Protein AF-0000000078798485 (afdb_homodimer)

Solvent-accessible surface area (backbone atoms only — not comparable to full-atom values): 33906 Å² total; per-residue (Å²): 121,74,46,72,48,73,56,52,82,87,45,45,64,58,50,43,50,50,43,50,56,40,45,67,65,70,39,54,91,32,38,46,76,56,10,49,52,46,50,50,54,48,66,70,28,63,74,60,49,71,44,38,47,44,33,34,32,20,61,82,88,41,78,46,29,39,40,25,26,30,73,84,31,38,35,47,77,40,78,43,60,40,76,92,53,61,94,68,56,50,68,60,52,54,49,52,55,52,40,69,78,29,61,26,61,50,33,33,34,68,32,42,79,81,44,43,67,58,41,43,74,67,48,29,40,78,76,50,71,74,39,75,58,65,44,28,40,29,30,38,28,37,18,62,60,19,56,73,46,82,53,96,80,35,32,35,24,46,79,53,83,84,34,23,63,44,34,29,71,35,56,49,38,68,79,59,48,74,72,48,56,62,86,58,59,79,83,40,41,59,69,56,34,46,51,50,50,51,51,54,72,68,43,87,70,84,43,56,37,26,35,27,44,94,89,32,37,37,31,40,41,37,47,46,72,39,58,75,33,26,49,40,27,24,41,48,49,72,52,62,20,71,92,55,59,93,66,60,51,64,39,54,51,49,46,53,50,48,52,51,46,47,69,76,43,82,41,43,29,41,32,34,79,37,53,62,83,45,52,71,61,52,51,35,40,47,75,56,63,34,43,79,41,31,56,39,74,58,46,31,51,54,95,93,37,72,35,35,30,37,33,34,36,38,68,60,84,128,118,75,48,72,48,75,57,52,82,87,44,44,65,59,49,44,50,50,43,50,57,39,44,67,65,70,41,53,90,32,38,46,75,55,9,50,52,47,50,50,54,49,67,70,28,62,74,62,48,70,44,38,48,44,33,32,32,20,60,82,90,42,80,45,30,39,39,26,27,30,74,86,30,38,34,47,76,41,77,41,58,40,75,93,54,61,95,68,55,51,68,60,52,54,48,52,53,52,39,68,76,29,63,29,63,51,33,34,35,67,32,42,78,82,45,43,68,58,41,44,74,67,47,29,39,78,75,49,70,76,39,73,59,66,45,29,40,29,30,38,29,37,18,60,54,25,58,75,45,83,52,97,80,36,30,35,23,44,77,54,82,84,34,24,63,43,34,29,71,34,54,49,37,68,79,58,48,74,72,47,57,62,86,56,60,80,84,40,42,60,69,56,35,44,50,48,50,51,52,56,72,67,43,86,70,85,44,57,36,24,34,25,43,94,89,32,36,38,31,40,40,37,49,47,72,40,59,74,32,28,48,39,27,26,41,49,50,72,52,62,21,73,92,57,59,95,66,58,51,64,38,55,50,48,46,53,48,48,52,51,45,48,71,76,42,82,42,45,30,40,30,32,77,37,52,64,83,45,53,72,60,52,51,35,40,46,74,56,62,33,42,79,41,30,57,40,73,60,46,30,51,55,96,92,36,72,34,34,30,36,33,32,37,36,69,58,84,127

Secondary structure (DSSP, 8-state):
--EEEEPPGGGHHHHHHHHHHHHHHH-GGGB-HHHHHHHHHHHT-HHHHTTEEEEEEEETTEEEEEEEEETTSSEEEEEEE-GGGTTTTHHHHHHHHHHHHS--S-EEEEE-GGGHHHHHHTTEEE-S--EEETTEEEEEEEE---EEEE-SS-EEE---GGGHHHHHHHH--HHHHTTS-TTS-SS--HHHHHHHHHHHHHSSS--EEEEEETTEEEEEEEEEE--GGGTTEEEEEEEE-GGGTTSSHHHHHHHHHHHHHHHHS---EEEEEEETT-HHHHHHHHHTT-EEEEEEEEEEEETTEEEEEEEEEEE---/--EEEEPPGGGHHHHHHHHHHHHHHH-GGGB-HHHHHHHHHHHT-HHHHTTEEEEEEEETTEEEEEEEEETTSSEEEEEEE-GGGTTSSHHHHHHHHHHHHS--S-EEEEE-GGGHHHHHHTTEEE-S--EEETTEEEEEEEE---EEEE-SS-EEE---GGGHHHHHHHH--HHHHTTS-TTS-SS--HHHHHHHHHHHHHSSS--EEEEEETTEEEEEEEEEE--GGGTTEEEEEEEE-GGGTTSSHHHHHHHHHHHHHHHHS---EEEEEEETT-HHHHHHHHHTT-EEEEEEEEEEEETTEEEEEEEEEEE---

pLDDT: mean 90.92, std 9.1, range [47.75, 98.88]

InterPro domains:
  IPR000182 GNAT domain [PF13302] (155-291)
  IPR000182 GNAT domain [PF13673] (29-142)
  IPR000182 GNAT domain [PS51186] (2-146)
  IPR000182 GNAT domain [PS51186] (166-313)
  IPR016181 Acyl-CoA N-acyltransferase [SSF55729] (3-135)
  IPR016181 Acyl-CoA N-acyltransferase [SSF55729] (150-315)

Structure (mmCIF, N/CA/C/O backbone):
data_AF-0000000078798485-model_v1
#
loop_
_entity.id
_entity.type
_entity.pdbx_description
1 polymer 'N-acetyltransferase domain-containing protein'
#
loop_
_atom_site.group_PDB
_atom_site.id
_atom_site.type_symbol
_atom_site.label_atom_id
_atom_site.label_alt_id
_atom_site.label_comp_id
_atom_site.label_asym_id
_atom_site.label_entity_id
_atom_site.label_seq_id
_atom_site.pdbx_PDB_ins_code
_atom_site.Cartn_x
_atom_site.Cartn_y
_atom_site.Cartn_z
_atom_site.occupancy
_atom_site.B_iso_or_equiv
_atom_site.auth_seq_id
_atom_site.auth_comp_id
_atom_site.auth_asym_id
_atom_site.auth_atom_id
_atom_site.pdbx_PDB_model_num
ATOM 1 N N . MET A 1 1 ? -14.961 -44 -26.938 1 48.16 1 MET A N 1
ATOM 2 C CA . MET A 1 1 ? -14.234 -43.188 -25.938 1 48.16 1 MET A CA 1
ATOM 3 C C . MET A 1 1 ? -12.852 -42.812 -26.453 1 48.16 1 MET A C 1
ATOM 5 O O . MET A 1 1 ? -12.117 -43.656 -26.984 1 48.16 1 MET A O 1
ATOM 9 N N . ASN A 1 2 ? -12.648 -41.656 -26.797 1 64.88 2 ASN A N 1
ATOM 10 C CA . ASN A 1 2 ? -11.359 -41.219 -27.312 1 64.88 2 ASN A CA 1
ATOM 11 C C . ASN A 1 2 ? -10.227 -41.531 -26.344 1 64.88 2 ASN A C 1
ATOM 13 O O . ASN A 1 2 ? -10.289 -41.188 -25.156 1 64.88 2 ASN A O 1
ATOM 17 N N . ASN A 1 3 ? -9.438 -42.562 -26.797 1 84.69 3 ASN A N 1
ATOM 18 C CA . ASN A 1 3 ? -8.258 -43 -26.031 1 84.69 3 ASN A CA 1
ATOM 19 C C . ASN A 1 3 ? -7.055 -42.094 -26.344 1 84.69 3 ASN A C 1
ATOM 21 O O . ASN A 1 3 ? -6.844 -41.719 -27.5 1 84.69 3 ASN A O 1
ATOM 25 N N . ILE A 1 4 ? -6.43 -41.531 -25.359 1 91.12 4 ILE A N 1
ATOM 26 C CA . ILE A 1 4 ? -5.223 -40.719 -25.469 1 91.12 4 ILE A CA 1
ATOM 27 C C . ILE A 1 4 ? -4.027 -41.5 -24.906 1 91.12 4 ILE A C 1
ATOM 29 O O . ILE A 1 4 ? -4.113 -42.094 -23.828 1 91.12 4 ILE A O 1
ATOM 33 N N . ARG A 1 5 ? -2.949 -41.625 -25.703 1 93.19 5 ARG A N 1
ATOM 34 C CA . ARG A 1 5 ? -1.735 -42.281 -25.234 1 93.19 5 ARG A CA 1
ATOM 35 C C . ARG A 1 5 ? -0.502 -41.719 -25.938 1 93.19 5 ARG A C 1
ATOM 37 O O . ARG A 1 5 ? -0.62 -41.031 -26.953 1 93.19 5 ARG A O 1
ATOM 44 N N . GLN A 1 6 ? 0.66 -42.031 -25.391 1 94.12 6 GLN A N 1
ATOM 45 C CA . GLN A 1 6 ? 1.922 -41.688 -26.031 1 94.12 6 GLN A CA 1
ATOM 46 C C . GLN A 1 6 ? 2.145 -42.562 -27.281 1 94.12 6 GLN A C 1
ATOM 48 O O . GLN A 1 6 ? 1.89 -43.75 -27.266 1 94.12 6 GLN A O 1
ATOM 53 N N . LEU A 1 7 ? 2.623 -41.938 -28.359 1 95.31 7 LEU A N 1
ATOM 54 C CA . LEU A 1 7 ? 2.914 -42.688 -29.594 1 95.31 7 LEU A CA 1
ATOM 55 C C . LEU A 1 7 ? 4.277 -43.344 -29.516 1 95.31 7 LEU A C 1
ATOM 57 O O . LEU A 1 7 ? 5.215 -42.812 -28.922 1 95.31 7 LEU A O 1
ATOM 61 N N . THR A 1 8 ? 4.316 -44.562 -30.109 1 93.62 8 THR A N 1
ATOM 62 C CA . THR A 1 8 ? 5.609 -45.188 -30.281 1 93.62 8 THR A CA 1
ATOM 63 C C . THR A 1 8 ? 6.352 -44.625 -31.484 1 93.62 8 THR A C 1
ATOM 65 O O . THR A 1 8 ? 5.746 -43.969 -32.344 1 93.62 8 THR A O 1
ATOM 68 N N . LYS A 1 9 ? 7.621 -44.812 -31.469 1 92.62 9 LYS A N 1
ATOM 69 C CA . LYS A 1 9 ? 8.438 -44.281 -32.562 1 92.62 9 LYS A CA 1
ATOM 70 C C . LYS A 1 9 ? 7.945 -44.75 -33.906 1 92.62 9 LYS A C 1
ATOM 72 O O . LYS A 1 9 ? 8.023 -44.03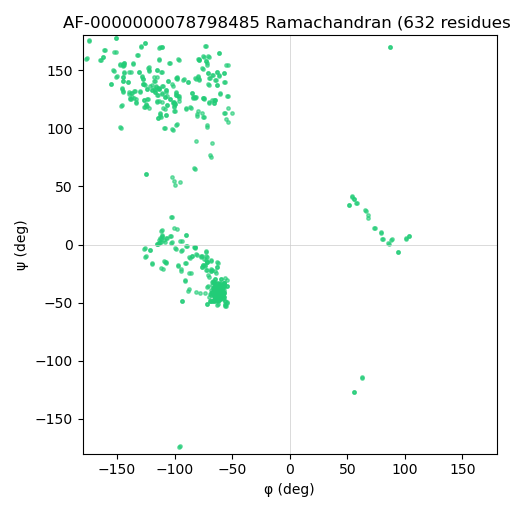1 -34.906 1 92.62 9 LYS A O 1
ATOM 77 N N . ASP A 1 10 ? 7.363 -45.938 -33.938 1 93.38 10 ASP A N 1
ATOM 78 C CA . ASP A 1 10 ? 6.859 -46.531 -35.188 1 93.38 10 ASP A CA 1
ATOM 79 C C . ASP A 1 10 ? 5.609 -45.812 -35.656 1 93.38 10 ASP A C 1
ATOM 81 O O . ASP A 1 10 ? 5.223 -45.906 -36.812 1 93.38 10 ASP A O 1
ATOM 85 N N . GLU A 1 11 ? 5.016 -45.062 -34.844 1 94.62 11 GLU A N 1
ATOM 86 C CA . GLU A 1 11 ? 3.779 -44.344 -35.188 1 94.62 11 GLU A CA 1
ATOM 87 C C . GLU A 1 11 ? 4.055 -42.906 -35.562 1 94.62 11 GLU A C 1
ATOM 89 O O . GLU A 1 11 ? 3.145 -42.188 -35.969 1 94.62 11 GLU A O 1
ATOM 94 N N . TYR A 1 12 ? 5.27 -42.438 -35.469 1 95.38 12 TYR A N 1
ATOM 95 C CA . TYR A 1 12 ? 5.613 -41.062 -35.719 1 95.38 12 TYR A CA 1
ATOM 96 C C . TYR A 1 12 ? 5.293 -40.656 -37.156 1 95.38 12 TYR A C 1
ATOM 98 O O . TYR A 1 12 ? 4.785 -39.562 -37.406 1 95.38 12 TYR A O 1
ATOM 106 N N . PRO A 1 13 ? 5.504 -41.562 -38.094 1 94.56 13 PRO A N 1
ATOM 107 C CA . PRO A 1 13 ? 5.141 -41.188 -39.469 1 94.56 13 PRO A CA 1
ATOM 108 C C . PRO A 1 13 ? 3.656 -40.875 -39.625 1 94.56 13 PRO A C 1
ATOM 110 O O . PRO A 1 13 ? 3.293 -39.969 -40.375 1 94.56 13 PRO A O 1
ATOM 113 N N . LYS A 1 14 ? 2.842 -41.562 -38.906 1 95.38 14 LYS A N 1
ATOM 114 C CA . LYS A 1 14 ? 1.411 -41.281 -38.938 1 95.38 14 LYS A CA 1
ATOM 115 C C . LYS A 1 14 ? 1.12 -39.906 -38.344 1 95.38 14 LYS A C 1
ATOM 117 O O . LYS A 1 14 ? 0.255 -39.188 -38.844 1 95.38 14 LYS A O 1
ATOM 122 N N . ALA A 1 15 ? 1.829 -39.562 -37.344 1 96.19 15 ALA A N 1
ATOM 123 C CA . ALA A 1 15 ? 1.683 -38.25 -36.719 1 96.19 15 ALA A CA 1
ATOM 124 C C . ALA A 1 15 ? 2.1 -37.156 -37.688 1 96.19 15 ALA A C 1
ATOM 126 O O . ALA A 1 15 ? 1.423 -36.125 -37.781 1 96.19 15 ALA A O 1
ATOM 127 N N . ILE A 1 16 ? 3.137 -37.375 -38.312 1 95.19 16 ILE A N 1
ATOM 128 C CA . ILE A 1 16 ? 3.66 -36.406 -39.281 1 95.19 16 ILE A CA 1
ATOM 129 C C . ILE A 1 16 ? 2.652 -36.188 -40.406 1 95.19 16 ILE A C 1
ATOM 131 O O . ILE A 1 16 ? 2.361 -35.062 -40.812 1 95.19 16 ILE A O 1
ATOM 135 N N . GLU A 1 17 ? 2.121 -37.312 -40.844 1 95.06 17 GLU A N 1
ATOM 136 C CA . GLU A 1 17 ? 1.134 -37.25 -41.906 1 95.06 17 GLU A CA 1
ATOM 137 C C . GLU A 1 17 ? -0.105 -36.469 -41.469 1 95.06 17 GLU A C 1
ATOM 139 O O . GLU A 1 17 ? -0.614 -35.656 -42.25 1 95.06 17 GLU A O 1
ATOM 144 N N . LEU A 1 18 ? -0.535 -36.781 -40.375 1 95.62 18 LEU A N 1
ATOM 145 C CA . LEU A 1 18 ? -1.688 -36.062 -39.844 1 95.62 18 LEU A CA 1
ATOM 146 C C . LEU A 1 18 ? -1.386 -34.562 -39.719 1 95.62 18 LEU A C 1
ATOM 148 O O . LEU A 1 18 ? -2.221 -33.719 -40.094 1 95.62 18 LEU A O 1
ATOM 152 N N . SER A 1 19 ? -0.208 -34.219 -39.25 1 94.81 19 SER A N 1
ATOM 153 C CA . SER A 1 19 ? 0.204 -32.812 -39.094 1 94.81 19 SER A CA 1
ATOM 154 C C . SER A 1 19 ? 0.166 -32.094 -40.438 1 94.81 19 SER A C 1
ATOM 156 O O . SER A 1 19 ? -0.359 -31 -40.562 1 94.81 19 SER A O 1
ATOM 158 N N . TRP A 1 20 ? 0.637 -32.781 -41.375 1 93.38 20 TRP A N 1
ATOM 159 C CA . TRP A 1 20 ? 0.672 -32.219 -42.719 1 93.38 20 TRP A CA 1
ATOM 160 C C . TRP A 1 20 ? -0.739 -32 -43.25 1 93.38 20 TRP A C 1
ATOM 162 O O . TRP A 1 20 ? -1.055 -30.922 -43.75 1 93.38 20 TRP A O 1
ATOM 172 N N . GLN A 1 21 ? -1.542 -32.969 -43.125 1 92.81 21 GLN A N 1
ATOM 173 C CA . GLN A 1 21 ? -2.904 -32.906 -43.656 1 92.81 21 GLN A CA 1
ATOM 174 C C . GLN A 1 21 ? -3.697 -31.766 -43 1 92.81 21 GLN A C 1
ATOM 176 O O . GLN A 1 21 ? -4.371 -31.016 -43.688 1 92.81 21 GLN A O 1
ATOM 181 N N . VAL A 1 22 ? -3.6 -31.703 -41.719 1 93.38 22 VAL A N 1
ATOM 182 C CA . VAL A 1 22 ? -4.402 -30.719 -41.031 1 93.38 22 VAL A CA 1
ATOM 183 C C . VAL A 1 22 ? -3.844 -29.328 -41.25 1 93.38 22 VAL A C 1
ATOM 185 O O . VAL A 1 22 ? -4.602 -28.375 -41.469 1 93.38 22 VAL A O 1
ATOM 188 N N . PHE A 1 23 ? -2.545 -29.203 -41.188 1 91.62 23 PHE A N 1
ATOM 189 C CA . PHE A 1 23 ? -1.894 -27.906 -41.375 1 91.62 23 PHE A CA 1
ATOM 190 C C . PHE A 1 23 ? -2.25 -27.312 -42.75 1 91.62 23 PHE A C 1
ATOM 192 O O . PHE A 1 23 ? -2.533 -26.109 -42.844 1 91.62 23 PHE A O 1
ATOM 199 N N . THR A 1 24 ? -2.299 -28.062 -43.781 1 89.12 24 THR A N 1
ATOM 200 C CA . THR A 1 24 ? -2.537 -27.578 -45.125 1 89.12 24 THR A CA 1
ATOM 201 C C . THR A 1 24 ? -3.992 -27.172 -45.312 1 89.12 24 THR A C 1
ATOM 203 O O . THR A 1 24 ? -4.309 -26.359 -46.188 1 89.12 24 THR A O 1
ATOM 206 N N . ILE A 1 25 ? -4.809 -27.641 -44.438 1 87.5 25 ILE A N 1
ATOM 207 C CA . ILE A 1 25 ? -6.23 -27.328 -44.531 1 87.5 25 ILE A CA 1
ATOM 208 C C . ILE A 1 25 ? -6.551 -26.109 -43.688 1 87.5 25 ILE A C 1
ATOM 210 O O . ILE A 1 25 ? -7.184 -25.156 -44.125 1 87.5 25 ILE A O 1
ATOM 214 N N . THR A 1 26 ? -6.074 -26.125 -42.438 1 83.94 26 THR A N 1
ATOM 215 C CA . THR A 1 26 ? -6.52 -25.141 -41.438 1 83.94 26 THR A CA 1
ATOM 216 C C . THR A 1 26 ? -5.559 -23.953 -41.375 1 83.94 26 THR A C 1
ATOM 218 O O . THR A 1 26 ? -5.926 -22.875 -40.938 1 83.94 26 THR A O 1
ATOM 221 N N . GLY A 1 27 ? -4.32 -24.078 -41.812 1 77.56 27 GLY A N 1
ATOM 222 C CA . GLY A 1 27 ? -3.295 -23.062 -41.625 1 77.56 27 GLY A CA 1
ATOM 223 C C . GLY A 1 27 ? -3.096 -22.219 -42.875 1 77.56 27 GLY A C 1
ATOM 224 O O . GLY A 1 27 ? -2.098 -21.5 -42.969 1 77.56 27 GLY A O 1
ATOM 225 N N . LYS A 1 28 ? -3.98 -22.266 -43.812 1 82.12 28 LYS A N 1
ATOM 226 C CA . LYS A 1 28 ? -3.799 -21.688 -45.156 1 82.12 28 LYS A CA 1
ATOM 227 C C . LYS A 1 28 ? -3.492 -20.188 -45.062 1 82.12 28 LYS A C 1
ATOM 229 O O . LYS A 1 28 ? -2.723 -19.656 -45.875 1 82.12 28 LYS A O 1
ATOM 234 N N . GLU A 1 29 ? -4.016 -19.516 -44.125 1 86 29 GLU A N 1
ATOM 235 C CA . GLU A 1 29 ? -3.836 -18.078 -44 1 86 29 GLU A CA 1
ATOM 236 C C . GLU A 1 29 ? -2.455 -17.734 -43.438 1 86 29 GLU A C 1
ATOM 238 O O . GLU A 1 29 ? -1.996 -16.594 -43.562 1 86 29 GLU A O 1
ATOM 243 N N . ASP A 1 30 ? -1.724 -18.75 -42.969 1 90.56 30 ASP A N 1
ATOM 244 C CA . ASP A 1 30 ? -0.522 -18.438 -42.188 1 90.56 30 ASP A CA 1
ATOM 245 C C . ASP A 1 30 ? 0.736 -18.875 -42.938 1 90.56 30 ASP A C 1
ATOM 247 O O . ASP A 1 30 ? 1.833 -18.859 -42.375 1 90.56 30 ASP A O 1
ATOM 251 N N . PHE A 1 31 ? 0.551 -19.391 -44.188 1 90.5 31 PHE A N 1
ATOM 252 C CA . PHE A 1 31 ? 1.764 -19.766 -44.906 1 90.5 31 PHE A CA 1
ATOM 253 C C . PHE A 1 31 ? 1.618 -19.5 -46.406 1 90.5 31 PHE A C 1
ATOM 255 O O . PHE A 1 31 ? 0.509 -19.531 -46.938 1 90.5 31 PHE A O 1
ATOM 262 N N . ASN A 1 32 ? 2.686 -19.078 -47.062 1 90.94 32 ASN A N 1
ATOM 263 C CA . ASN A 1 32 ? 2.809 -19.109 -48.5 1 90.94 32 ASN A CA 1
ATOM 264 C C . ASN A 1 32 ? 3.533 -20.359 -49 1 90.94 32 ASN A C 1
ATOM 266 O O . ASN A 1 32 ? 3.75 -21.297 -48.219 1 90.94 32 ASN A O 1
ATOM 270 N N . ASN A 1 33 ? 3.807 -20.406 -50.25 1 91.06 33 ASN A N 1
ATOM 271 C CA . ASN A 1 33 ? 4.438 -21.609 -50.781 1 91.06 33 ASN A CA 1
ATOM 272 C C . ASN A 1 33 ? 5.77 -21.906 -50.094 1 91.06 33 ASN A C 1
ATOM 274 O O . ASN A 1 33 ? 6.074 -23.062 -49.812 1 91.06 33 ASN A O 1
ATOM 278 N N . GLU A 1 34 ? 6.484 -20.875 -49.812 1 91.38 34 GLU A N 1
ATOM 279 C CA . GLU A 1 34 ? 7.766 -21.047 -49.125 1 91.38 34 GLU A CA 1
ATOM 280 C C . GLU A 1 34 ? 7.566 -21.531 -47.688 1 91.38 34 GLU A C 1
ATOM 282 O O . GLU A 1 34 ? 8.312 -22.391 -47.219 1 91.38 34 GLU A O 1
ATOM 287 N N . GLY A 1 35 ? 6.613 -21 -47.156 1 92.38 35 GLY A N 1
ATOM 288 C CA . GLY A 1 35 ? 6.293 -21.406 -45.781 1 92.38 35 GLY A CA 1
ATOM 289 C C . GLY A 1 35 ? 5.875 -22.859 -45.688 1 92.38 35 GLY A C 1
ATOM 290 O O . GLY A 1 35 ? 6.258 -23.562 -44.75 1 92.38 35 GLY A O 1
ATOM 291 N N . LEU A 1 36 ? 5.086 -23.219 -46.656 1 91.81 36 LEU A N 1
ATOM 292 C CA . LEU A 1 36 ? 4.641 -24.609 -46.688 1 91.81 36 LEU A CA 1
ATOM 293 C C . LEU A 1 36 ? 5.824 -25.547 -46.844 1 91.81 36 LEU A C 1
ATOM 295 O O . LEU A 1 36 ? 5.875 -26.594 -46.156 1 91.81 36 LEU A O 1
ATOM 299 N N . GLU A 1 37 ? 6.766 -25.188 -47.688 1 92.12 37 GLU A N 1
ATOM 300 C CA . GLU A 1 37 ? 7.965 -26 -47.875 1 92.12 37 GLU A CA 1
ATOM 301 C C . GLU A 1 37 ? 8.812 -26.031 -46.594 1 92.12 37 GLU A C 1
ATOM 303 O O . GLU A 1 37 ? 9.391 -27.062 -46.25 1 92.12 37 GLU A O 1
ATOM 308 N N . PHE A 1 38 ? 8.797 -24.969 -46 1 91.75 38 PHE A N 1
ATOM 309 C CA . PHE A 1 38 ? 9.547 -24.875 -44.75 1 91.75 38 PHE A CA 1
ATOM 310 C C . PHE A 1 38 ? 8.938 -25.797 -43.688 1 91.75 38 PHE A C 1
ATOM 312 O O . PHE A 1 38 ? 9.656 -26.531 -43.031 1 91.75 38 PHE A O 1
ATOM 319 N N . PHE A 1 39 ? 7.668 -25.781 -43.562 1 92.5 39 PHE A N 1
ATOM 320 C CA . PHE A 1 39 ? 6.984 -26.656 -42.625 1 92.5 39 PHE A CA 1
ATOM 321 C C . PHE A 1 39 ? 7.246 -28.125 -42.938 1 92.5 39 PHE A C 1
ATOM 323 O O . PHE A 1 39 ? 7.535 -28.922 -42.031 1 92.5 39 PHE A O 1
ATOM 330 N N . LYS A 1 40 ? 7.172 -28.391 -44.188 1 92.19 40 LYS A N 1
ATOM 331 C CA . LYS A 1 40 ? 7.445 -29.75 -44.625 1 92.19 40 LYS A CA 1
ATOM 332 C C . LYS A 1 40 ? 8.852 -30.188 -44.219 1 92.19 40 LYS A C 1
ATOM 334 O O . LYS A 1 40 ? 9.047 -31.297 -43.719 1 92.19 40 LYS A O 1
ATOM 339 N N . SER A 1 41 ? 9.758 -29.25 -44.438 1 92.19 41 SER A N 1
ATOM 340 C CA . SER A 1 41 ? 11.141 -29.562 -44.094 1 92.19 41 SER A CA 1
ATOM 341 C C . SER A 1 41 ? 11.305 -29.828 -42.625 1 92.19 41 SER A C 1
ATOM 343 O O . SER A 1 41 ? 12.156 -30.625 -42.219 1 92.19 41 SER A O 1
ATOM 345 N N . PHE A 1 42 ? 10.539 -29.172 -41.875 1 90.75 42 PHE A N 1
ATOM 346 C CA . PHE A 1 42 ? 10.594 -29.344 -40.438 1 90.75 42 PHE A CA 1
ATOM 347 C C . PHE A 1 42 ? 10.023 -30.688 -40.031 1 90.75 42 PHE A C 1
ATOM 349 O O . PHE A 1 42 ? 10.688 -31.453 -39.312 1 90.75 42 PHE A O 1
ATOM 356 N N . ILE A 1 43 ? 8.867 -31.016 -40.469 1 92.69 43 ILE A N 1
ATOM 357 C CA . ILE A 1 43 ? 8.164 -32.188 -39.938 1 92.69 43 ILE A CA 1
ATOM 358 C C . ILE A 1 43 ? 8.789 -33.469 -40.5 1 92.69 43 ILE A C 1
ATOM 360 O O . ILE A 1 43 ? 8.641 -34.531 -39.938 1 92.69 43 ILE A O 1
ATOM 364 N N . TYR A 1 44 ? 9.523 -33.344 -41.531 1 92.25 44 TYR A N 1
ATOM 365 C CA . TYR A 1 44 ? 10.156 -34.531 -42.094 1 92.25 44 TYR A CA 1
ATOM 366 C C . TYR A 1 44 ? 11.633 -34.594 -41.719 1 92.25 44 TYR A C 1
ATOM 368 O O . TYR A 1 44 ? 12.352 -35.5 -42.188 1 92.25 44 TYR A O 1
ATOM 376 N N . ASN A 1 45 ? 12.039 -33.625 -40.969 1 92.06 45 ASN A N 1
ATOM 377 C CA . ASN A 1 45 ? 13.398 -33.656 -40.406 1 92.06 45 ASN A CA 1
ATOM 378 C C . ASN A 1 45 ? 13.508 -34.625 -39.219 1 92.06 45 ASN A C 1
ATOM 380 O O . ASN A 1 45 ? 13.008 -34.312 -38.156 1 92.06 45 ASN A O 1
ATOM 384 N N . LYS A 1 46 ? 14.203 -35.625 -39.375 1 90.31 46 LYS A N 1
ATOM 385 C CA . LYS A 1 46 ? 14.289 -36.688 -38.344 1 90.31 46 LYS A CA 1
ATOM 386 C C . LYS A 1 46 ? 14.945 -36.156 -37.062 1 90.31 46 LYS A C 1
ATOM 388 O O . LYS A 1 46 ? 14.547 -36.531 -35.969 1 90.31 46 LYS A O 1
ATOM 393 N N . LYS A 1 47 ? 15.922 -35.375 -37.25 1 90.31 47 LYS A N 1
ATOM 394 C CA . LYS A 1 47 ? 16.609 -34.812 -36.094 1 90.31 47 LYS A CA 1
ATOM 395 C C . LYS A 1 47 ? 15.656 -34 -35.219 1 90.31 47 LYS A C 1
ATOM 397 O O . LYS A 1 47 ? 15.648 -34.125 -34 1 90.31 47 LYS A O 1
ATOM 402 N N . CYS A 1 48 ? 14.836 -33.188 -35.875 1 90.38 48 CYS A N 1
ATOM 403 C CA . CYS A 1 48 ? 13.875 -32.375 -35.188 1 90.38 48 CYS A CA 1
ATOM 404 C C . CYS A 1 48 ? 12.797 -33.219 -34.5 1 90.38 48 CYS A C 1
ATOM 406 O O . CYS A 1 48 ? 12.461 -33 -33.344 1 90.38 48 CYS A O 1
ATOM 408 N N . ILE A 1 49 ? 12.328 -34.188 -35.219 1 91.38 49 ILE A N 1
ATOM 409 C CA . ILE A 1 49 ? 11.203 -35 -34.75 1 91.38 49 ILE A CA 1
ATOM 410 C C . ILE A 1 49 ? 11.641 -35.906 -33.594 1 91.38 49 ILE A C 1
ATOM 412 O O . ILE A 1 49 ? 10.859 -36.156 -32.688 1 91.38 49 ILE A O 1
ATOM 416 N N . ASN A 1 50 ? 12.898 -36.25 -33.531 1 89.19 50 ASN A N 1
ATOM 417 C CA . ASN A 1 50 ? 13.422 -37.094 -32.469 1 89.19 50 ASN A CA 1
ATOM 418 C C . ASN A 1 50 ? 13.477 -36.344 -31.125 1 89.19 50 ASN A C 1
ATOM 420 O O . ASN A 1 50 ? 13.578 -36.969 -30.062 1 89.19 50 ASN A O 1
ATOM 424 N N . GLU A 1 51 ? 13.352 -35.094 -31.203 1 91.31 51 GLU A N 1
ATOM 425 C CA . GLU A 1 51 ? 13.375 -34.281 -29.984 1 91.31 51 GLU A CA 1
ATOM 426 C C . GLU A 1 51 ? 11.969 -34.031 -29.469 1 91.31 51 GLU A C 1
ATOM 428 O O . GLU A 1 51 ? 11.781 -33.312 -28.469 1 91.31 51 GLU A O 1
ATOM 433 N N . ILE A 1 52 ? 11.047 -34.594 -30.125 1 93.44 52 ILE A N 1
ATOM 434 C CA . ILE A 1 52 ? 9.641 -34.375 -29.797 1 93.44 52 ILE A CA 1
ATOM 435 C C . ILE A 1 52 ? 9 -35.656 -29.266 1 93.44 52 ILE A C 1
ATOM 437 O O . ILE A 1 52 ? 9.258 -36.719 -29.781 1 93.44 52 ILE A O 1
ATOM 441 N N . ILE A 1 53 ? 8.273 -35.562 -28.203 1 93.69 53 ILE A N 1
ATOM 442 C CA . ILE A 1 53 ? 7.422 -36.625 -27.719 1 93.69 53 ILE A CA 1
ATOM 443 C C . ILE A 1 53 ? 5.992 -36.438 -28.203 1 93.69 53 ILE A C 1
ATOM 445 O O . ILE A 1 53 ? 5.391 -35.375 -27.969 1 93.69 53 ILE A O 1
ATOM 449 N N . PHE A 1 54 ? 5.445 -37.438 -28.891 1 95.06 54 PHE A N 1
ATOM 450 C CA . PHE A 1 54 ? 4.113 -37.312 -29.469 1 95.06 54 PHE A CA 1
ATOM 451 C C . PHE A 1 54 ? 3.078 -38.031 -28.609 1 95.06 54 PHE A C 1
ATOM 453 O O . PHE A 1 54 ? 3.307 -39.156 -28.156 1 95.06 54 PHE A O 1
ATOM 460 N N . TYR A 1 55 ? 2.025 -37.375 -28.438 1 94.69 55 TYR A N 1
ATOM 461 C CA . TYR A 1 55 ? 0.808 -37.938 -27.875 1 94.69 55 TYR A CA 1
ATOM 462 C C . TYR A 1 55 ? -0.328 -37.906 -28.891 1 94.69 55 TYR A C 1
ATOM 464 O O . TYR A 1 55 ? -0.458 -36.969 -29.656 1 94.69 55 TYR A O 1
ATOM 472 N N . GLY A 1 56 ? -1.1 -39 -28.875 1 95.56 56 GLY A N 1
ATOM 473 C CA . GLY A 1 56 ? -2.156 -39.094 -29.875 1 95.56 56 GLY A CA 1
ATOM 474 C C . GLY A 1 56 ? -3.514 -39.406 -29.266 1 95.56 56 GLY A C 1
ATOM 475 O O . GLY A 1 56 ? -3.604 -40.062 -28.234 1 95.56 56 GLY A O 1
ATOM 476 N N . SER A 1 57 ? -4.535 -38.812 -29.875 1 94.62 57 SER A N 1
ATOM 477 C CA . SER A 1 57 ? -5.914 -39.25 -29.625 1 94.62 57 SER A CA 1
ATOM 478 C C . SER A 1 57 ? -6.41 -40.188 -30.703 1 94.62 57 SER A C 1
ATOM 480 O O . SER A 1 57 ? -6.059 -40.062 -31.875 1 94.62 57 SER A O 1
ATOM 482 N N . PHE A 1 58 ? -7.242 -41.188 -30.172 1 94.31 58 PHE A N 1
ATOM 483 C CA . PHE A 1 58 ? -7.68 -42.219 -31.094 1 94.31 58 PHE A CA 1
ATOM 484 C C . PHE A 1 58 ? -9.188 -42.406 -31.016 1 94.31 58 PHE A C 1
ATOM 486 O O . PHE A 1 58 ? -9.773 -42.375 -29.922 1 94.31 58 PHE A O 1
ATOM 493 N N . ASP A 1 59 ? -9.828 -42.438 -32.125 1 91.31 59 ASP A N 1
ATOM 494 C CA . ASP A 1 59 ? -11.18 -42.969 -32.281 1 91.31 59 ASP A CA 1
ATOM 495 C C . ASP A 1 59 ? -11.172 -44.375 -32.875 1 91.31 59 ASP A C 1
ATOM 497 O O . ASP A 1 59 ? -10.922 -44.531 -34.062 1 91.31 59 ASP A O 1
ATOM 501 N N . ASN A 1 60 ? -11.312 -45.375 -31.891 1 84.06 60 ASN A N 1
ATOM 502 C CA . ASN A 1 60 ? -11 -46.75 -32.219 1 84.06 60 ASN A CA 1
ATOM 503 C C . ASN A 1 60 ? -9.531 -46.906 -32.594 1 84.06 60 ASN A C 1
ATOM 505 O O . ASN A 1 60 ? -8.641 -46.656 -31.797 1 84.06 60 ASN A O 1
ATOM 509 N N . GLU A 1 61 ? -9.125 -47.219 -33.75 1 87 61 GLU A N 1
ATOM 510 C CA . GLU A 1 61 ? -7.723 -47.438 -34.125 1 87 61 GLU A CA 1
ATOM 511 C C . GLU A 1 61 ? -7.195 -46.312 -35 1 87 61 GLU A C 1
ATOM 513 O O . GLU A 1 61 ? -6.012 -46.312 -35.344 1 87 61 GLU A O 1
ATOM 518 N N . ALA A 1 62 ? -8.102 -45.375 -35.188 1 91.75 62 ALA A N 1
ATOM 519 C CA . ALA A 1 62 ? -7.691 -44.281 -36.094 1 91.75 62 ALA A CA 1
ATOM 520 C C . ALA A 1 62 ? -7.16 -43.094 -35.312 1 91.75 62 ALA A C 1
ATOM 522 O O . ALA A 1 62 ? -7.801 -42.625 -34.344 1 91.75 62 ALA A O 1
ATOM 523 N N . LEU A 1 63 ? -6.004 -42.688 -35.688 1 95.31 63 LEU A N 1
ATOM 524 C CA . LEU A 1 63 ? -5.41 -41.469 -35.094 1 95.31 63 LEU A CA 1
ATOM 525 C C . LEU A 1 63 ? -6.207 -40.219 -35.469 1 95.31 63 LEU A C 1
ATOM 527 O O . LEU A 1 63 ? -6.387 -39.938 -36.656 1 95.31 63 LEU A O 1
ATOM 531 N N . THR A 1 64 ? -6.723 -39.469 -34.5 1 95.31 64 THR A N 1
ATOM 532 C CA . THR A 1 64 ? -7.629 -38.344 -34.75 1 95.31 64 THR A CA 1
ATOM 533 C C . THR A 1 64 ? -6.957 -37.031 -34.438 1 95.31 64 THR A C 1
ATOM 535 O O . THR A 1 64 ? -7.406 -35.969 -34.875 1 95.31 64 THR A O 1
ATOM 538 N N . GLY A 1 65 ? -5.938 -37 -33.656 1 95.88 65 GLY A N 1
ATOM 539 C CA . GLY A 1 65 ? -5.199 -35.812 -33.281 1 95.88 65 GLY A CA 1
ATOM 540 C C . GLY A 1 65 ? -3.848 -36.125 -32.656 1 95.88 65 GLY A C 1
ATOM 541 O O . GLY A 1 65 ? -3.594 -37.25 -32.25 1 95.88 65 GLY A O 1
ATOM 542 N N . ILE A 1 66 ? -2.904 -35.125 -32.688 1 96.62 66 ILE A N 1
ATOM 543 C CA . ILE A 1 66 ? -1.58 -35.281 -32.094 1 96.62 66 ILE A CA 1
ATOM 544 C C . ILE A 1 66 ? -1.161 -34.031 -31.359 1 96.62 66 ILE A C 1
ATOM 546 O O . ILE A 1 66 ? -1.592 -32.938 -31.719 1 96.62 66 ILE A O 1
ATOM 550 N N . LEU A 1 67 ? -0.416 -34.219 -30.344 1 95.44 67 LEU A N 1
ATOM 551 C CA . LEU A 1 67 ? 0.356 -33.156 -29.672 1 95.44 67 LEU A CA 1
ATOM 552 C C . LEU A 1 67 ? 1.825 -33.562 -29.562 1 95.44 67 LEU A C 1
ATOM 554 O O . LEU A 1 67 ? 2.148 -34.625 -29.016 1 95.44 67 LEU A O 1
ATOM 558 N N . GLY A 1 68 ? 2.666 -32.781 -30.188 1 95.5 68 GLY A N 1
ATOM 559 C CA . GLY A 1 68 ? 4.105 -32.969 -30.078 1 95.5 68 GLY A CA 1
ATOM 560 C C . GLY A 1 68 ? 4.773 -31.906 -29.219 1 95.5 68 GLY A C 1
ATOM 561 O O . GLY A 1 68 ? 4.703 -30.719 -29.516 1 95.5 68 GLY A O 1
ATOM 562 N N . ILE A 1 69 ? 5.391 -32.406 -28.172 1 92.06 69 ILE A N 1
ATOM 563 C CA . ILE A 1 69 ? 6.059 -31.531 -27.234 1 92.06 69 ILE A CA 1
ATOM 564 C C . ILE A 1 69 ? 7.547 -31.859 -27.172 1 92.06 69 ILE A C 1
ATOM 566 O O . ILE A 1 69 ? 7.926 -33.031 -27.234 1 92.06 69 ILE A O 1
ATOM 570 N N . LYS A 1 70 ? 8.305 -30.766 -27.156 1 90.38 70 LYS A N 1
ATOM 571 C CA . LYS A 1 70 ? 9.734 -31.016 -27.016 1 90.38 70 LYS A CA 1
ATOM 572 C C . LYS A 1 70 ? 10.023 -31.859 -25.766 1 90.38 70 LYS A C 1
ATOM 574 O O . LYS A 1 70 ? 9.32 -31.75 -24.766 1 90.38 70 LYS A O 1
ATOM 579 N N . SER A 1 71 ? 11.07 -32.531 -25.797 1 79.38 71 SER A N 1
ATOM 580 C CA . SER A 1 71 ? 11.406 -33.5 -24.75 1 79.38 71 SER A CA 1
ATOM 581 C C . SER A 1 71 ? 11.609 -32.781 -23.406 1 79.38 71 SER A C 1
ATOM 583 O O . SER A 1 71 ? 11.375 -33.375 -22.359 1 79.38 71 SER A O 1
ATOM 585 N N . ASN A 1 72 ? 11.938 -31.547 -23.516 1 74.5 72 ASN A N 1
ATOM 586 C CA . ASN A 1 72 ? 12.133 -30.812 -22.281 1 74.5 72 ASN A CA 1
ATOM 587 C C . ASN A 1 72 ? 10.805 -30.328 -21.703 1 74.5 72 ASN A C 1
ATOM 589 O O . ASN A 1 72 ? 10.766 -29.75 -20.609 1 74.5 72 ASN A O 1
ATOM 593 N N . GLY A 1 73 ? 9.781 -30.594 -22.391 1 73.25 73 GLY A N 1
ATOM 594 C CA . GLY A 1 73 ? 8.43 -30.312 -21.938 1 73.25 73 GLY A CA 1
ATOM 595 C C . GLY A 1 73 ? 8.07 -28.844 -21.984 1 73.25 73 GLY A C 1
ATOM 596 O O . GLY A 1 73 ? 7.012 -28.438 -21.5 1 73.25 73 GLY A O 1
ATOM 597 N N . LYS A 1 74 ? 8.805 -28.031 -22.641 1 79.12 74 LYS A N 1
ATOM 598 C CA . LYS A 1 74 ? 8.664 -26.578 -22.484 1 79.12 74 LYS A CA 1
ATOM 599 C C . LYS A 1 74 ? 8.008 -25.953 -23.719 1 79.12 74 LYS A C 1
ATOM 601 O O . LYS A 1 74 ? 7.574 -24.797 -23.672 1 79.12 74 LYS A O 1
ATOM 606 N N . HIS A 1 75 ? 8.016 -26.797 -24.812 1 90.31 75 HIS A N 1
ATOM 607 C CA . HIS A 1 75 ? 7.527 -26.203 -26.062 1 90.31 75 HIS A CA 1
ATOM 608 C C . HIS A 1 75 ? 6.641 -27.188 -26.812 1 90.31 75 HIS A C 1
ATOM 610 O O . HIS A 1 75 ? 7.059 -28.312 -27.125 1 90.31 75 HIS A O 1
ATOM 616 N N . ILE A 1 76 ? 5.473 -26.734 -27.109 1 93.31 76 ILE A N 1
ATOM 617 C CA . ILE A 1 76 ? 4.598 -27.484 -28 1 93.31 76 ILE A CA 1
ATOM 618 C C . ILE A 1 76 ? 4.996 -27.234 -29.453 1 93.31 76 ILE A C 1
ATOM 620 O O . ILE A 1 76 ? 4.797 -26.125 -29.969 1 93.31 76 ILE A O 1
ATOM 624 N N . SER A 1 77 ? 5.52 -28.219 -30.062 1 93.75 77 SER A N 1
ATOM 625 C CA . SER A 1 77 ? 6.023 -28.062 -31.422 1 93.75 77 SER A CA 1
ATOM 626 C C . SER A 1 77 ? 4.922 -28.312 -32.438 1 93.75 77 SER A C 1
ATOM 628 O O . SER A 1 77 ? 4.898 -27.672 -33.5 1 93.75 77 SER A O 1
ATOM 630 N N . LEU A 1 78 ? 4.078 -29.266 -32.188 1 94.31 78 LEU A N 1
ATOM 631 C CA . LEU A 1 78 ? 2.996 -29.641 -33.062 1 94.31 78 LEU A CA 1
ATOM 632 C C . LEU A 1 78 ? 1.723 -29.953 -32.281 1 94.31 78 LEU A C 1
ATOM 634 O O . LEU A 1 78 ? 1.766 -30.641 -31.281 1 94.31 78 LEU A O 1
ATOM 638 N N . PHE A 1 79 ? 0.658 -29.391 -32.688 1 95.19 79 PHE A N 1
ATOM 639 C CA . PHE A 1 79 ? -0.631 -29.656 -32.062 1 95.19 79 PHE A CA 1
ATOM 640 C C . PHE A 1 79 ? -1.758 -29.578 -33.094 1 95.19 79 PHE A C 1
ATOM 642 O O . PHE A 1 79 ? -2.17 -28.484 -33.469 1 95.19 79 PHE A O 1
ATOM 649 N N . PHE A 1 80 ? -2.227 -30.781 -33.562 1 94.69 80 PHE A N 1
ATOM 650 C CA . PHE A 1 80 ? -3.197 -30.828 -34.656 1 94.69 80 PHE A CA 1
ATOM 651 C C . PHE A 1 80 ? -4.309 -31.828 -34.344 1 94.69 80 PHE A C 1
ATOM 653 O O . PHE A 1 80 ? -4.043 -32.938 -33.875 1 94.69 80 PHE A O 1
ATOM 660 N N . ILE A 1 81 ? -5.516 -31.422 -34.531 1 94.38 81 ILE A N 1
ATOM 661 C CA . ILE A 1 81 ? -6.707 -32.25 -34.469 1 94.38 81 ILE A CA 1
ATOM 662 C C . ILE A 1 81 ? -7.406 -32.281 -35.812 1 94.38 81 ILE A C 1
ATOM 664 O O . ILE A 1 81 ? -7.59 -31.219 -36.438 1 94.38 81 ILE A O 1
ATOM 668 N N . LYS A 1 82 ? -7.773 -33.406 -36.25 1 93.56 82 LYS A N 1
ATOM 669 C CA . LYS A 1 82 ? -8.531 -33.469 -37.5 1 93.56 82 LYS A CA 1
ATOM 670 C C . LYS A 1 82 ? -9.797 -32.625 -37.406 1 93.56 82 LYS A C 1
ATOM 672 O O . LYS A 1 82 ? -10.477 -32.625 -36.375 1 93.56 82 LYS A O 1
ATOM 677 N N . PRO A 1 83 ? -10.102 -31.938 -38.5 1 90.81 83 PRO A N 1
ATOM 678 C CA . PRO A 1 83 ? -11.211 -30.969 -38.5 1 90.81 83 PRO A CA 1
ATOM 679 C C . PRO A 1 83 ? -12.547 -31.609 -38.094 1 90.81 83 PRO A C 1
ATOM 681 O O . PRO A 1 83 ? -13.367 -30.984 -37.438 1 90.81 83 PRO A O 1
ATOM 684 N N . GLU A 1 84 ? -12.797 -32.812 -38.406 1 89.5 84 GLU A N 1
ATOM 685 C CA . GLU A 1 84 ? -14.047 -33.5 -38.125 1 89.5 84 GLU A CA 1
ATOM 686 C C . GLU A 1 84 ? -14.219 -33.719 -36.625 1 89.5 84 GLU A C 1
ATOM 688 O O . GLU A 1 84 ? -15.328 -34 -36.156 1 89.5 84 GLU A O 1
ATOM 693 N N . TYR A 1 85 ? -13.172 -33.531 -35.844 1 90.12 85 TYR A N 1
ATOM 694 C CA . TYR A 1 85 ? -13.219 -33.75 -34.406 1 90.12 85 TYR A CA 1
ATOM 695 C C . TYR A 1 85 ? -13.086 -32.438 -33.656 1 90.12 85 TYR A C 1
ATOM 697 O O . TYR A 1 85 ? -12.906 -32.438 -32.438 1 90.12 85 TYR A O 1
ATOM 705 N N . HIS A 1 86 ? -13.188 -31.328 -34.344 1 87.38 86 HIS A N 1
ATOM 706 C CA . HIS A 1 86 ? -13.086 -30.016 -33.688 1 87.38 86 HIS A CA 1
ATOM 707 C C . HIS A 1 86 ? -14.305 -29.719 -32.844 1 87.38 86 HIS A C 1
ATOM 709 O O . HIS A 1 86 ? -15.398 -30.219 -33.094 1 87.38 86 HIS A O 1
ATOM 715 N N . ARG A 1 87 ? -14.07 -28.969 -31.734 1 80.38 87 ARG A N 1
ATOM 716 C CA . ARG A 1 87 ? -15.094 -28.422 -30.844 1 80.38 87 ARG A CA 1
ATOM 717 C C . ARG A 1 87 ? -15.805 -29.531 -30.078 1 80.38 87 ARG A C 1
ATOM 719 O O . ARG A 1 87 ? -16.984 -29.406 -29.766 1 80.38 87 ARG A O 1
ATOM 726 N N . HIS A 1 88 ? -15.062 -30.641 -29.938 1 78.69 88 HIS A N 1
ATOM 727 C CA . HIS A 1 88 ? -15.578 -31.734 -29.125 1 78.69 88 HIS A CA 1
ATOM 728 C C . HIS A 1 88 ? -14.758 -31.922 -27.859 1 78.69 88 HIS A C 1
ATOM 730 O O . HIS A 1 88 ? -14.898 -32.938 -27.156 1 78.69 88 HIS A O 1
ATOM 736 N N . GLY A 1 89 ? -13.844 -31.047 -27.656 1 81.44 89 GLY A N 1
ATOM 737 C CA . GLY A 1 89 ? -13.062 -31.078 -26.422 1 81.44 89 GLY A CA 1
ATOM 738 C C . GLY A 1 89 ? -11.828 -31.953 -26.516 1 81.44 89 GLY A C 1
ATOM 739 O O . GLY A 1 89 ? -11.086 -32.094 -25.547 1 81.44 89 GLY A O 1
ATOM 740 N N . LEU A 1 90 ? -11.594 -32.469 -27.719 1 87.25 90 LEU A N 1
ATOM 741 C CA . LEU A 1 90 ? -10.484 -33.406 -27.891 1 87.25 90 LEU A CA 1
ATOM 742 C C . LEU A 1 90 ? -9.148 -32.688 -27.719 1 87.25 90 LEU A C 1
ATOM 744 O O . LEU A 1 90 ? -8.219 -33.219 -27.125 1 87.25 90 LEU A O 1
ATOM 748 N N . GLY A 1 91 ? -9 -31.547 -28.266 1 90.44 91 GLY A N 1
ATOM 749 C CA . GLY A 1 91 ? -7.781 -30.766 -28.109 1 90.44 91 GLY A CA 1
ATOM 750 C C . GLY A 1 91 ? -7.438 -30.469 -26.656 1 90.44 91 GLY A C 1
ATOM 751 O O . GLY A 1 91 ? -6.293 -30.656 -26.25 1 90.44 91 GLY A O 1
ATOM 752 N N . LYS A 1 92 ? -8.398 -30.078 -25.938 1 85.19 92 LYS A N 1
ATOM 753 C CA . LYS A 1 92 ? -8.195 -29.781 -24.516 1 85.19 92 LYS A CA 1
ATOM 754 C C . LYS A 1 92 ? -7.766 -31.047 -23.766 1 85.19 92 LYS A C 1
ATOM 756 O O . LYS A 1 92 ? -6.844 -31 -22.953 1 85.19 92 LYS A O 1
ATOM 761 N N . LYS A 1 93 ? -8.414 -32.156 -24.062 1 81.56 93 LYS A N 1
ATOM 762 C CA . LYS A 1 93 ? -8.086 -33.438 -23.406 1 81.56 93 LYS A CA 1
ATOM 763 C C . LYS A 1 93 ? -6.648 -33.844 -23.719 1 81.56 93 LYS A C 1
ATOM 765 O O . LYS A 1 93 ? -5.91 -34.25 -22.812 1 81.56 93 LYS A O 1
ATOM 770 N N . LEU A 1 94 ? -6.281 -33.781 -24.953 1 88.5 94 LEU A N 1
ATOM 771 C CA . LEU A 1 94 ? -4.934 -34.125 -25.391 1 88.5 94 LEU A CA 1
ATOM 772 C C . LEU A 1 94 ? -3.896 -33.219 -24.734 1 88.5 94 LEU A C 1
ATOM 774 O O . LEU A 1 94 ? -2.865 -33.719 -24.266 1 88.5 94 LEU A O 1
ATOM 778 N N . PHE A 1 95 ? -4.184 -31.922 -24.641 1 88.12 95 PHE A N 1
ATOM 779 C CA . PHE A 1 95 ? -3.281 -30.984 -24 1 88.12 95 PHE A CA 1
ATOM 780 C C . PHE A 1 95 ? -3.109 -31.312 -22.516 1 88.12 95 PHE A C 1
ATOM 782 O O . PHE A 1 95 ? -1.986 -31.375 -22.016 1 88.12 95 PHE A O 1
ATOM 789 N N . HIS A 1 96 ? -4.168 -31.562 -21.812 1 75.75 96 HIS A N 1
ATOM 790 C CA . HIS A 1 96 ? -4.109 -31.844 -20.375 1 75.75 96 HIS A CA 1
ATOM 791 C C . HIS A 1 96 ? -3.361 -33.125 -20.109 1 75.75 96 HIS A C 1
ATOM 793 O O . HIS A 1 96 ? -2.572 -33.219 -19.156 1 75.75 96 HIS A O 1
ATOM 799 N N . TYR A 1 97 ? -3.557 -34.094 -20.953 1 78.38 97 TYR A N 1
ATOM 800 C CA . TYR A 1 97 ? -2.852 -35.344 -20.812 1 78.38 97 TYR A CA 1
ATOM 801 C C . TYR A 1 97 ? -1.345 -35.156 -20.938 1 78.38 97 TYR A C 1
ATOM 803 O O . TYR A 1 97 ? -0.584 -35.594 -20.062 1 78.38 97 TYR A O 1
ATOM 811 N N . ALA A 1 98 ? -0.929 -34.5 -22 1 82.38 98 ALA A N 1
ATOM 812 C CA . ALA A 1 98 ? 0.495 -34.25 -22.219 1 82.38 98 ALA A CA 1
ATOM 813 C C . ALA A 1 98 ? 1.082 -33.375 -21.094 1 82.38 98 ALA A C 1
ATOM 815 O O . ALA A 1 98 ? 2.188 -33.656 -20.625 1 82.38 98 ALA A O 1
ATOM 816 N N . SER A 1 99 ? 0.286 -32.375 -20.703 1 76.31 99 SER A N 1
ATOM 817 C CA . SER A 1 99 ? 0.751 -31.438 -19.688 1 76.31 99 SER A CA 1
ATOM 818 C C . SER A 1 99 ? 0.957 -32.125 -18.344 1 76.31 99 SER A C 1
ATOM 820 O O . SER A 1 99 ? 1.837 -31.75 -17.578 1 76.31 99 SER A O 1
ATOM 822 N N . THR A 1 100 ? 0.168 -33.094 -18.047 1 68.25 100 THR A N 1
ATOM 823 C CA . THR A 1 100 ? 0.301 -33.844 -16.812 1 68.25 100 THR A CA 1
ATOM 824 C C . THR A 1 100 ? 1.59 -34.656 -16.812 1 68.25 100 THR A C 1
ATOM 826 O O . THR A 1 100 ? 2.215 -34.844 -15.766 1 68.25 100 THR A O 1
ATOM 829 N N . LEU A 1 101 ? 1.974 -35.094 -18.016 1 71.25 101 LEU A N 1
ATOM 830 C CA . LEU A 1 101 ? 3.162 -35.938 -18.141 1 71.25 101 LEU A CA 1
ATOM 831 C C . LEU A 1 101 ? 4.418 -35.062 -18.25 1 71.25 101 LEU A C 1
ATOM 833 O O . LEU A 1 101 ? 5.527 -35.562 -18 1 71.25 101 LEU A O 1
ATOM 837 N N . HIS A 1 102 ? 4.129 -33.812 -18.734 1 74 102 HIS A N 1
ATOM 838 C CA . HIS A 1 102 ? 5.234 -32.875 -18.875 1 74 102 HIS A CA 1
ATOM 839 C C . HIS A 1 102 ? 4.953 -31.594 -18.125 1 74 102 HIS A C 1
ATOM 841 O O . HIS A 1 102 ? 4.781 -30.531 -18.734 1 74 102 HIS A O 1
ATOM 847 N N . PRO A 1 103 ? 4.789 -31.75 -16.859 1 60.75 103 PRO A N 1
ATOM 848 C CA . PRO A 1 103 ? 4.547 -30.531 -16.094 1 60.75 103 PRO A CA 1
ATOM 849 C C . PRO A 1 103 ? 5.652 -29.484 -16.266 1 60.75 103 PRO A C 1
ATOM 851 O O . PRO A 1 103 ? 6.836 -29.844 -16.25 1 60.75 103 PRO A O 1
ATOM 854 N N . SER A 1 104 ? 5.203 -28.438 -16.891 1 63.84 104 SER A N 1
ATOM 855 C CA . SER A 1 104 ? 6.133 -27.328 -17.062 1 63.84 104 SER A CA 1
ATOM 856 C C . SER A 1 104 ? 5.535 -26.031 -16.547 1 63.84 104 SER A C 1
ATOM 858 O O . SER A 1 104 ? 4.324 -25.812 -16.625 1 63.84 104 SER A O 1
ATOM 860 N N . ILE A 1 105 ? 6.375 -25.344 -15.898 1 59.72 105 ILE A N 1
ATOM 861 C CA . ILE A 1 105 ? 5.957 -24.031 -15.406 1 59.72 105 ILE A CA 1
ATOM 862 C C . ILE A 1 105 ? 5.551 -23.141 -16.578 1 59.72 105 ILE A C 1
ATOM 864 O O . ILE A 1 105 ? 4.578 -22.391 -16.484 1 59.72 105 ILE A O 1
ATOM 868 N N . GLU A 1 106 ? 6.379 -23.281 -17.5 1 70.69 106 GLU A N 1
ATOM 869 C CA . GLU A 1 106 ? 6.168 -22.484 -18.688 1 70.69 106 GLU A CA 1
ATOM 870 C C . GLU A 1 106 ? 6.074 -23.359 -19.938 1 70.69 106 GLU A C 1
ATOM 872 O O . GLU A 1 106 ? 6.914 -24.25 -20.141 1 70.69 106 GLU A O 1
ATOM 877 N N . THR A 1 107 ? 5.012 -23.312 -20.578 1 79.56 107 THR A N 1
ATOM 878 C CA . THR A 1 107 ? 4.859 -23.984 -21.875 1 79.56 107 THR A CA 1
ATOM 879 C C . THR A 1 107 ? 4.691 -22.953 -22.984 1 79.56 107 THR A C 1
ATOM 881 O O . THR A 1 107 ? 3.916 -22 -22.844 1 79.56 107 THR A O 1
ATOM 884 N N . THR A 1 108 ? 5.621 -23.078 -23.969 1 88.06 108 THR A N 1
ATOM 885 C CA . THR A 1 108 ? 5.539 -22.141 -25.078 1 88.06 108 THR A CA 1
ATOM 886 C C . THR A 1 108 ? 4.973 -22.828 -26.328 1 88.06 108 THR A C 1
ATOM 888 O O . THR A 1 108 ? 4.98 -24.047 -26.422 1 88.06 108 THR A O 1
ATOM 891 N N . VAL A 1 109 ? 4.387 -22.016 -27.234 1 92.38 109 VAL A N 1
ATOM 892 C CA . VAL A 1 109 ? 3.918 -22.484 -28.531 1 92.38 109 VAL A CA 1
ATOM 893 C C . VAL A 1 109 ? 4.016 -21.359 -29.547 1 92.38 109 VAL A C 1
ATOM 895 O O . VAL A 1 109 ? 3.965 -20.188 -29.188 1 92.38 109 VAL A O 1
ATOM 898 N N . ASN A 1 110 ? 4.32 -21.703 -30.734 1 92.19 110 ASN A N 1
ATOM 899 C CA . ASN A 1 110 ? 4.148 -20.797 -31.859 1 92.19 110 ASN A CA 1
ATOM 900 C C . ASN A 1 110 ? 2.855 -21.094 -32.625 1 92.19 110 ASN A C 1
ATOM 902 O O . ASN A 1 110 ? 2.801 -22.016 -33.438 1 92.19 110 ASN A O 1
ATOM 906 N N . SER A 1 111 ? 1.882 -20.25 -32.375 1 92.19 111 SER A N 1
ATOM 907 C CA . SER A 1 111 ? 0.512 -20.531 -32.812 1 92.19 111 SER A CA 1
ATOM 908 C C . SER A 1 111 ? 0.207 -19.953 -34.188 1 92.19 111 SER A C 1
ATOM 910 O O . SER A 1 111 ? 0.647 -18.844 -34.5 1 92.19 111 SER A O 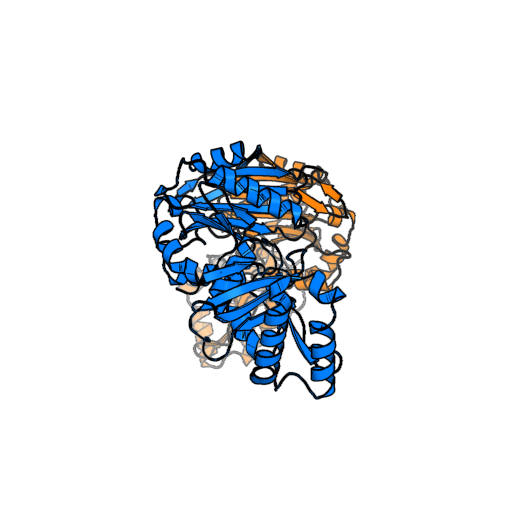1
ATOM 912 N N . SER A 1 112 ? -0.573 -20.734 -34.938 1 89.12 112 SER A N 1
ATOM 913 C CA . SER A 1 112 ? -1.234 -20.156 -36.125 1 89.12 112 SER A CA 1
ATOM 914 C C . SER A 1 112 ? -2.355 -19.203 -35.688 1 89.12 112 SER A C 1
ATOM 916 O O . SER A 1 112 ? -2.811 -19.234 -34.562 1 89.12 112 SER A O 1
ATOM 918 N N . THR A 1 113 ? -2.752 -18.359 -36.625 1 88.38 113 THR A N 1
ATOM 919 C CA . THR A 1 113 ? -3.789 -17.375 -36.344 1 88.38 113 THR A CA 1
ATOM 920 C C . THR A 1 113 ? -5.082 -18.047 -35.906 1 88.38 113 THR A C 1
ATOM 922 O O . THR A 1 113 ? -5.727 -17.609 -34.938 1 88.38 113 THR A O 1
ATOM 925 N N . TYR A 1 114 ? -5.398 -19.125 -36.531 1 86.69 114 TYR A N 1
ATOM 926 C CA . TYR A 1 114 ? -6.672 -19.781 -36.281 1 86.69 114 TYR A CA 1
ATOM 927 C C . TYR A 1 114 ? -6.672 -20.469 -34.906 1 86.69 114 TYR A C 1
ATOM 929 O O . TYR A 1 114 ? -7.73 -20.672 -34.312 1 86.69 114 TYR A O 1
ATOM 937 N N . ALA A 1 115 ? -5.434 -20.781 -34.344 1 90.88 115 ALA A N 1
ATOM 938 C CA . ALA A 1 115 ? -5.344 -21.562 -33.125 1 90.88 115 ALA A CA 1
ATOM 939 C C . ALA A 1 115 ? -5.254 -20.641 -31.906 1 90.88 115 ALA A C 1
ATOM 941 O O . ALA A 1 115 ? -5.32 -21.109 -30.766 1 90.88 115 ALA A O 1
ATOM 942 N N . ILE A 1 116 ? -5.164 -19.391 -32.125 1 88.69 116 ILE A N 1
ATOM 943 C CA . ILE A 1 116 ? -4.934 -18.453 -31.016 1 88.69 116 ILE A CA 1
ATOM 944 C C . ILE A 1 116 ? -6.082 -18.531 -30.016 1 88.69 116 ILE A C 1
ATOM 946 O O . ILE A 1 116 ? -5.855 -18.688 -28.812 1 88.69 116 ILE A O 1
ATOM 950 N N . PRO A 1 117 ? -7.332 -18.547 -30.469 1 82.38 117 PRO A N 1
ATOM 951 C CA . PRO A 1 117 ? -8.422 -18.656 -29.484 1 82.38 117 PRO A CA 1
ATOM 952 C C . PRO A 1 117 ? -8.359 -19.953 -28.672 1 82.38 117 PRO A C 1
ATOM 954 O O . PRO A 1 117 ? -8.656 -19.938 -27.484 1 82.38 117 PRO A O 1
ATOM 957 N N . PHE A 1 118 ? -7.934 -21 -29.281 1 87.38 118 PHE A N 1
ATOM 958 C CA . PHE A 1 118 ? -7.812 -22.281 -28.609 1 87.38 118 PHE A CA 1
ATOM 959 C C . PHE A 1 118 ? -6.742 -22.219 -27.516 1 87.38 118 PHE A C 1
ATOM 961 O O . PHE A 1 118 ? -6.992 -22.594 -26.375 1 87.38 118 PHE A O 1
ATOM 968 N N . TYR A 1 119 ? -5.578 -21.688 -27.891 1 89.25 119 TYR A N 1
ATOM 969 C CA . TYR A 1 119 ? -4.488 -21.625 -26.922 1 89.25 119 TYR A CA 1
ATOM 970 C C . TYR A 1 119 ? -4.828 -20.672 -25.781 1 89.25 119 TYR A C 1
ATOM 972 O O . TYR A 1 119 ? -4.465 -20.906 -24.625 1 89.25 119 TYR A O 1
ATOM 980 N N . ARG A 1 120 ? -5.586 -19.625 -26.078 1 79.75 120 ARG A N 1
ATOM 981 C CA . ARG A 1 120 ? -6.059 -18.734 -25.016 1 79.75 120 ARG A CA 1
ATOM 982 C C . ARG A 1 120 ? -6.953 -19.469 -24.031 1 79.75 120 ARG A C 1
ATOM 984 O O . ARG A 1 120 ? -6.844 -19.281 -22.828 1 79.75 120 ARG A O 1
ATOM 991 N N . SER A 1 121 ? -7.727 -20.312 -24.625 1 75.38 121 SER A N 1
ATOM 992 C CA . SER A 1 121 ? -8.633 -21.078 -23.781 1 75.38 121 SER A CA 1
ATOM 993 C C . SER A 1 121 ? -7.867 -22.047 -22.891 1 75.38 121 SER A C 1
ATOM 995 O O . SER A 1 121 ? -8.391 -22.5 -21.875 1 75.38 121 SER A O 1
ATOM 997 N N . LEU A 1 122 ? -6.652 -22.375 -23.297 1 76.5 122 LEU A N 1
ATOM 998 C CA . LEU A 1 122 ? -5.797 -23.266 -22.531 1 76.5 122 LEU A CA 1
ATOM 999 C C . LEU A 1 122 ? -4.934 -22.484 -21.547 1 76.5 122 LEU A C 1
ATOM 1001 O O . LEU A 1 122 ? -4.07 -23.047 -20.875 1 76.5 122 LEU A O 1
ATOM 1005 N N . GLY A 1 123 ? -5.039 -21.219 -21.531 1 71.75 123 GLY A N 1
ATOM 1006 C CA . GLY A 1 123 ? -4.312 -20.406 -20.578 1 71.75 123 GLY A CA 1
ATOM 1007 C C . GLY A 1 123 ? -3.074 -19.75 -21.172 1 71.75 123 GLY A C 1
ATOM 1008 O O . GLY A 1 123 ? -2.273 -19.156 -20.453 1 71.75 123 GLY A O 1
ATOM 1009 N N . PHE A 1 124 ? -2.902 -19.953 -22.531 1 79 124 PHE A N 1
ATOM 1010 C CA . PHE A 1 124 ? -1.762 -19.312 -23.172 1 79 124 PHE A CA 1
ATOM 1011 C C . PHE A 1 124 ? -2.047 -17.828 -23.438 1 79 124 PHE A C 1
ATOM 1013 O O . PHE A 1 124 ? -3.189 -17.453 -23.688 1 79 124 PHE A O 1
ATOM 1020 N N . ALA A 1 125 ? -1.023 -17.078 -23.266 1 79 125 ALA A N 1
ATOM 1021 C CA . ALA A 1 125 ? -1.08 -15.656 -23.609 1 79 125 ALA A CA 1
ATOM 1022 C C . ALA A 1 125 ? -0.081 -15.32 -24.719 1 79 125 ALA A C 1
ATOM 1024 O O . ALA A 1 125 ? 0.99 -15.922 -24.797 1 79 125 ALA A O 1
ATOM 1025 N N . VAL A 1 126 ? -0.505 -14.312 -25.672 1 82.94 126 VAL A N 1
ATOM 1026 C CA . VAL A 1 126 ? 0.413 -13.82 -26.688 1 82.94 126 VAL A CA 1
ATOM 1027 C C . VAL A 1 126 ? 1.567 -13.07 -26.031 1 82.94 126 VAL A C 1
ATOM 1029 O O . VAL A 1 126 ? 1.347 -12.195 -25.188 1 82.94 126 VAL A O 1
ATOM 1032 N N . VAL A 1 127 ? 2.752 -13.461 -26.297 1 80.69 127 VAL A N 1
ATOM 1033 C CA . VAL A 1 127 ? 3.887 -12.859 -25.609 1 80.69 127 VAL A CA 1
ATOM 1034 C C . VAL A 1 127 ? 4.762 -12.109 -26.625 1 80.69 127 VAL A C 1
ATOM 1036 O O . VAL A 1 127 ? 5.828 -11.602 -26.266 1 80.69 127 VAL A O 1
ATOM 1039 N N . GLY A 1 128 ? 4.367 -12.117 -27.891 1 81.62 128 GLY A N 1
ATOM 1040 C CA . GLY A 1 128 ? 5.102 -11.445 -28.953 1 81.62 128 GLY A CA 1
ATOM 1041 C C . GLY A 1 128 ? 4.266 -11.188 -30.188 1 81.62 128 GLY A C 1
ATOM 1042 O O . GLY A 1 128 ? 3.166 -11.727 -30.312 1 81.62 128 GLY A O 1
ATOM 1043 N N . GLU A 1 129 ? 4.805 -10.367 -31.047 1 86.81 129 GLU A N 1
ATOM 1044 C CA . GLU A 1 129 ? 4.141 -10.086 -32.312 1 86.81 129 GLU A CA 1
ATOM 1045 C C . GLU A 1 129 ? 4.227 -11.281 -33.25 1 86.81 129 GLU A C 1
ATOM 1047 O O . GLU A 1 129 ? 5.141 -12.102 -33.156 1 86.81 129 GLU A O 1
ATOM 1052 N N . LYS A 1 130 ? 3.271 -11.312 -34.156 1 92.06 130 LYS A N 1
ATOM 1053 C CA . LYS A 1 130 ? 3.285 -12.32 -35.219 1 92.06 130 LYS A CA 1
ATOM 1054 C C . LYS A 1 130 ? 4.605 -12.297 -36 1 92.06 130 LYS A C 1
ATOM 1056 O O . LYS A 1 130 ? 5.07 -11.227 -36.406 1 92.06 130 LYS A O 1
ATOM 1061 N N . GLN A 1 131 ? 5.203 -13.391 -36.125 1 91.69 131 GLN A N 1
ATOM 1062 C CA . GLN A 1 131 ? 6.492 -13.523 -36.781 1 91.69 131 GLN A CA 1
ATOM 1063 C C . GLN A 1 131 ? 6.363 -14.305 -38.094 1 91.69 131 GLN A C 1
ATOM 1065 O O . GLN A 1 131 ? 5.492 -15.164 -38.219 1 91.69 131 GLN A O 1
ATOM 1070 N N . ASN A 1 132 ? 7.227 -13.93 -39.031 1 91.25 132 ASN A N 1
ATOM 1071 C CA . ASN A 1 132 ? 7.32 -14.648 -40.312 1 91.25 132 ASN A CA 1
ATOM 1072 C C . ASN A 1 132 ? 8.648 -15.383 -40.438 1 91.25 132 ASN A C 1
ATOM 1074 O O . ASN A 1 132 ? 9.711 -14.758 -40.5 1 91.25 132 ASN A O 1
ATOM 1078 N N . TYR A 1 133 ? 8.578 -16.641 -40.375 1 89.31 133 TYR A N 1
ATOM 1079 C CA . TYR A 1 133 ? 9.766 -17.469 -40.562 1 89.31 133 TYR A CA 1
ATOM 1080 C C . TYR A 1 133 ? 9.719 -18.203 -41.906 1 89.31 133 TYR A C 1
ATOM 1082 O O . TYR A 1 133 ? 9.125 -19.266 -42 1 89.31 133 TYR A O 1
ATOM 1090 N N . HIS A 1 134 ? 10.367 -17.734 -42.844 1 89.94 134 HIS A N 1
ATOM 1091 C CA . HIS A 1 134 ? 10.477 -18.344 -44.188 1 89.94 134 HIS A CA 1
ATOM 1092 C C . HIS A 1 134 ? 9.102 -18.594 -44.781 1 89.94 134 HIS A C 1
ATOM 1094 O O . HIS A 1 134 ? 8.828 -19.688 -45.281 1 89.94 134 HIS A O 1
ATOM 1100 N N . GLY A 1 135 ? 8.242 -17.625 -44.594 1 91.06 135 GLY A N 1
ATOM 1101 C CA . GLY A 1 135 ? 6.926 -17.719 -45.219 1 91.06 135 GLY A CA 1
ATOM 1102 C C . GLY A 1 135 ? 5.883 -18.328 -44.312 1 91.06 135 GLY A C 1
ATOM 1103 O O . GLY A 1 135 ? 4.707 -18.422 -44.656 1 91.06 135 GLY A O 1
ATOM 1104 N N . LEU A 1 136 ? 6.316 -18.797 -43.156 1 91.88 136 LEU A N 1
ATOM 1105 C CA . LEU A 1 136 ? 5.414 -19.312 -42.125 1 91.88 136 LEU A CA 1
ATOM 1106 C C . LEU A 1 136 ? 5.188 -18.266 -41.031 1 91.88 136 LEU A C 1
ATOM 1108 O O . LEU A 1 136 ? 6.137 -17.859 -40.375 1 91.88 136 LEU A O 1
ATOM 1112 N N . CYS A 1 137 ? 3.941 -17.906 -40.906 1 93.06 137 CYS A N 1
ATOM 1113 C CA . CYS A 1 137 ? 3.607 -16.906 -39.906 1 93.06 137 CYS A CA 1
ATOM 1114 C C . CYS A 1 137 ? 3.08 -17.547 -38.625 1 93.06 137 CYS A C 1
ATOM 1116 O O . CYS A 1 137 ? 2.299 -18.5 -38.688 1 93.06 137 CYS A O 1
ATOM 1118 N N . SER A 1 138 ? 3.631 -17.141 -37.5 1 93.38 138 SER A N 1
ATOM 1119 C CA . SER A 1 138 ? 3.152 -17.656 -36.219 1 93.38 138 SER A CA 1
ATOM 1120 C C . SER A 1 138 ? 3.219 -16.594 -35.125 1 93.38 138 SER A C 1
ATOM 1122 O O . SER A 1 138 ? 3.93 -15.594 -35.281 1 93.38 138 SER A O 1
ATOM 1124 N N . THR A 1 139 ? 2.387 -16.734 -34.125 1 92.75 139 THR A N 1
ATOM 1125 C CA . THR A 1 139 ? 2.348 -15.867 -32.969 1 92.75 139 THR A CA 1
ATOM 1126 C C . THR A 1 139 ? 2.861 -16.609 -31.719 1 92.75 139 THR A C 1
ATOM 1128 O O . THR A 1 139 ? 2.328 -17.656 -31.359 1 92.75 139 THR A O 1
ATOM 1131 N N . PRO A 1 140 ? 3.941 -16.125 -31.141 1 93.12 140 PRO A N 1
ATOM 1132 C CA . PRO A 1 140 ? 4.434 -16.797 -29.938 1 93.12 140 PRO A CA 1
ATOM 1133 C C . PRO A 1 140 ? 3.492 -16.641 -28.75 1 93.12 140 PRO A C 1
ATOM 1135 O O . PRO A 1 140 ? 3.037 -15.523 -28.469 1 93.12 140 PRO A O 1
ATOM 1138 N N . MET A 1 141 ? 3.057 -17.781 -28.156 1 87.06 141 MET A N 1
ATOM 1139 C CA . MET A 1 141 ? 2.205 -17.797 -26.969 1 87.06 141 MET A CA 1
ATOM 1140 C C . MET A 1 141 ? 2.863 -18.578 -25.828 1 87.06 141 MET A C 1
ATOM 1142 O O . MET A 1 141 ? 3.744 -19.406 -26.078 1 87.06 141 MET A O 1
ATOM 1146 N N . LYS A 1 142 ? 2.488 -18.203 -24.578 1 81.38 142 LYS A N 1
ATOM 1147 C CA . LYS A 1 142 ? 3.029 -18.844 -23.375 1 81.38 142 LYS A CA 1
ATOM 1148 C C . LYS A 1 142 ? 1.938 -19.062 -22.328 1 81.38 142 LYS A C 1
ATOM 1150 O O . LYS A 1 142 ? 0.982 -18.281 -22.25 1 81.38 142 LYS A O 1
ATOM 1155 N N . ARG A 1 143 ? 1.843 -20.297 -21.906 1 70.31 143 ARG A N 1
ATOM 1156 C CA . ARG A 1 143 ? 0.957 -20.625 -20.781 1 70.31 143 ARG A CA 1
ATOM 1157 C C . ARG A 1 143 ? 1.755 -20.938 -19.531 1 70.31 143 ARG A C 1
ATOM 1159 O O . ARG A 1 143 ? 2.77 -21.641 -19.594 1 70.31 143 ARG A O 1
ATOM 1166 N N . TYR A 1 144 ? 1.238 -20.25 -18.609 1 54.34 144 TYR A N 1
ATOM 1167 C CA . TYR A 1 144 ? 1.77 -20.609 -17.297 1 54.34 144 TYR A CA 1
ATOM 1168 C C . TYR A 1 144 ? 0.786 -21.484 -16.531 1 54.34 144 TYR A C 1
ATOM 1170 O O . TYR A 1 144 ? -0.385 -21.125 -16.375 1 54.34 144 TYR A O 1
ATOM 1178 N N . HIS A 1 145 ? 0.244 -22.75 -16.922 1 57.28 145 HIS A N 1
ATOM 1179 C CA . HIS A 1 145 ? -0.697 -23.578 -16.188 1 57.28 145 HIS A CA 1
ATOM 1180 C C . HIS A 1 145 ? 0.033 -24.641 -15.367 1 57.28 145 HIS A C 1
ATOM 1182 O O . HIS A 1 145 ? 0.241 -25.766 -15.828 1 57.28 145 HIS A O 1
ATOM 1188 N N . ALA A 1 146 ? 0.847 -24.219 -14.656 1 61.72 146 ALA A N 1
ATOM 1189 C CA . ALA A 1 146 ? 1.928 -24.984 -14.039 1 61.72 146 ALA A CA 1
ATOM 1190 C C . ALA A 1 146 ? 1.438 -25.719 -12.797 1 61.72 146 ALA A C 1
ATOM 1192 O O . ALA A 1 146 ? 0.708 -25.156 -11.984 1 61.72 146 ALA A O 1
ATOM 1193 N N . VAL A 1 147 ? 0.882 -27.172 -13.172 1 67.25 147 VAL A N 1
ATOM 1194 C CA . VAL A 1 147 ? 0.902 -27.922 -11.922 1 67.25 147 VAL A CA 1
ATOM 1195 C C . VAL A 1 147 ? 2.27 -27.797 -11.258 1 67.25 147 VAL A C 1
ATOM 1197 O O . VAL A 1 147 ? 3.283 -28.219 -11.82 1 67.25 147 VAL A O 1
ATOM 1200 N N . PHE A 1 148 ? 2.119 -27.156 -10.211 1 76.06 148 PHE A N 1
ATOM 1201 C CA . PHE A 1 148 ? 3.371 -26.953 -9.492 1 76.06 148 PHE A CA 1
ATOM 1202 C C . PHE A 1 148 ? 3.764 -28.219 -8.742 1 76.06 148 PHE A C 1
ATOM 1204 O O . PHE A 1 148 ? 4.941 -28.594 -8.695 1 76.06 148 PHE A O 1
ATOM 1211 N N . VAL A 1 149 ? 2.73 -28.875 -8.109 1 80.62 149 VAL A N 1
ATOM 1212 C CA . VAL A 1 149 ? 2.955 -30.109 -7.375 1 80.62 149 VAL A CA 1
ATOM 1213 C C . VAL A 1 149 ? 1.66 -30.906 -7.312 1 80.62 149 VAL A C 1
ATOM 1215 O O . VAL A 1 149 ? 0.57 -30.344 -7.219 1 80.62 149 VAL A O 1
ATOM 1218 N N . GLN A 1 150 ? 1.793 -32.219 -7.5 1 82.25 150 GLN A N 1
ATOM 1219 C CA . GLN A 1 150 ? 0.711 -33.156 -7.293 1 82.25 150 GLN A CA 1
ATOM 1220 C C . GLN A 1 150 ? 1.001 -34.062 -6.098 1 82.25 150 GLN A C 1
ATOM 1222 O O . GLN A 1 150 ? 1.979 -34.812 -6.105 1 82.25 150 GLN A O 1
ATOM 1227 N N . LYS A 1 151 ? 0.162 -33.844 -5.082 1 87.69 151 LYS A N 1
ATOM 1228 C CA . LYS A 1 151 ? 0.262 -34.688 -3.891 1 87.69 151 LYS A CA 1
ATOM 1229 C C . LYS A 1 151 ? -0.955 -35.594 -3.758 1 87.69 151 LYS A C 1
ATOM 1231 O O . LYS A 1 151 ? -1.895 -35.5 -4.551 1 87.69 151 LYS A O 1
ATOM 1236 N N . ASN A 1 152 ? -0.867 -36.5 -2.863 1 88.25 152 ASN A N 1
ATOM 1237 C CA . ASN A 1 152 ? -1.97 -37.438 -2.65 1 88.25 152 ASN A CA 1
ATOM 1238 C C . ASN A 1 152 ? -3.244 -36.719 -2.234 1 88.25 152 ASN A C 1
ATOM 1240 O O . ASN A 1 152 ? -4.332 -37.031 -2.729 1 88.25 152 ASN A O 1
ATOM 1244 N N . LYS A 1 153 ? -3.119 -35.656 -1.392 1 94.12 153 LYS A N 1
ATOM 1245 C CA . LYS A 1 153 ? -4.281 -35.031 -0.782 1 94.12 153 LYS A CA 1
ATOM 1246 C C . LYS A 1 153 ? -4.711 -33.781 -1.577 1 94.12 153 LYS A C 1
ATOM 1248 O O . LYS A 1 153 ? -5.832 -33.312 -1.418 1 94.12 153 LYS A O 1
ATOM 1253 N N . TYR A 1 154 ? -3.797 -33.281 -2.404 1 94.94 154 TYR A N 1
ATOM 1254 C CA . TYR A 1 154 ? -4.125 -32.062 -3.109 1 94.94 154 TYR A CA 1
ATOM 1255 C C . TYR A 1 154 ? -3.205 -31.844 -4.305 1 94.94 154 TYR A C 1
ATOM 1257 O O . TYR A 1 154 ? -2.18 -32.531 -4.43 1 94.94 154 TYR A O 1
ATOM 1265 N N . THR A 1 155 ? -3.619 -31.016 -5.199 1 90.5 155 THR A N 1
ATOM 1266 C CA . THR A 1 155 ? -2.807 -30.516 -6.301 1 90.5 155 THR A CA 1
ATOM 1267 C C . THR A 1 155 ? -2.67 -29 -6.23 1 90.5 155 THR A C 1
ATOM 1269 O O . THR A 1 155 ? -3.643 -28.297 -5.953 1 90.5 155 THR A O 1
ATOM 1272 N N . LEU A 1 156 ? -1.416 -28.547 -6.387 1 92.25 156 LEU A N 1
ATOM 1273 C CA . LEU A 1 156 ? -1.148 -27.125 -6.496 1 92.25 156 LEU A CA 1
ATOM 1274 C C . LEU A 1 156 ? -0.967 -26.719 -7.953 1 92.25 156 LEU A C 1
ATOM 1276 O O . LEU A 1 156 ? -0.112 -27.266 -8.656 1 92.25 156 LEU A O 1
ATOM 1280 N N . ARG A 1 157 ? -1.792 -25.828 -8.352 1 88.5 157 ARG A N 1
ATOM 1281 C CA . ARG A 1 157 ? -1.775 -25.5 -9.773 1 88.5 157 ARG A CA 1
ATOM 1282 C C . ARG A 1 157 ? -2.205 -24.062 -10.016 1 88.5 157 ARG A C 1
ATOM 1284 O O . ARG A 1 157 ? -2.518 -23.328 -9.07 1 88.5 157 ARG A O 1
ATOM 1291 N N . THR A 1 158 ? -2.188 -23.641 -11.234 1 86.44 158 THR A N 1
ATOM 1292 C CA . THR A 1 158 ? -2.678 -22.312 -11.609 1 86.44 158 THR A CA 1
ATOM 1293 C C . THR A 1 158 ? -4.203 -22.281 -11.594 1 86.44 158 THR A C 1
ATOM 1295 O O . THR A 1 158 ? -4.855 -23.328 -11.594 1 86.44 158 THR A O 1
ATOM 1298 N N . TRP A 1 159 ? -4.711 -21.062 -11.555 1 89.75 159 TRP A N 1
ATOM 1299 C CA . TRP A 1 159 ? -6.156 -20.859 -11.578 1 89.75 159 TRP A CA 1
ATOM 1300 C C . TRP A 1 159 ? -6.703 -20.969 -12.992 1 89.75 159 TRP A C 1
ATOM 1302 O O . TRP A 1 159 ? -6.023 -20.625 -13.961 1 89.75 159 TRP A O 1
ATOM 1312 N N . GLN A 1 160 ? -7.887 -21.516 -13.031 1 82.12 160 GLN A N 1
ATOM 1313 C CA . GLN A 1 160 ? -8.633 -21.609 -14.281 1 82.12 160 GLN A CA 1
ATOM 1314 C C . GLN A 1 160 ? -9.992 -20.922 -14.164 1 82.12 160 GLN A C 1
ATOM 1316 O O . GLN A 1 160 ? -10.578 -20.875 -13.078 1 82.12 160 GLN A O 1
ATOM 1321 N N . THR A 1 161 ? -10.438 -20.422 -15.25 1 81.62 161 THR A N 1
ATOM 1322 C CA . THR A 1 161 ? -11.703 -19.719 -15.258 1 81.62 161 THR A CA 1
ATOM 1323 C C . THR A 1 161 ? -12.82 -20.578 -14.695 1 81.62 161 THR A C 1
ATOM 1325 O O . THR A 1 161 ? -13.711 -20.094 -13.992 1 81.62 161 THR A O 1
ATOM 1328 N N . GLU A 1 162 ? -12.789 -21.844 -14.93 1 84.62 162 GLU A N 1
ATOM 1329 C CA . GLU A 1 162 ? -13.836 -22.797 -14.547 1 84.62 162 GLU A CA 1
ATOM 1330 C C . GLU A 1 162 ? -13.828 -23.047 -13.039 1 84.62 162 GLU A C 1
ATOM 1332 O O . GLU A 1 162 ? -14.766 -23.641 -12.5 1 84.62 162 GLU A O 1
ATOM 1337 N N . ASP A 1 163 ? -12.836 -22.469 -12.367 1 93.12 163 ASP A N 1
ATOM 1338 C CA . ASP A 1 163 ? -12.68 -22.734 -10.938 1 93.12 163 ASP A CA 1
ATOM 1339 C C . ASP A 1 163 ? -13.633 -21.859 -10.117 1 93.12 163 ASP A C 1
ATOM 1341 O O . ASP A 1 163 ? -13.828 -22.094 -8.922 1 93.12 163 ASP A O 1
ATOM 1345 N N . ALA A 1 164 ? -14.305 -20.922 -10.711 1 95.56 164 ALA A N 1
ATOM 1346 C CA . ALA A 1 164 ? -15.031 -19.875 -10 1 95.56 164 ALA A CA 1
ATOM 1347 C C . ALA A 1 164 ? -16.141 -20.453 -9.141 1 95.56 164 ALA A C 1
ATOM 1349 O O . ALA A 1 164 ? -16.281 -20.109 -7.965 1 95.56 164 ALA A O 1
ATOM 1350 N N . HIS A 1 165 ? -16.875 -21.375 -9.711 1 95.94 165 HIS A N 1
ATOM 1351 C CA . HIS A 1 165 ? -18.016 -21.922 -8.992 1 95.94 165 HIS A CA 1
ATOM 1352 C C . HIS A 1 165 ? -17.578 -22.688 -7.754 1 95.94 165 HIS A C 1
ATOM 1354 O O . HIS A 1 165 ? -18.156 -22.531 -6.676 1 95.94 165 HIS A O 1
ATOM 1360 N N . SER A 1 166 ? -16.641 -23.516 -7.906 1 96.19 166 SER A N 1
ATOM 1361 C CA . SER A 1 166 ? -16.156 -24.297 -6.77 1 96.19 166 SER A CA 1
ATOM 1362 C C . SER A 1 166 ? -15.562 -23.391 -5.695 1 96.19 166 SER A C 1
ATOM 1364 O O . SER A 1 166 ? -15.711 -23.656 -4.5 1 96.19 166 SER A O 1
ATOM 1366 N N . LEU A 1 167 ? -14.922 -22.406 -6.078 1 96.62 167 LEU A N 1
ATOM 1367 C CA . LEU A 1 167 ? -14.328 -21.469 -5.137 1 96.62 167 LEU A CA 1
ATOM 1368 C C . LEU A 1 167 ? -15.398 -20.812 -4.273 1 96.62 167 LEU A C 1
ATOM 1370 O O . LEU A 1 167 ? -15.25 -20.719 -3.055 1 96.62 167 LEU A O 1
ATOM 1374 N N . VAL A 1 168 ? -16.469 -20.359 -4.883 1 97.81 168 VAL A N 1
ATOM 1375 C CA . VAL A 1 168 ? -17.562 -19.734 -4.16 1 97.81 168 VAL A CA 1
ATOM 1376 C C . VAL A 1 168 ? -18.156 -20.703 -3.145 1 97.81 168 VAL A C 1
ATOM 1378 O O . VAL A 1 168 ? -18.391 -20.344 -1.991 1 97.81 168 VAL A O 1
ATOM 1381 N N . GLN A 1 169 ? -18.344 -21.922 -3.633 1 97.69 169 GLN A N 1
ATOM 1382 C CA . GLN A 1 169 ? -18.906 -22.953 -2.768 1 97.69 169 GLN A CA 1
ATOM 1383 C C . GLN A 1 169 ? -18.062 -23.141 -1.511 1 97.69 169 GLN A C 1
ATOM 1385 O O . GLN A 1 169 ? -18.609 -23.328 -0.417 1 97.69 169 GLN A O 1
ATOM 1390 N N . GLU A 1 170 ? -16.812 -23.031 -1.633 1 97.81 170 GLU A N 1
ATOM 1391 C CA . GLU A 1 170 ? -15.906 -23.375 -0.542 1 97.81 170 GLU A CA 1
ATOM 1392 C C . GLU A 1 170 ? -15.617 -22.156 0.328 1 97.81 170 GLU A C 1
ATOM 1394 O O . GLU A 1 170 ? -15.375 -22.281 1.53 1 97.81 170 GLU A O 1
ATOM 1399 N N . LEU A 1 171 ? -15.625 -20.938 -0.23 1 97.81 171 LEU A N 1
ATOM 1400 C CA . LEU A 1 171 ? -15.039 -19.812 0.49 1 97.81 171 LEU A CA 1
ATOM 1401 C C . LEU A 1 171 ? -16.125 -18.859 0.963 1 97.81 171 LEU A C 1
ATOM 1403 O O . LEU A 1 171 ? -15.859 -17.969 1.783 1 97.81 171 LEU A O 1
ATOM 1407 N N . ASN A 1 172 ? -17.391 -18.969 0.436 1 98.12 172 ASN A N 1
ATOM 1408 C CA . ASN A 1 172 ? -18.484 -18.188 1.019 1 98.12 172 ASN A CA 1
ATOM 1409 C C . ASN A 1 172 ? -18.844 -18.672 2.42 1 98.12 172 ASN A C 1
ATOM 1411 O O . ASN A 1 172 ? -19.859 -19.328 2.609 1 98.12 172 ASN A O 1
ATOM 1415 N N . ASN A 1 173 ? -18.078 -18.359 3.301 1 98.19 173 ASN A N 1
ATOM 1416 C CA . ASN A 1 173 ? -18.078 -18.844 4.676 1 98.19 173 ASN A CA 1
ATOM 1417 C C . ASN A 1 173 ? -17.641 -17.766 5.656 1 98.19 173 ASN A C 1
ATOM 1419 O O . ASN A 1 173 ? -16.531 -17.25 5.566 1 98.19 173 ASN A O 1
ATOM 1423 N N . LYS A 1 174 ? -18.469 -17.422 6.578 1 97.94 174 LYS A N 1
ATOM 1424 C CA . LYS A 1 174 ? -18.234 -16.328 7.523 1 97.94 174 LYS A CA 1
ATOM 1425 C C . LYS A 1 174 ? -17 -16.609 8.383 1 97.94 174 LYS A C 1
ATOM 1427 O O . LYS A 1 174 ? -16.266 -15.688 8.742 1 97.94 174 LYS A O 1
ATOM 1432 N N . LYS A 1 175 ? -16.781 -17.812 8.766 1 97.5 175 LYS A N 1
ATOM 1433 C CA . LYS A 1 175 ? -15.625 -18.172 9.586 1 97.5 175 LYS A CA 1
ATOM 1434 C C . LYS A 1 175 ? -14.32 -17.875 8.852 1 97.5 175 LYS A C 1
ATOM 1436 O O . LYS A 1 175 ? -13.336 -17.469 9.477 1 97.5 175 LYS A O 1
ATOM 1441 N N . ILE A 1 176 ? -14.312 -18.094 7.602 1 98 176 ILE A N 1
ATOM 1442 C CA . ILE A 1 176 ? -13.156 -17.781 6.777 1 98 176 ILE A CA 1
ATOM 1443 C C . ILE A 1 176 ? -13 -16.266 6.672 1 98 176 ILE A C 1
ATOM 1445 O O . ILE A 1 176 ? -11.922 -15.727 6.926 1 98 176 ILE A O 1
ATOM 1449 N N . TRP A 1 177 ? -14.141 -15.602 6.355 1 98.06 177 TRP A N 1
ATOM 1450 C CA . TRP A 1 177 ? -14.125 -14.156 6.145 1 98.06 177 TRP A CA 1
ATOM 1451 C C . TRP A 1 177 ? -13.672 -13.43 7.406 1 98.06 177 TRP A C 1
ATOM 1453 O O . TRP A 1 177 ? -12.984 -12.406 7.328 1 98.06 177 TRP A O 1
ATOM 1463 N N . ASP A 1 178 ? -13.961 -13.891 8.547 1 97.88 178 ASP A N 1
ATOM 1464 C CA . ASP A 1 178 ? -13.633 -13.273 9.828 1 97.88 178 ASP A CA 1
ATOM 1465 C C . ASP A 1 178 ? -12.125 -13.18 10.023 1 97.88 178 ASP A C 1
ATOM 1467 O O . ASP A 1 178 ? -11.648 -12.375 10.828 1 97.88 178 ASP A O 1
ATOM 1471 N N . ASN A 1 179 ? -11.391 -13.961 9.289 1 97.19 179 ASN A N 1
ATOM 1472 C CA . ASN A 1 179 ? -9.945 -14.016 9.461 1 97.19 179 ASN A CA 1
ATOM 1473 C C . ASN A 1 179 ? -9.211 -13.406 8.273 1 97.19 179 ASN A C 1
ATOM 1475 O O . ASN A 1 179 ? -7.992 -13.508 8.164 1 97.19 179 ASN A O 1
ATOM 1479 N N . CYS A 1 180 ? -9.953 -12.805 7.379 1 97.75 180 CYS A N 1
ATOM 1480 C CA . CYS A 1 180 ? -9.391 -12.219 6.172 1 97.75 180 CYS A CA 1
ATOM 1481 C C . CYS A 1 180 ? -9.547 -10.703 6.184 1 97.75 180 CYS A C 1
ATOM 1483 O O . CYS A 1 180 ? -10.367 -10.164 6.93 1 97.75 180 CYS A O 1
ATOM 1485 N N . ARG A 1 181 ? -8.75 -10.031 5.402 1 98 181 ARG A N 1
ATOM 1486 C CA . ARG A 1 181 ? -8.945 -8.609 5.156 1 98 181 ARG A CA 1
ATOM 1487 C C . ARG A 1 181 ? -10.297 -8.344 4.496 1 98 181 ARG A C 1
ATOM 1489 O O . ARG A 1 181 ? -10.914 -9.258 3.951 1 98 181 ARG A O 1
ATOM 1496 N N . ASN A 1 182 ? -10.727 -7.102 4.492 1 97.06 182 ASN A N 1
ATOM 1497 C CA . ASN A 1 182 ? -12.047 -6.77 3.98 1 97.06 182 ASN A CA 1
ATOM 1498 C C . ASN A 1 182 ? -12.086 -6.789 2.455 1 97.06 182 ASN A C 1
ATOM 1500 O O . ASN A 1 182 ? -13.156 -6.891 1.856 1 97.06 182 ASN A O 1
ATOM 1504 N N . VAL A 1 183 ? -10.945 -6.695 1.83 1 95.75 183 VAL A N 1
ATOM 1505 C CA . VAL A 1 183 ? -10.883 -6.785 0.375 1 95.75 183 VAL A CA 1
ATOM 1506 C C . VAL A 1 183 ? -11.43 -8.133 -0.082 1 95.75 183 VAL A C 1
ATOM 1508 O O . VAL A 1 183 ? -11.875 -8.281 -1.222 1 95.75 183 VAL A O 1
ATOM 1511 N N . PHE A 1 184 ? -11.289 -9.141 0.755 1 96.5 184 PHE A N 1
ATOM 1512 C CA . PHE A 1 184 ? -12.023 -10.375 0.551 1 96.5 184 PHE A CA 1
ATOM 1513 C C . PHE A 1 184 ? -13.492 -10.203 0.933 1 96.5 184 PHE A C 1
ATOM 1515 O O . PHE A 1 184 ? -13.828 -10.125 2.117 1 96.5 184 PHE A O 1
ATOM 1522 N N . PRO A 1 185 ? -14.344 -10.195 -0.003 1 96.12 185 PRO A N 1
ATOM 1523 C CA . PRO A 1 185 ? -15.711 -9.773 0.282 1 96.12 185 PRO A CA 1
ATOM 1524 C C . PRO A 1 185 ? -16.531 -10.867 0.967 1 96.12 185 PRO A C 1
ATOM 1526 O O . PRO A 1 185 ? -16.219 -12.055 0.839 1 96.12 185 PRO A O 1
ATOM 1529 N N . HIS A 1 186 ? -17.625 -10.453 1.644 1 97.12 186 HIS A N 1
ATOM 1530 C CA . HIS A 1 186 ? -18.625 -11.328 2.234 1 97.12 186 HIS A CA 1
ATOM 1531 C C . HIS A 1 186 ? -20.016 -10.711 2.143 1 97.12 186 HIS A C 1
ATOM 1533 O O . HIS A 1 186 ? -20.219 -9.562 2.561 1 97.12 186 HIS A O 1
ATOM 1539 N N . PRO A 1 187 ? -20.984 -11.438 1.698 1 97.69 187 PRO A N 1
ATOM 1540 C CA . PRO A 1 187 ? -20.875 -12.797 1.161 1 97.69 187 PRO A CA 1
ATOM 1541 C C . PRO A 1 187 ? -20.031 -12.859 -0.104 1 97.69 187 PRO A C 1
ATOM 1543 O O . PRO A 1 187 ? -19.922 -11.875 -0.837 1 97.69 187 PRO A O 1
ATOM 1546 N N . TYR A 1 188 ? -19.391 -13.961 -0.253 1 98.06 188 TYR A N 1
ATOM 1547 C CA . TYR A 1 188 ? -18.578 -14.195 -1.436 1 98.06 188 TYR A CA 1
ATOM 1548 C C . TYR A 1 188 ? -19.422 -14.758 -2.578 1 98.06 188 TYR A C 1
ATOM 1550 O O . TYR A 1 188 ? -19.938 -15.867 -2.482 1 98.06 188 TYR A O 1
ATOM 1558 N N . ARG A 1 189 ? -19.516 -14.023 -3.666 1 97.5 189 ARG A N 1
ATOM 1559 C CA . ARG A 1 189 ? -20.391 -14.367 -4.781 1 97.5 189 ARG A CA 1
ATOM 1560 C C . ARG A 1 189 ? -19.578 -14.727 -6.023 1 97.5 189 ARG A C 1
ATOM 1562 O O . ARG A 1 189 ? -18.359 -14.562 -6.047 1 97.5 189 ARG A O 1
ATOM 1569 N N . LEU A 1 190 ? -20.344 -15.234 -6.926 1 97.56 190 LEU A N 1
ATOM 1570 C CA . LEU A 1 190 ? -19.719 -15.695 -8.156 1 97.56 190 LEU A CA 1
ATOM 1571 C C . LEU A 1 190 ? -18.969 -14.562 -8.844 1 97.56 190 LEU A C 1
ATOM 1573 O O . LEU A 1 190 ? -17.859 -14.758 -9.359 1 97.56 190 LEU A O 1
ATOM 1577 N N . GLU A 1 191 ? -19.5 -13.422 -8.906 1 97.62 191 GLU A N 1
ATOM 1578 C CA . GLU A 1 191 ? -18.859 -12.273 -9.539 1 97.62 191 GLU A CA 1
ATOM 1579 C C . GLU A 1 191 ? -17.516 -11.961 -8.883 1 97.62 191 GLU A C 1
ATOM 1581 O O . GLU A 1 191 ? -16.578 -11.523 -9.555 1 97.62 191 GLU A O 1
ATOM 1586 N N . HIS A 1 192 ? -17.438 -12.109 -7.586 1 97.75 192 HIS A N 1
ATOM 1587 C CA . HIS A 1 192 ? -16.188 -11.891 -6.867 1 97.75 192 HIS A CA 1
ATOM 1588 C C . HIS A 1 192 ? -15.125 -12.898 -7.293 1 97.75 192 HIS A C 1
ATOM 1590 O O . HIS A 1 192 ? -13.977 -12.523 -7.547 1 97.75 192 HIS A O 1
ATOM 1596 N N . ALA A 1 193 ? -15.547 -14.148 -7.383 1 97.44 193 ALA A N 1
ATOM 1597 C CA . ALA A 1 193 ? -14.641 -15.211 -7.789 1 97.44 193 ALA A CA 1
ATOM 1598 C C . ALA A 1 193 ? -14.141 -15 -9.211 1 97.44 193 ALA A C 1
ATOM 1600 O O . ALA A 1 193 ? -12.953 -15.156 -9.492 1 97.44 193 ALA A O 1
ATOM 1601 N N . GLU A 1 194 ? -15.039 -14.68 -10.039 1 94.88 194 GLU A N 1
ATOM 1602 C CA . GLU A 1 194 ? -14.68 -14.438 -11.438 1 94.88 194 GLU A CA 1
ATOM 1603 C C . GLU A 1 194 ? -13.711 -13.266 -11.562 1 94.88 194 GLU A C 1
ATOM 1605 O O . GLU A 1 194 ? -12.734 -13.336 -12.312 1 94.88 194 GLU A O 1
ATOM 1610 N N . THR A 1 195 ? -14.008 -12.227 -10.914 1 96.88 195 THR A N 1
ATOM 1611 C CA . THR A 1 195 ? -13.125 -11.062 -10.922 1 96.88 195 THR A CA 1
ATOM 1612 C C . THR A 1 195 ? -11.75 -11.43 -10.383 1 96.88 195 THR A C 1
ATOM 1614 O O . THR A 1 195 ? -10.727 -11.023 -10.945 1 96.88 195 THR A O 1
ATOM 1617 N N . PHE A 1 196 ? -11.789 -12.125 -9.344 1 96.56 196 PHE A N 1
ATOM 1618 C CA . PHE A 1 196 ? -10.539 -12.57 -8.742 1 96.56 196 PHE A CA 1
ATOM 1619 C C . PHE A 1 196 ? -9.703 -13.359 -9.742 1 96.56 196 PHE A C 1
ATOM 1621 O O . PHE A 1 196 ? -8.531 -13.039 -9.969 1 96.56 196 PHE A O 1
ATOM 1628 N N . ILE A 1 197 ? -10.258 -14.32 -10.336 1 91.25 197 ILE A N 1
ATOM 1629 C CA . ILE A 1 197 ? -9.562 -15.195 -11.273 1 91.25 197 ILE A CA 1
ATOM 1630 C C . ILE A 1 197 ? -9.094 -14.391 -12.484 1 91.25 197 ILE A C 1
ATOM 1632 O O . ILE A 1 197 ? -7.969 -14.562 -12.953 1 91.25 197 ILE A O 1
ATOM 1636 N N . ASP A 1 198 ? -9.906 -13.539 -12.898 1 87.19 198 ASP A N 1
ATOM 1637 C CA . ASP A 1 198 ? -9.562 -12.68 -14.023 1 87.19 198 ASP A CA 1
ATOM 1638 C C . ASP A 1 198 ? -8.336 -11.828 -13.703 1 87.19 198 ASP A C 1
ATOM 1640 O O . ASP A 1 198 ? -7.43 -11.695 -14.531 1 87.19 198 ASP A O 1
ATOM 1644 N N . LEU A 1 199 ? -8.352 -11.289 -12.531 1 91.75 199 LEU A N 1
ATOM 1645 C CA . LEU A 1 199 ? -7.238 -10.453 -12.117 1 91.75 199 LEU A CA 1
ATOM 1646 C C . LEU A 1 199 ? -5.941 -11.258 -12.062 1 91.75 199 LEU A C 1
ATOM 1648 O O . LEU A 1 199 ? -4.891 -10.773 -12.492 1 91.75 199 LEU A O 1
ATOM 1652 N N . ILE A 1 200 ? -6.035 -12.414 -11.539 1 88.88 200 ILE A N 1
ATOM 1653 C CA . ILE A 1 200 ? -4.863 -13.281 -11.406 1 88.88 200 ILE A CA 1
ATOM 1654 C C . ILE A 1 200 ? -4.316 -13.617 -12.789 1 88.88 200 ILE A C 1
ATOM 1656 O O . ILE A 1 200 ? -3.102 -13.586 -13.008 1 88.88 200 ILE A O 1
ATOM 1660 N N . GLN A 1 201 ? -5.125 -13.914 -13.617 1 75.62 201 GLN A N 1
ATOM 1661 C CA . GLN A 1 201 ? -4.727 -14.352 -14.953 1 75.62 201 GLN A CA 1
ATOM 1662 C C . GLN A 1 201 ? -4.109 -13.203 -15.75 1 75.62 201 GLN A C 1
ATOM 1664 O O . GLN A 1 201 ? -3.324 -13.438 -16.672 1 75.62 201 GLN A O 1
ATOM 1669 N N . LYS A 1 202 ? -4.43 -12.055 -15.367 1 73.12 202 LYS A N 1
ATOM 1670 C CA . LYS A 1 202 ? -3.928 -10.883 -16.078 1 73.12 202 LYS A CA 1
ATOM 1671 C C . LYS A 1 202 ? -2.607 -10.406 -15.484 1 73.12 202 LYS A C 1
ATOM 1673 O O . LYS A 1 202 ? -1.896 -9.609 -16.094 1 73.12 202 LYS A O 1
ATOM 1678 N N . LYS A 1 203 ? -2.355 -10.898 -14.32 1 77.81 203 LYS A N 1
ATOM 1679 C CA . LYS A 1 203 ? -1.127 -10.484 -13.648 1 77.81 203 LYS A CA 1
ATOM 1680 C C . LYS A 1 203 ? 0.102 -11.062 -14.344 1 77.81 203 LYS A C 1
ATOM 1682 O O . LYS A 1 203 ? 0.079 -12.203 -14.805 1 77.81 203 LYS A O 1
ATOM 1687 N N . GLU A 1 204 ? 1.113 -10.219 -14.352 1 69.31 204 GLU A N 1
ATOM 1688 C CA . GLU A 1 204 ? 2.398 -10.742 -14.805 1 69.31 204 GLU A CA 1
ATOM 1689 C C . GLU A 1 204 ? 3.047 -11.617 -13.742 1 69.31 204 GLU A C 1
ATOM 1691 O O . GLU A 1 204 ? 3.152 -11.219 -12.578 1 69.31 204 GLU A O 1
ATOM 1696 N N . GLY A 1 205 ? 3.422 -12.836 -14.07 1 70.06 205 GLY A N 1
ATOM 1697 C CA . GLY A 1 205 ? 4.043 -13.758 -13.133 1 70.06 205 GLY A CA 1
ATOM 1698 C C . GLY A 1 205 ? 3.037 -14.57 -12.344 1 70.06 205 GLY A C 1
ATOM 1699 O O . GLY A 1 205 ? 1.829 -14.352 -12.453 1 70.06 205 GLY A O 1
ATOM 1700 N N . ILE A 1 206 ? 3.572 -15.508 -11.672 1 81.19 206 ILE A N 1
ATOM 1701 C CA . ILE A 1 206 ? 2.73 -16.375 -10.852 1 81.19 206 ILE A CA 1
ATOM 1702 C C . ILE A 1 206 ? 2.811 -15.93 -9.391 1 81.19 206 ILE A C 1
ATOM 1704 O O . ILE A 1 206 ? 3.861 -16.047 -8.758 1 81.19 206 ILE A O 1
ATOM 1708 N N . HIS A 1 207 ? 1.695 -15.461 -8.875 1 91.88 207 HIS A N 1
ATOM 1709 C CA . HIS A 1 207 ? 1.665 -14.992 -7.496 1 91.88 207 HIS A CA 1
ATOM 1710 C C . HIS A 1 207 ? 0.575 -15.695 -6.699 1 91.88 207 HIS A C 1
ATOM 1712 O O . HIS A 1 207 ? 0.485 -15.531 -5.48 1 91.88 207 HIS A O 1
ATOM 1718 N N . ASP A 1 208 ? -0.247 -16.406 -7.445 1 95 208 ASP A N 1
ATOM 1719 C CA . ASP A 1 208 ? -1.367 -17.109 -6.816 1 95 208 ASP A CA 1
ATOM 1720 C C . ASP A 1 208 ? -1.384 -18.578 -7.203 1 95 208 ASP A C 1
ATOM 1722 O O . ASP A 1 208 ? -1.159 -18.922 -8.367 1 95 208 ASP A O 1
ATOM 1726 N N . PHE A 1 209 ? -1.651 -19.422 -6.215 1 93.69 209 PHE A N 1
ATOM 1727 C CA . PHE A 1 209 ? -1.659 -20.875 -6.375 1 93.69 209 PHE A CA 1
ATOM 1728 C C . PHE A 1 209 ? -3.008 -21.453 -5.965 1 93.69 209 PHE A C 1
ATOM 1730 O O . PHE A 1 209 ? -3.455 -21.266 -4.832 1 93.69 209 PHE A O 1
ATOM 1737 N N . CYS A 1 210 ? -3.576 -22.172 -6.84 1 95.62 210 CYS A N 1
ATOM 1738 C CA . CYS A 1 210 ? -4.84 -22.844 -6.57 1 95.62 210 CYS A CA 1
ATOM 1739 C C . CYS A 1 210 ? -4.613 -24.172 -5.867 1 95.62 210 CYS A C 1
ATOM 1741 O O . CYS A 1 210 ? -3.818 -24.984 -6.332 1 95.62 210 CYS A O 1
ATOM 1743 N N . ILE A 1 211 ? -5.27 -24.344 -4.766 1 97.62 211 ILE A N 1
ATOM 1744 C CA . ILE A 1 211 ? -5.312 -25.656 -4.125 1 97.62 211 ILE A CA 1
ATOM 1745 C C . ILE A 1 211 ? -6.504 -26.453 -4.656 1 97.62 211 ILE A C 1
ATOM 1747 O O . ILE A 1 211 ? -7.656 -26.047 -4.473 1 97.62 211 ILE A O 1
ATOM 1751 N N . GLU A 1 212 ? -6.203 -27.531 -5.289 1 94.94 212 GLU A N 1
ATOM 1752 C CA . GLU A 1 212 ? -7.238 -28.391 -5.863 1 94.94 212 GLU A CA 1
ATOM 1753 C C . GLU A 1 212 ? -7.336 -29.719 -5.109 1 94.94 212 GLU A C 1
ATOM 1755 O O . GLU A 1 212 ? -6.32 -30.344 -4.805 1 94.94 212 GLU A O 1
ATOM 1760 N N . VAL A 1 213 ? -8.508 -30.109 -4.707 1 95.88 213 VAL A N 1
ATOM 1761 C CA . VAL A 1 213 ? -8.797 -31.422 -4.113 1 95.88 213 VAL A CA 1
ATOM 1762 C C . VAL A 1 213 ? -9.906 -32.094 -4.902 1 95.88 213 VAL A C 1
ATOM 1764 O O . VAL A 1 213 ? -11 -31.562 -5.055 1 95.88 213 VAL A O 1
ATOM 1767 N N . ASN A 1 214 ? -9.594 -33.25 -5.422 1 91.31 214 ASN A N 1
ATOM 1768 C CA . ASN A 1 214 ? -10.562 -34.062 -6.16 1 91.31 214 ASN A CA 1
ATOM 1769 C C . ASN A 1 214 ? -11.18 -33.281 -7.312 1 91.31 214 ASN A C 1
ATOM 1771 O O . ASN A 1 214 ? -12.398 -33.25 -7.469 1 91.31 214 ASN A O 1
ATOM 1775 N N . GLY A 1 215 ? -10.336 -32.531 -7.926 1 85.06 215 GLY A N 1
ATOM 1776 C CA . GLY A 1 215 ? -10.742 -31.828 -9.141 1 85.06 215 GLY A CA 1
ATOM 1777 C C . GLY A 1 215 ? -11.414 -30.5 -8.875 1 85.06 215 GLY A C 1
ATOM 1778 O O . GLY A 1 215 ? -11.812 -29.797 -9.805 1 85.06 215 GLY A O 1
ATOM 1779 N N . LYS A 1 216 ? -11.531 -30.125 -7.605 1 94.06 216 LYS A N 1
ATOM 1780 C CA . LYS A 1 216 ? -12.195 -28.891 -7.23 1 94.06 216 LYS A CA 1
ATOM 1781 C C . LYS A 1 216 ? -11.211 -27.891 -6.617 1 94.06 216 LYS A C 1
ATOM 1783 O O . LYS A 1 216 ? -10.375 -28.266 -5.793 1 94.06 216 LYS A O 1
ATOM 1788 N N . ALA A 1 217 ? -11.344 -26.641 -7.105 1 96.19 217 ALA A N 1
ATOM 1789 C CA . ALA A 1 217 ? -10.586 -25.578 -6.449 1 96.19 217 ALA A CA 1
ATOM 1790 C C . ALA A 1 217 ? -11.141 -25.281 -5.059 1 96.19 217 ALA A C 1
ATOM 1792 O O . ALA A 1 217 ? -12.312 -24.922 -4.918 1 96.19 217 ALA A O 1
ATOM 1793 N N . VAL A 1 218 ? -10.312 -25.406 -4.027 1 98.25 218 VAL A N 1
ATOM 1794 C CA . VAL A 1 218 ? -10.883 -25.344 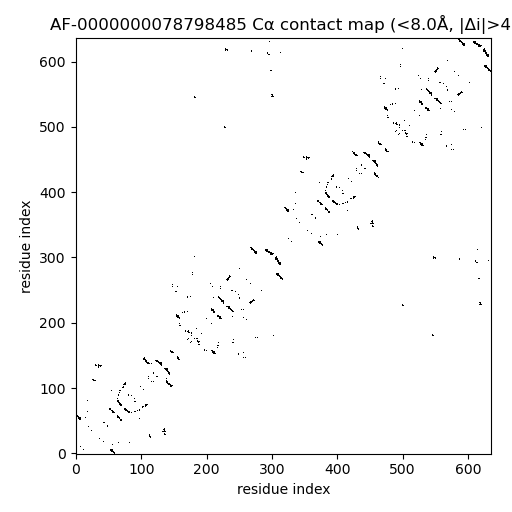-2.686 1 98.25 218 VAL A CA 1
ATOM 1795 C C . VAL A 1 218 ? -10.172 -24.281 -1.861 1 98.25 218 VAL A C 1
ATOM 1797 O O . VAL A 1 218 ? -10.523 -24.031 -0.706 1 98.25 218 VAL A O 1
ATOM 1800 N N . GLY A 1 219 ? -9.117 -23.625 -2.453 1 98.25 219 GLY A N 1
ATOM 1801 C CA . GLY A 1 219 ? -8.375 -22.625 -1.706 1 98.25 219 GLY A CA 1
ATOM 1802 C C . GLY A 1 219 ? -7.328 -21.906 -2.543 1 98.25 219 GLY A C 1
ATOM 1803 O O . GLY A 1 219 ? -7.168 -22.203 -3.729 1 98.25 219 GLY A O 1
ATOM 1804 N N . ASN A 1 220 ? -6.723 -20.953 -1.93 1 98.12 220 ASN A N 1
ATOM 1805 C CA . ASN A 1 220 ? -5.734 -20.109 -2.588 1 98.12 220 ASN A CA 1
ATOM 1806 C C . ASN A 1 220 ? -4.566 -19.797 -1.662 1 98.12 220 ASN A C 1
ATOM 1808 O O . ASN A 1 220 ? -4.754 -19.594 -0.46 1 98.12 220 ASN A O 1
ATOM 1812 N N . ILE A 1 221 ? -3.41 -19.812 -2.182 1 98.38 221 ILE A N 1
ATOM 1813 C CA . ILE A 1 221 ? -2.232 -19.188 -1.597 1 98.38 221 ILE A CA 1
ATOM 1814 C C . ILE A 1 221 ? -1.75 -18.047 -2.5 1 98.38 221 ILE A C 1
ATOM 1816 O O . ILE A 1 221 ? -1.46 -18.266 -3.678 1 98.38 221 ILE A O 1
ATOM 1820 N N . GLY A 1 222 ? -1.659 -16.875 -1.961 1 98 222 GLY A N 1
ATOM 1821 C CA . GLY A 1 222 ? -1.287 -15.711 -2.758 1 98 222 GLY A CA 1
ATOM 1822 C C . GLY A 1 222 ? -0.133 -14.93 -2.166 1 98 222 GLY A C 1
ATOM 1823 O O . GLY A 1 222 ? -0.028 -14.797 -0.944 1 98 222 GLY A O 1
ATOM 1824 N N . PHE A 1 223 ? 0.719 -14.438 -3.061 1 97.88 223 PHE A N 1
ATOM 1825 C CA . PHE A 1 223 ? 1.829 -13.57 -2.689 1 97.88 223 PHE A CA 1
ATOM 1826 C C . PHE A 1 223 ? 1.646 -12.18 -3.279 1 97.88 223 PHE A C 1
ATOM 1828 O O . PHE A 1 223 ? 1.353 -12.031 -4.469 1 97.88 223 PHE A O 1
ATOM 1835 N N . THR A 1 224 ? 1.754 -11.188 -2.463 1 97.75 224 THR A N 1
ATOM 1836 C CA . THR A 1 224 ? 1.729 -9.797 -2.912 1 97.75 224 THR A CA 1
ATOM 1837 C C . THR A 1 224 ? 3.121 -9.18 -2.828 1 97.75 224 THR A C 1
ATOM 1839 O O . THR A 1 224 ? 3.635 -8.938 -1.732 1 97.75 224 THR A O 1
ATOM 1842 N N . PRO A 1 225 ? 3.703 -8.898 -3.953 1 96 225 PRO A N 1
ATOM 1843 C CA . PRO A 1 225 ? 5.051 -8.32 -3.945 1 96 225 PRO A CA 1
ATOM 1844 C C . PRO A 1 225 ? 5.098 -6.941 -3.301 1 96 225 PRO A C 1
ATOM 1846 O O . PRO A 1 225 ? 4.168 -6.148 -3.463 1 96 225 PRO A O 1
ATOM 1849 N N . GLY A 1 226 ? 6.18 -6.711 -2.557 1 97.81 226 GLY A N 1
ATOM 1850 C CA . GLY A 1 226 ? 6.426 -5.371 -2.041 1 97.81 226 GLY A CA 1
ATOM 1851 C C . GLY A 1 226 ? 6.883 -4.395 -3.107 1 97.81 226 GLY A C 1
ATOM 1852 O O . GLY A 1 226 ? 7.105 -4.785 -4.258 1 97.81 226 GLY A O 1
ATOM 1853 N N . THR A 1 227 ? 6.949 -3.111 -2.736 1 97.31 227 THR A N 1
ATOM 1854 C CA . THR A 1 227 ? 7.371 -2.047 -3.641 1 97.31 227 THR A CA 1
ATOM 1855 C C . THR A 1 227 ? 8.453 -1.188 -2.996 1 97.31 227 THR A C 1
ATOM 1857 O O . THR A 1 227 ? 8.773 -1.356 -1.816 1 97.31 227 THR A O 1
ATOM 1860 N N . ASP A 1 228 ? 9.047 -0.314 -3.805 1 97.94 228 ASP A N 1
ATOM 1861 C CA . ASP A 1 228 ? 10.023 0.645 -3.303 1 97.94 228 ASP A CA 1
ATOM 1862 C C . ASP A 1 228 ? 11.164 -0.063 -2.57 1 97.94 228 ASP A C 1
ATOM 1864 O O . ASP A 1 228 ? 11.773 -0.99 -3.107 1 97.94 228 ASP A O 1
ATOM 1868 N N . VAL A 1 229 ? 11.484 0.289 -1.37 1 98.44 229 VAL A N 1
ATOM 1869 C CA . VAL A 1 229 ? 12.625 -0.288 -0.658 1 98.44 229 VAL A CA 1
ATOM 1870 C C . VAL A 1 229 ? 12.266 -1.686 -0.158 1 98.44 229 VAL A C 1
ATOM 1872 O O . VAL A 1 229 ? 13.125 -2.42 0.324 1 98.44 229 VAL A O 1
ATOM 1875 N N . GLU A 1 230 ? 11.016 -2.068 -0.236 1 98.56 230 GLU A N 1
ATOM 1876 C CA . GLU A 1 230 ? 10.555 -3.391 0.178 1 98.56 230 GLU A CA 1
ATOM 1877 C C . GLU A 1 230 ? 10.297 -4.289 -1.029 1 98.56 230 GLU A C 1
ATOM 1879 O O . GLU A 1 230 ? 9.562 -5.27 -0.933 1 98.56 230 GLU A O 1
ATOM 1884 N N . CYS A 1 231 ? 10.891 -4.066 -2.18 1 96.75 231 CYS A N 1
ATOM 1885 C CA . CYS A 1 231 ? 10.586 -4.723 -3.445 1 96.75 231 CYS A CA 1
ATOM 1886 C C . CYS A 1 231 ? 11.062 -6.168 -3.439 1 96.75 231 CYS A C 1
ATOM 1888 O O . CYS A 1 231 ? 10.688 -6.957 -4.309 1 96.75 231 CYS A O 1
ATOM 1890 N N . PHE A 1 232 ? 11.828 -6.602 -2.502 1 96.94 232 PHE A N 1
ATOM 1891 C CA . PHE A 1 232 ? 12.281 -7.988 -2.424 1 96.94 232 PHE A CA 1
ATOM 1892 C C . PHE A 1 232 ? 11.5 -8.758 -1.367 1 96.94 232 PHE A C 1
ATOM 1894 O O . PHE A 1 232 ? 11.906 -9.844 -0.958 1 96.94 232 PHE A O 1
ATOM 1901 N N . ASN A 1 233 ? 10.477 -8.133 -0.81 1 98.56 233 ASN A N 1
ATOM 1902 C CA . ASN A 1 233 ? 9.523 -8.773 0.091 1 98.56 233 ASN A CA 1
ATOM 1903 C C . ASN A 1 233 ? 8.266 -9.227 -0.649 1 98.56 233 ASN A C 1
ATOM 1905 O O . ASN A 1 233 ? 7.941 -8.695 -1.712 1 98.56 233 ASN A O 1
ATOM 1909 N N . ALA A 1 234 ? 7.555 -10.148 -0.077 1 98.56 234 ALA A N 1
ATOM 1910 C CA . ALA A 1 234 ? 6.191 -10.477 -0.492 1 98.56 234 ALA A CA 1
ATOM 1911 C C . ALA A 1 234 ? 5.336 -10.875 0.707 1 98.56 234 ALA A C 1
ATOM 1913 O O . ALA A 1 234 ? 5.801 -11.586 1.602 1 98.56 234 ALA A O 1
ATOM 1914 N N . GLU A 1 235 ? 4.156 -10.359 0.777 1 98.81 235 GLU A N 1
ATOM 1915 C CA . GLU A 1 235 ? 3.191 -10.797 1.777 1 98.81 235 GLU A CA 1
ATOM 1916 C C . GLU A 1 235 ? 2.432 -12.031 1.302 1 98.81 235 GLU A C 1
ATOM 1918 O O . GLU A 1 235 ? 1.933 -12.07 0.175 1 98.81 235 GLU A O 1
ATOM 1923 N N . VAL A 1 236 ? 2.387 -13.023 2.162 1 98.81 236 VAL A N 1
ATOM 1924 C CA . VAL A 1 236 ? 1.646 -14.227 1.79 1 98.81 236 VAL A CA 1
ATOM 1925 C C . VAL A 1 236 ? 0.331 -14.281 2.562 1 98.81 236 VAL A C 1
ATOM 1927 O O . VAL A 1 236 ? 0.271 -13.883 3.729 1 98.81 236 VAL A O 1
ATOM 1930 N N . GLY A 1 237 ? -0.655 -14.68 1.952 1 98.56 237 GLY A N 1
ATOM 1931 C CA . GLY A 1 237 ? -1.95 -15.047 2.506 1 98.56 237 GLY A CA 1
ATOM 1932 C C . GLY A 1 237 ? -2.516 -16.328 1.92 1 98.56 237 GLY A C 1
ATOM 1933 O O . GLY A 1 237 ? -2.174 -16.703 0.797 1 98.56 237 GLY A O 1
ATOM 1934 N N . TYR A 1 238 ? -3.373 -16.953 2.672 1 98.5 238 TYR A N 1
ATOM 1935 C CA . TYR A 1 238 ? -3.959 -18.203 2.195 1 98.5 238 TYR A CA 1
ATOM 1936 C C . TYR A 1 238 ? -5.324 -18.438 2.826 1 98.5 238 TYR A C 1
ATOM 1938 O O . TYR A 1 238 ? -5.578 -18.016 3.957 1 98.5 238 TYR A O 1
ATOM 1946 N N . VAL A 1 239 ? -6.156 -19.109 2.088 1 98.12 239 VAL A N 1
ATOM 1947 C CA . VAL A 1 239 ? -7.496 -19.516 2.508 1 98.12 239 VAL A CA 1
ATOM 1948 C C . VAL A 1 239 ? -7.832 -20.891 1.927 1 98.12 239 VAL A C 1
ATOM 1950 O O . VAL A 1 239 ? -7.344 -21.25 0.853 1 98.12 239 VAL A O 1
ATOM 1953 N N . ILE A 1 240 ? -8.578 -21.625 2.619 1 98.44 240 ILE A N 1
ATOM 1954 C CA . ILE A 1 240 ? -9.086 -22.906 2.148 1 98.44 240 ILE A CA 1
ATOM 1955 C C . ILE A 1 240 ? -10.469 -23.172 2.742 1 98.44 240 ILE A C 1
ATOM 1957 O O . ILE A 1 240 ? -10.797 -22.641 3.811 1 98.44 240 ILE A O 1
ATOM 1961 N N . GLY A 1 241 ? -11.258 -23.984 2.064 1 98.5 241 GLY A N 1
ATOM 1962 C CA . GLY A 1 241 ? -12.57 -24.344 2.576 1 98.5 241 GLY A CA 1
ATOM 1963 C C . GLY A 1 241 ? -12.523 -24.984 3.955 1 98.5 241 GLY A C 1
ATOM 1964 O O . GLY A 1 241 ? -11.586 -25.719 4.273 1 98.5 241 GLY A O 1
ATOM 1965 N N . GLU A 1 242 ? -13.547 -24.734 4.719 1 97.94 242 GLU A N 1
ATOM 1966 C CA . GLU A 1 242 ? -13.594 -25.172 6.109 1 97.94 242 GLU A CA 1
ATOM 1967 C C . GLU A 1 242 ? -13.492 -26.688 6.223 1 97.94 242 GLU A C 1
ATOM 1969 O O . GLU A 1 242 ? -12.859 -27.203 7.145 1 97.94 242 GLU A O 1
ATOM 1974 N N . LYS A 1 243 ? -14.07 -27.375 5.289 1 96.5 243 LYS A N 1
ATOM 1975 C CA . LYS A 1 243 ? -14.094 -28.844 5.32 1 96.5 243 LYS A CA 1
ATOM 1976 C C . LYS A 1 243 ? -12.68 -29.406 5.234 1 96.5 243 LYS A C 1
ATOM 1978 O O . LYS A 1 243 ? -12.461 -30.594 5.535 1 96.5 243 LYS A O 1
ATOM 1983 N N . TYR A 1 244 ? -11.766 -28.625 4.859 1 97.25 244 TYR A N 1
ATOM 1984 C CA . TYR A 1 244 ? -10.398 -29.109 4.645 1 97.25 244 TYR A CA 1
ATOM 1985 C C . TYR A 1 244 ? -9.477 -28.641 5.754 1 97.25 244 TYR A C 1
ATOM 1987 O O . TYR A 1 244 ? -8.266 -28.859 5.699 1 97.25 244 TYR A O 1
ATOM 1995 N N . TRP A 1 245 ? -9.961 -28 6.785 1 96 245 TRP A N 1
ATOM 1996 C CA . TRP A 1 245 ? -9.172 -27.516 7.914 1 96 245 TRP A CA 1
ATOM 1997 C C . TRP A 1 245 ? -8.617 -28.688 8.727 1 96 245 TRP A C 1
ATOM 1999 O O . TRP A 1 245 ? -9.242 -29.734 8.805 1 96 245 TRP A O 1
ATOM 2009 N N . ASN A 1 246 ? -7.438 -28.438 9.242 1 94.19 246 ASN A N 1
ATOM 2010 C CA . ASN A 1 246 ? -6.801 -29.344 10.18 1 94.19 246 ASN A CA 1
ATOM 2011 C C . ASN A 1 246 ? -6.453 -30.688 9.523 1 94.19 246 ASN A C 1
ATOM 2013 O O . ASN A 1 246 ? -6.566 -31.734 10.156 1 94.19 246 ASN A O 1
ATOM 2017 N N . GLN A 1 247 ? -6.199 -30.641 8.258 1 95.25 247 GLN A N 1
ATOM 2018 C CA . GLN A 1 247 ? -5.824 -31.844 7.523 1 95.25 247 GLN A CA 1
ATOM 2019 C C . GLN A 1 247 ? -4.391 -31.75 7.012 1 95.25 247 GLN A C 1
ATOM 2021 O O . GLN A 1 247 ? -3.924 -32.625 6.289 1 95.25 247 GLN A O 1
ATOM 2026 N N . GLY A 1 248 ? -3.74 -30.656 7.316 1 96 248 GLY A N 1
ATOM 2027 C CA . GLY A 1 248 ? -2.346 -30.484 6.949 1 96 248 GLY A CA 1
ATOM 2028 C C . GLY A 1 248 ? -2.16 -30.047 5.508 1 96 248 GLY A C 1
ATOM 2029 O O . GLY A 1 248 ? -1.029 -29.922 5.035 1 96 248 GLY A O 1
ATOM 2030 N N . ILE A 1 249 ? -3.215 -29.797 4.812 1 97.44 249 ILE A N 1
ATOM 2031 C CA . ILE A 1 249 ? -3.164 -29.484 3.389 1 97.44 249 ILE A CA 1
ATOM 2032 C C . ILE A 1 249 ? -2.504 -28.125 3.186 1 97.44 249 ILE A C 1
ATOM 2034 O O . ILE A 1 249 ? -1.561 -28 2.4 1 97.44 249 ILE A O 1
ATOM 2038 N N . VAL A 1 250 ? -2.92 -27.125 3.912 1 98 250 VAL A N 1
ATOM 2039 C CA . VAL A 1 250 ? -2.428 -25.766 3.703 1 98 250 VAL A CA 1
ATOM 2040 C C . VAL A 1 250 ? -0.952 -25.688 4.086 1 98 250 VAL A C 1
ATOM 2042 O O . VAL A 1 250 ? -0.159 -25.047 3.395 1 98 250 VAL A O 1
ATOM 2045 N N . THR A 1 251 ? -0.545 -26.328 5.184 1 98 251 THR A N 1
ATOM 2046 C CA . THR A 1 251 ? 0.854 -26.312 5.598 1 98 251 THR A CA 1
ATOM 2047 C C . THR A 1 251 ? 1.752 -26.844 4.477 1 98 251 THR A C 1
ATOM 2049 O O . THR A 1 251 ? 2.727 -26.188 4.098 1 98 251 THR A O 1
ATOM 2052 N N . ASP A 1 252 ? 1.411 -28 3.971 1 97.44 252 ASP A N 1
ATOM 2053 C CA . ASP A 1 252 ? 2.195 -28.609 2.904 1 97.44 252 ASP A CA 1
ATOM 2054 C C . ASP A 1 252 ? 2.152 -27.766 1.634 1 97.44 252 ASP A C 1
ATOM 2056 O O . ASP A 1 252 ? 3.189 -27.516 1.016 1 97.44 252 ASP A O 1
ATOM 2060 N N . ALA A 1 253 ? 1.003 -27.312 1.242 1 97.5 253 ALA A N 1
ATOM 2061 C CA . ALA A 1 253 ? 0.831 -26.484 0.044 1 97.5 253 ALA A CA 1
ATOM 2062 C C . ALA A 1 253 ? 1.608 -25.188 0.156 1 97.5 253 ALA A C 1
ATOM 2064 O O . ALA A 1 253 ? 2.209 -24.719 -0.819 1 97.5 253 ALA A O 1
ATOM 2065 N N . LEU A 1 254 ? 1.558 -24.562 1.318 1 98.56 254 LEU A N 1
ATOM 2066 C CA . LEU A 1 254 ? 2.275 -23.312 1.547 1 98.56 254 LEU A CA 1
ATOM 2067 C C . LEU A 1 254 ? 3.777 -23.516 1.37 1 98.56 254 LEU A C 1
ATOM 2069 O O . LEU A 1 254 ? 4.445 -22.688 0.738 1 98.56 254 LEU A O 1
ATOM 2073 N N . GLN A 1 255 ? 4.305 -24.578 1.895 1 97.75 255 GLN A N 1
ATOM 2074 C CA . GLN A 1 255 ? 5.73 -24.875 1.743 1 97.75 255 GLN A CA 1
ATOM 2075 C C . GLN A 1 255 ? 6.109 -25.016 0.271 1 97.75 255 GLN A C 1
ATOM 2077 O O . GLN A 1 255 ? 7.133 -24.484 -0.164 1 97.75 255 GLN A O 1
ATOM 2082 N N . GLU A 1 256 ? 5.277 -25.719 -0.469 1 92.69 256 GLU A N 1
ATOM 2083 C CA . GLU A 1 256 ? 5.523 -25.891 -1.897 1 92.69 256 GLU A CA 1
ATOM 2084 C C . GLU A 1 256 ? 5.434 -24.547 -2.637 1 92.69 256 GLU A C 1
ATOM 2086 O O . GLU A 1 256 ? 6.27 -24.25 -3.494 1 92.69 256 GLU A O 1
ATOM 2091 N N . ALA A 1 257 ? 4.434 -23.781 -2.332 1 95.25 257 ALA A N 1
ATOM 2092 C CA . ALA A 1 257 ? 4.258 -22.469 -2.971 1 95.25 257 ALA A CA 1
ATOM 2093 C C . ALA A 1 257 ? 5.438 -21.547 -2.67 1 95.25 257 ALA A C 1
ATOM 2095 O O . ALA A 1 257 ? 5.914 -20.844 -3.553 1 95.25 257 ALA A O 1
ATOM 2096 N N . ILE A 1 258 ? 5.875 -21.594 -1.448 1 96.88 258 ILE A N 1
ATOM 2097 C CA . ILE A 1 258 ? 7.012 -20.781 -1.027 1 96.88 258 ILE A CA 1
ATOM 2098 C C . ILE A 1 258 ? 8.25 -21.188 -1.816 1 96.88 258 ILE A C 1
ATOM 2100 O O . ILE A 1 258 ? 8.984 -20.328 -2.312 1 96.88 258 ILE A O 1
ATOM 2104 N N . TYR A 1 259 ? 8.469 -22.484 -1.896 1 91.12 259 TYR A N 1
ATOM 2105 C CA . TYR A 1 259 ? 9.602 -22.969 -2.67 1 91.12 259 TYR A CA 1
ATOM 2106 C C . TYR A 1 259 ? 9.562 -22.438 -4.098 1 91.12 259 TYR A C 1
ATOM 2108 O O . TYR A 1 259 ? 10.547 -21.906 -4.594 1 91.12 259 TYR A O 1
ATOM 2116 N N . HIS A 1 260 ? 8.461 -22.578 -4.672 1 84.06 260 HIS A N 1
ATOM 2117 C CA . HIS A 1 260 ? 8.297 -22.094 -6.039 1 84.06 260 HIS A CA 1
ATOM 2118 C C . HIS A 1 260 ? 8.531 -20.594 -6.125 1 84.06 260 HIS A C 1
ATOM 2120 O O . HIS A 1 260 ? 9.242 -20.109 -7.012 1 84.06 260 HIS A O 1
ATOM 2126 N N . TYR A 1 261 ? 7.961 -19.844 -5.254 1 91.75 261 TYR A N 1
ATOM 2127 C CA . TYR A 1 261 ? 8 -18.391 -5.297 1 91.75 261 TYR A CA 1
ATOM 2128 C C . TYR A 1 261 ? 9.43 -17.875 -5.109 1 91.75 261 TYR A C 1
ATOM 2130 O O . TYR A 1 261 ? 9.867 -16.969 -5.82 1 91.75 261 TYR A O 1
ATOM 2138 N N . PHE A 1 262 ? 10.156 -18.453 -4.16 1 91 262 PHE A N 1
ATOM 2139 C CA . PHE A 1 262 ? 11.555 -18.094 -3.961 1 91 262 PHE A CA 1
ATOM 2140 C C . PHE A 1 262 ? 12.391 -18.469 -5.184 1 91 262 PHE A C 1
ATOM 2142 O O . PHE A 1 262 ? 13.328 -17.75 -5.535 1 91 262 PHE A O 1
ATOM 2149 N N . THR A 1 263 ? 12.055 -19.547 -5.809 1 81.5 263 THR A N 1
ATOM 2150 C CA . THR A 1 263 ? 12.828 -20.062 -6.934 1 81.5 263 THR A CA 1
ATOM 2151 C C . THR A 1 263 ? 12.648 -19.188 -8.164 1 81.5 263 THR A C 1
ATOM 2153 O O . THR A 1 263 ? 13.609 -18.906 -8.891 1 81.5 263 THR A O 1
ATOM 2156 N N . TYR A 1 264 ? 11.477 -18.688 -8.344 1 76.12 264 TYR A N 1
ATOM 2157 C CA . TYR A 1 264 ? 11.188 -18.094 -9.648 1 76.12 264 TYR A CA 1
ATOM 2158 C C . TYR A 1 264 ? 11.016 -16.594 -9.539 1 76.12 264 TYR A C 1
ATOM 2160 O O . TYR A 1 264 ? 10.648 -15.93 -10.508 1 76.12 264 TYR A O 1
ATOM 2168 N N . THR A 1 265 ? 11.18 -16.047 -8.383 1 83.69 265 THR A N 1
ATOM 2169 C CA . THR A 1 265 ? 11.18 -14.602 -8.195 1 83.69 265 THR A CA 1
ATOM 2170 C C . THR A 1 265 ? 12.453 -14.148 -7.488 1 83.69 265 THR A C 1
ATOM 2172 O O . THR A 1 265 ? 13.258 -14.977 -7.055 1 83.69 265 THR A O 1
ATOM 2175 N N . ASN A 1 266 ? 12.594 -12.828 -7.406 1 88 266 ASN A N 1
ATOM 2176 C CA . ASN A 1 266 ? 13.75 -12.266 -6.719 1 88 266 ASN A CA 1
ATOM 2177 C C . ASN A 1 266 ? 13.469 -12.039 -5.238 1 88 266 ASN A C 1
ATOM 2179 O O . ASN A 1 266 ? 14.281 -11.453 -4.523 1 88 266 ASN A O 1
ATOM 2183 N N . THR A 1 267 ? 12.367 -12.508 -4.797 1 95.44 267 THR A N 1
ATOM 2184 C CA . THR A 1 267 ? 11.969 -12.328 -3.406 1 95.44 267 THR A CA 1
ATOM 2185 C C . THR A 1 267 ? 12.945 -13.023 -2.467 1 95.44 267 THR A C 1
ATOM 2187 O O . THR A 1 267 ? 13.359 -14.156 -2.725 1 95.44 267 THR A O 1
ATOM 2190 N N . ILE A 1 268 ? 13.312 -12.352 -1.357 1 97.25 268 ILE A N 1
ATOM 2191 C CA . ILE A 1 268 ? 14.227 -12.969 -0.407 1 97.25 268 ILE A CA 1
ATOM 2192 C C . ILE A 1 268 ? 13.547 -13.094 0.955 1 97.25 268 ILE A C 1
ATOM 2194 O O . ILE A 1 268 ? 14.047 -13.789 1.844 1 97.25 268 ILE A O 1
ATOM 2198 N N . ARG A 1 269 ? 12.453 -12.359 1.141 1 98.69 269 ARG A N 1
ATOM 2199 C CA . ARG A 1 269 ? 11.703 -12.352 2.393 1 98.69 269 ARG A CA 1
ATOM 2200 C C . ARG A 1 269 ? 10.203 -12.484 2.137 1 98.69 269 ARG A C 1
ATOM 2202 O O . ARG A 1 269 ? 9.625 -11.695 1.378 1 98.69 269 ARG A O 1
ATOM 2209 N N . ILE A 1 270 ? 9.609 -13.469 2.688 1 98.88 270 ILE A N 1
ATOM 2210 C CA . ILE A 1 270 ? 8.156 -13.609 2.695 1 98.88 270 ILE A CA 1
ATOM 2211 C C . ILE A 1 270 ? 7.621 -13.336 4.098 1 98.88 270 ILE A C 1
ATOM 2213 O O . ILE A 1 270 ? 8.195 -13.781 5.09 1 98.88 270 ILE A O 1
ATOM 2217 N N . PHE A 1 271 ? 6.57 -12.523 4.188 1 98.88 271 PHE A N 1
ATOM 2218 C CA . PHE A 1 271 ? 5.988 -12.219 5.492 1 98.88 271 PHE A CA 1
ATOM 2219 C C . PH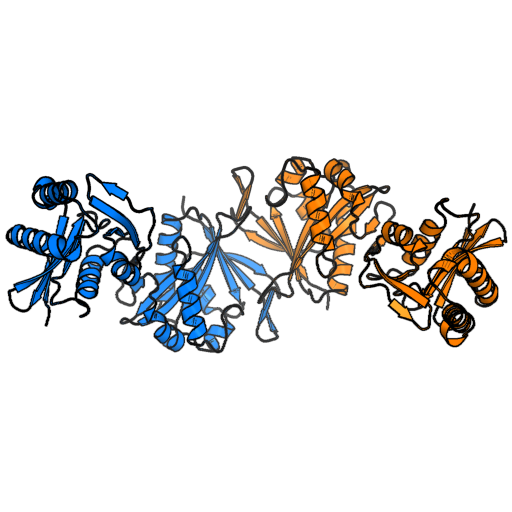E A 1 271 ? 4.473 -12.359 5.457 1 98.88 271 PHE A C 1
ATOM 2221 O O . PHE A 1 271 ? 3.881 -12.492 4.383 1 98.88 271 PHE A O 1
ATOM 2228 N N . ALA A 1 272 ? 3.887 -12.445 6.633 1 98.81 272 ALA A N 1
ATOM 2229 C CA . ALA A 1 272 ? 2.438 -12.555 6.789 1 98.81 272 ALA A CA 1
ATOM 2230 C C . ALA A 1 272 ? 1.958 -11.805 8.031 1 98.81 272 ALA A C 1
ATOM 2232 O O . ALA A 1 272 ? 2.639 -11.797 9.055 1 98.81 272 ALA A O 1
ATOM 2233 N N . LEU A 1 273 ? 0.867 -11.172 7.902 1 98.5 273 LEU A N 1
ATOM 2234 C CA . LEU A 1 273 ? 0.146 -10.562 9.016 1 98.5 273 LEU A CA 1
ATOM 2235 C C . LEU A 1 273 ? -1.068 -11.406 9.398 1 98.5 273 LEU A C 1
ATOM 2237 O O . LEU A 1 273 ? -1.916 -11.703 8.555 1 98.5 273 LEU A O 1
ATOM 2241 N N . VAL A 1 274 ? -1.139 -11.766 10.641 1 98.75 274 VAL A N 1
ATOM 2242 C CA . VAL A 1 274 ? -2.197 -12.664 11.094 1 98.75 274 VAL A CA 1
ATOM 2243 C C . VAL A 1 274 ? -2.979 -12.008 12.234 1 98.75 274 VAL A C 1
ATOM 2245 O O . VAL A 1 274 ? -2.387 -11.461 13.164 1 98.75 274 VAL A O 1
ATOM 2248 N N . PHE A 1 275 ? -4.328 -12.078 12.141 1 98.5 275 PHE A N 1
ATOM 2249 C CA . PHE A 1 275 ? -5.148 -11.594 13.25 1 98.5 275 PHE A CA 1
ATOM 2250 C C . PHE A 1 275 ? -4.863 -12.383 14.523 1 98.5 275 PHE A C 1
ATOM 2252 O O . PHE A 1 275 ? -4.688 -13.602 14.477 1 98.5 275 PHE A O 1
ATOM 2259 N N . GLU A 1 276 ? -4.93 -11.75 15.594 1 98.12 276 GLU A N 1
ATOM 2260 C CA . GLU A 1 276 ? -4.512 -12.305 16.875 1 98.12 276 GLU A CA 1
ATOM 2261 C C . GLU A 1 276 ? -5.281 -13.578 17.203 1 98.12 276 GLU A C 1
ATOM 2263 O O . GLU A 1 276 ? -4.719 -14.523 17.766 1 98.12 276 GLU A O 1
ATOM 2268 N N . HIS A 1 277 ? -6.496 -13.633 16.828 1 97.06 277 HIS A N 1
ATOM 2269 C CA . HIS A 1 277 ? -7.348 -14.75 17.219 1 97.06 277 HIS A CA 1
ATOM 2270 C C . HIS A 1 277 ? -7.215 -15.914 16.25 1 97.06 277 HIS A C 1
ATOM 2272 O O . HIS A 1 277 ? -7.777 -16.984 16.469 1 97.06 277 HIS A O 1
ATOM 2278 N N . ASN A 1 278 ? -6.574 -15.695 15.102 1 97.38 278 ASN A N 1
ATOM 2279 C CA . ASN A 1 278 ? -6.457 -16.734 14.078 1 97.38 278 ASN A CA 1
ATOM 2280 C C . ASN A 1 278 ? -5.305 -17.688 14.375 1 97.38 278 ASN A C 1
ATOM 2282 O O . ASN A 1 278 ? -4.355 -17.781 13.594 1 97.38 278 ASN A O 1
ATOM 2286 N N . LEU A 1 279 ? -5.395 -18.391 15.391 1 97 279 LEU A N 1
ATOM 2287 C CA . LEU A 1 279 ? -4.34 -19.281 15.891 1 97 279 LEU A CA 1
ATOM 2288 C C . LEU A 1 279 ? -4.008 -20.359 14.875 1 97 279 LEU A C 1
ATOM 2290 O O . LEU A 1 279 ? -2.838 -20.672 14.656 1 97 279 LEU A O 1
ATOM 2294 N N . PRO A 1 280 ? -5.047 -20.953 14.195 1 96.88 280 PRO A N 1
ATOM 2295 C CA . PRO A 1 280 ? -4.723 -21.984 13.195 1 96.88 280 PRO A CA 1
ATOM 2296 C C . PRO A 1 280 ? -3.781 -21.469 12.109 1 96.88 280 PRO A C 1
ATOM 2298 O O . PRO A 1 280 ? -2.85 -22.172 11.711 1 96.88 280 PRO A O 1
ATOM 2301 N N . SER A 1 281 ? -4.004 -20.281 11.648 1 97.94 281 SER A N 1
ATOM 2302 C CA . SER A 1 281 ? -3.123 -19.719 10.633 1 97.94 281 SER A CA 1
ATOM 2303 C C . SER A 1 281 ? -1.712 -19.516 11.18 1 97.94 281 SER A C 1
ATOM 2305 O O . SER A 1 281 ? -0.73 -19.75 10.469 1 97.94 281 SER A O 1
ATOM 2307 N N . MET A 1 282 ? -1.572 -19.109 12.414 1 98.31 282 MET A N 1
ATOM 2308 C CA . MET A 1 282 ? -0.257 -18.938 13.031 1 98.31 282 MET A CA 1
ATOM 2309 C C . MET A 1 282 ? 0.487 -20.281 13.078 1 98.31 282 MET A C 1
ATOM 2311 O O . MET A 1 282 ? 1.686 -20.328 12.797 1 98.31 282 MET A O 1
ATOM 2315 N N . ARG A 1 283 ? -0.209 -21.312 13.383 1 98.12 283 ARG A N 1
ATOM 2316 C CA . ARG A 1 283 ? 0.393 -22.641 13.438 1 98.12 283 ARG A CA 1
ATOM 2317 C C . ARG A 1 283 ? 0.906 -23.062 12.07 1 98.12 283 ARG A C 1
ATOM 2319 O O . ARG A 1 283 ? 1.973 -23.672 11.961 1 98.12 283 ARG A O 1
ATOM 2326 N N . VAL A 1 284 ? 0.126 -22.781 11.055 1 98.62 284 VAL A N 1
ATOM 2327 C CA . VAL A 1 284 ? 0.545 -23.078 9.695 1 98.62 284 VAL A CA 1
ATOM 2328 C C . VAL A 1 284 ? 1.883 -22.406 9.406 1 98.62 284 VAL A C 1
ATOM 2330 O O . VAL A 1 284 ? 2.811 -23.031 8.898 1 98.62 284 VAL A O 1
ATOM 2333 N N . LEU A 1 285 ? 1.997 -21.156 9.719 1 98.81 285 LEU A N 1
ATOM 2334 C CA . LEU A 1 285 ? 3.209 -20.375 9.453 1 98.81 285 LEU A CA 1
ATOM 2335 C C . LEU A 1 285 ? 4.387 -20.938 10.25 1 98.81 285 LEU A C 1
ATOM 2337 O O . LEU A 1 285 ? 5.484 -21.094 9.711 1 98.81 285 LEU A O 1
ATOM 2341 N N . GLU A 1 286 ? 4.148 -21.203 11.477 1 98.56 286 GLU A N 1
ATOM 2342 C CA . GLU A 1 286 ? 5.199 -21.781 12.32 1 98.56 286 GLU A CA 1
ATOM 2343 C C . GLU A 1 286 ? 5.703 -23.094 11.742 1 98.56 286 GLU A C 1
ATOM 2345 O O . GLU A 1 286 ? 6.914 -23.312 11.641 1 98.56 286 GLU A O 1
ATOM 2350 N N . LYS A 1 287 ? 4.797 -23.953 11.359 1 98.38 287 LYS A N 1
ATOM 2351 C CA . LYS A 1 287 ? 5.156 -25.234 10.781 1 98.38 287 LYS A CA 1
ATOM 2352 C C . LYS A 1 287 ? 5.879 -25.062 9.445 1 98.38 287 LYS A C 1
ATOM 2354 O O . LYS A 1 287 ? 6.699 -25.891 9.062 1 98.38 287 LYS A O 1
ATOM 2359 N N . ALA A 1 288 ? 5.562 -24.016 8.766 1 98 288 ALA A N 1
ATOM 2360 C CA . ALA A 1 288 ? 6.184 -23.75 7.473 1 98 288 ALA A CA 1
ATOM 2361 C C . ALA A 1 288 ? 7.539 -23.062 7.648 1 98 288 ALA A C 1
ATOM 2363 O O . ALA A 1 288 ? 8.195 -22.719 6.664 1 98 288 ALA A O 1
ATOM 2364 N N . GLY A 1 289 ? 7.961 -22.766 8.844 1 98.06 289 GLY A N 1
ATOM 2365 C CA . GLY A 1 289 ? 9.305 -22.281 9.109 1 98.06 289 GLY A CA 1
ATOM 2366 C C . GLY A 1 289 ? 9.359 -20.797 9.375 1 98.06 289 GLY A C 1
ATOM 2367 O O . GLY A 1 289 ? 10.445 -20.219 9.523 1 98.06 289 GLY A O 1
ATOM 2368 N N . PHE A 1 290 ? 8.219 -20.156 9.492 1 98.75 290 PHE A N 1
ATOM 2369 C CA . PHE A 1 290 ? 8.195 -18.719 9.758 1 98.75 290 PHE A CA 1
ATOM 2370 C C . PHE A 1 290 ? 8.531 -18.438 11.211 1 98.75 290 PHE A C 1
ATOM 2372 O O . PHE A 1 290 ? 8.227 -19.234 12.102 1 98.75 290 PHE A O 1
ATOM 2379 N N . ASN A 1 291 ? 9.109 -17.25 11.422 1 98.44 291 ASN A N 1
ATOM 2380 C CA . ASN A 1 291 ? 9.336 -16.719 12.758 1 98.44 291 ASN A CA 1
ATOM 2381 C C . ASN A 1 291 ? 8.438 -15.516 13.039 1 98.44 291 ASN A C 1
ATOM 2383 O O . ASN A 1 291 ? 8.25 -14.664 12.172 1 98.44 291 ASN A O 1
ATOM 2387 N N . LYS A 1 292 ? 7.867 -15.516 14.25 1 98.38 292 LYS A N 1
ATOM 2388 C CA . LYS A 1 292 ? 7.141 -14.328 14.68 1 98.38 292 LYS A CA 1
ATOM 2389 C C . LYS A 1 292 ? 8.109 -13.203 15.047 1 98.38 292 LYS A C 1
ATOM 2391 O O . LYS A 1 292 ? 8.977 -13.375 15.898 1 98.38 292 LYS A O 1
ATOM 2396 N N . VAL A 1 293 ? 7.93 -12.047 14.438 1 98.56 293 VAL A N 1
ATOM 2397 C CA . VAL A 1 293 ? 8.953 -11.023 14.617 1 98.56 293 VAL A CA 1
ATOM 2398 C C . VAL A 1 293 ? 8.336 -9.773 15.234 1 98.56 293 VAL A C 1
ATOM 2400 O O . VAL A 1 293 ? 9.039 -8.797 15.516 1 98.56 293 VAL A O 1
ATOM 2403 N N . GLY A 1 294 ? 7.043 -9.773 15.406 1 98.25 294 GLY A N 1
ATOM 2404 C CA . GLY A 1 294 ? 6.426 -8.617 16.031 1 98.25 294 GLY A CA 1
ATOM 2405 C C . GLY A 1 294 ? 4.934 -8.781 16.25 1 98.25 294 GLY A C 1
ATOM 2406 O O . GLY A 1 294 ? 4.312 -9.68 15.688 1 98.25 294 GLY A O 1
ATOM 2407 N N . ILE A 1 295 ? 4.434 -7.965 17.141 1 98.62 295 ILE A N 1
ATOM 2408 C CA . ILE A 1 295 ? 3.006 -7.832 17.406 1 98.62 295 ILE A CA 1
ATOM 2409 C C . ILE A 1 295 ? 2.596 -6.363 17.297 1 98.62 295 ILE A C 1
ATOM 2411 O O . ILE A 1 295 ? 3.189 -5.504 17.953 1 98.62 295 ILE A O 1
ATOM 2415 N N . MET A 1 296 ? 1.65 -6.094 16.484 1 98.44 296 MET A N 1
ATOM 2416 C CA . MET A 1 296 ? 1.115 -4.746 16.312 1 98.44 296 MET A CA 1
ATOM 2417 C C . MET A 1 296 ? -0.197 -4.582 17.062 1 98.44 296 MET A C 1
ATOM 2419 O O . MET A 1 296 ? -1.171 -5.285 16.797 1 98.44 296 MET A O 1
ATOM 2423 N N . THR A 1 297 ? -0.201 -3.646 17.906 1 98.31 297 THR A N 1
ATOM 2424 C CA . THR A 1 297 ? -1.311 -3.504 18.844 1 98.31 297 THR A CA 1
ATOM 2425 C C . THR A 1 297 ? -2.484 -2.783 18.188 1 98.31 297 THR A C 1
ATOM 2427 O O . THR A 1 297 ? -2.311 -1.721 17.594 1 98.31 297 THR A O 1
ATOM 2430 N N . LYS A 1 298 ? -3.678 -3.408 18.25 1 98.31 298 LYS A N 1
ATOM 2431 C CA . LYS A 1 298 ? -4.922 -2.828 17.75 1 98.31 298 LYS A CA 1
ATOM 2432 C C . LYS A 1 298 ? -4.762 -2.342 16.312 1 98.31 298 LYS A C 1
ATOM 2434 O O . LYS A 1 298 ? -5.312 -1.305 15.945 1 98.31 298 LYS A O 1
ATOM 2439 N N . SER A 1 299 ? -3.969 -3.041 15.57 1 98.62 299 SER A N 1
ATOM 2440 C CA . SER A 1 299 ? -3.646 -2.58 14.227 1 98.62 299 SER A CA 1
ATOM 2441 C C . SER A 1 299 ? -4.707 -3.018 13.219 1 98.62 299 SER A C 1
ATOM 2443 O O . SER A 1 299 ? -4.727 -2.545 12.086 1 98.62 299 SER A O 1
ATOM 2445 N N . ILE A 1 300 ? -5.582 -3.859 13.656 1 98.69 300 ILE A N 1
ATOM 2446 C CA . ILE A 1 300 ? -6.609 -4.391 12.773 1 98.69 300 ILE A CA 1
ATOM 2447 C C . ILE A 1 300 ? -7.992 -3.973 13.273 1 98.69 300 ILE A C 1
ATOM 2449 O O . ILE A 1 300 ? -8.281 -4.082 14.469 1 98.69 300 ILE A O 1
ATOM 2453 N N . PHE A 1 301 ? -8.828 -3.461 12.398 1 98.06 301 PHE A N 1
ATOM 2454 C CA . PHE A 1 301 ? -10.242 -3.234 12.656 1 98.06 301 PHE A CA 1
ATOM 2455 C C . PHE A 1 301 ? -11.109 -4.121 11.766 1 98.06 301 PHE A C 1
ATOM 2457 O O . PHE A 1 301 ? -11.18 -3.908 10.555 1 98.06 301 PHE A O 1
ATOM 2464 N N . LYS A 1 302 ? -11.727 -5.098 12.352 1 97.81 302 LYS A N 1
ATOM 2465 C CA . LYS A 1 302 ? -12.539 -6.094 11.664 1 97.81 302 LYS A CA 1
ATOM 2466 C C . LYS A 1 302 ? -13.828 -6.375 12.438 1 97.81 302 LYS A C 1
ATOM 2468 O O . LYS A 1 302 ? -13.805 -6.535 13.656 1 97.81 302 LYS A O 1
ATOM 2473 N N . ASN A 1 303 ? -14.938 -6.324 11.727 1 96.38 303 ASN A N 1
ATOM 2474 C CA . ASN A 1 303 ? -16.234 -6.617 12.336 1 96.38 303 ASN A CA 1
ATOM 2475 C C . ASN A 1 303 ? -16.516 -5.691 13.516 1 96.38 303 ASN A C 1
ATOM 2477 O O . ASN A 1 303 ? -17 -6.137 14.555 1 96.38 303 ASN A O 1
ATOM 2481 N N . GLY A 1 304 ? -16.078 -4.473 13.375 1 96.19 304 GLY A N 1
ATOM 2482 C CA . GLY A 1 304 ? -16.375 -3.477 14.391 1 96.19 304 GLY A CA 1
ATOM 2483 C C . GLY A 1 304 ? -15.492 -3.586 15.609 1 96.19 304 GLY A C 1
ATOM 2484 O O . GLY A 1 304 ? -15.758 -2.961 16.641 1 96.19 304 GLY A O 1
ATOM 2485 N N . HIS A 1 305 ? -14.445 -4.402 15.5 1 97.31 305 HIS A N 1
ATOM 2486 C CA . HIS A 1 305 ? -13.586 -4.602 16.656 1 97.31 305 HIS A CA 1
ATOM 2487 C C . HIS A 1 305 ? -12.117 -4.438 16.281 1 97.31 305 HIS A C 1
ATOM 2489 O O . HIS A 1 305 ? -11.711 -4.797 15.172 1 97.31 305 HIS A O 1
ATOM 2495 N N . PHE A 1 306 ? -11.375 -3.941 17.297 1 97.81 306 PHE A N 1
ATOM 2496 C CA . PHE A 1 306 ? -9.93 -3.863 17.156 1 97.81 306 PHE A CA 1
ATOM 2497 C C . PHE A 1 306 ? -9.266 -5.156 17.625 1 97.81 306 PHE A C 1
ATOM 2499 O O . PHE A 1 306 ? -9.688 -5.746 18.625 1 97.81 306 PHE A O 1
ATOM 2506 N N . THR A 1 307 ? -8.266 -5.562 16.891 1 98.25 307 THR A N 1
ATOM 2507 C CA . THR A 1 307 ? -7.453 -6.691 17.312 1 98.25 307 THR A CA 1
ATOM 2508 C C . THR A 1 307 ? -5.992 -6.484 16.938 1 98.25 307 THR A C 1
ATOM 2510 O O . THR A 1 307 ? -5.684 -5.68 16.047 1 98.25 307 THR A O 1
ATOM 2513 N N . ASN A 1 308 ? -5.125 -7.156 17.656 1 98.69 308 ASN A N 1
ATOM 2514 C CA . ASN A 1 308 ? -3.707 -7.125 17.312 1 98.69 308 ASN A CA 1
ATOM 2515 C C . ASN A 1 308 ? -3.418 -7.934 16.047 1 98.69 308 ASN A C 1
ATOM 2517 O O . ASN A 1 308 ? -4.211 -8.797 15.664 1 98.69 308 ASN A O 1
ATOM 2521 N N . ALA A 1 309 ? -2.332 -7.602 15.43 1 98.69 309 ALA A N 1
ATOM 2522 C CA . ALA A 1 309 ? -1.792 -8.406 14.336 1 98.69 309 ALA A CA 1
ATOM 2523 C C . ALA A 1 309 ? -0.431 -8.984 14.703 1 98.69 309 ALA A C 1
ATOM 2525 O O . ALA A 1 309 ? 0.4 -8.312 15.312 1 98.69 309 ALA A O 1
ATOM 2526 N N . HIS A 1 310 ? -0.258 -10.195 14.398 1 98.81 310 HIS A N 1
ATOM 2527 C CA . HIS A 1 310 ? 1.029 -10.867 14.555 1 98.81 310 HIS A CA 1
ATOM 2528 C C . HIS A 1 310 ? 1.785 -10.922 13.234 1 98.81 310 HIS A C 1
ATOM 2530 O O . HIS A 1 310 ? 1.225 -11.312 12.203 1 98.81 310 HIS A O 1
ATOM 2536 N N . LEU A 1 311 ? 3.006 -10.492 13.281 1 98.81 311 LEU A N 1
ATOM 2537 C CA . LEU A 1 311 ? 3.852 -10.438 12.094 1 98.81 311 LEU A CA 1
ATOM 2538 C C . LEU A 1 311 ? 4.82 -11.609 12.062 1 98.81 311 LEU A C 1
ATOM 2540 O O . LEU A 1 311 ? 5.578 -11.828 13.008 1 98.81 311 LEU A O 1
ATOM 2544 N N . PHE A 1 312 ? 4.738 -12.398 10.977 1 98.88 312 PHE A N 1
ATOM 2545 C CA . PHE A 1 312 ? 5.629 -13.531 10.734 1 98.88 312 PHE A CA 1
ATOM 2546 C C . PHE A 1 312 ? 6.492 -13.289 9.5 1 98.88 312 PHE A C 1
ATOM 2548 O O . PHE A 1 312 ? 6.082 -12.586 8.578 1 98.88 312 PHE A O 1
ATOM 2555 N N . GLU A 1 313 ? 7.719 -13.883 9.508 1 98.81 313 GLU A N 1
ATOM 2556 C CA . GLU A 1 313 ? 8.531 -13.766 8.305 1 98.81 313 GLU A CA 1
ATOM 2557 C C . GLU A 1 313 ? 9.344 -15.031 8.062 1 98.81 313 GLU A C 1
ATOM 2559 O O . GLU A 1 313 ? 9.555 -15.82 8.977 1 98.81 313 GLU A O 1
ATOM 2564 N N . LEU A 1 314 ? 9.695 -15.266 6.863 1 98.81 314 LEU A N 1
ATOM 2565 C CA . LEU A 1 314 ? 10.57 -16.328 6.379 1 98.81 314 LEU A CA 1
ATOM 2566 C C . LEU A 1 314 ? 11.57 -15.797 5.363 1 98.81 314 LEU A C 1
ATOM 2568 O O . LEU A 1 314 ? 11.188 -15.148 4.391 1 98.81 314 LEU A O 1
ATOM 2572 N N . LEU A 1 315 ? 12.836 -16.047 5.609 1 98.38 315 LEU A N 1
ATOM 2573 C CA . LEU A 1 315 ? 13.891 -15.594 4.711 1 98.38 315 LEU A CA 1
ATOM 2574 C C . LEU A 1 315 ? 14.344 -16.719 3.793 1 98.38 315 LEU A C 1
ATOM 2576 O O . LEU A 1 315 ? 14.406 -17.875 4.211 1 98.38 315 LEU A O 1
ATOM 2580 N N . LYS A 1 316 ? 14.641 -16.312 2.553 1 95.56 316 LYS A N 1
ATOM 2581 C CA . LYS A 1 316 ? 15.195 -17.281 1.605 1 95.56 316 LYS A CA 1
ATOM 2582 C C . LYS A 1 316 ? 16.516 -17.844 2.115 1 95.56 316 LYS A C 1
ATOM 2584 O O . LYS A 1 316 ? 17.375 -17.094 2.596 1 95.56 316 LYS A O 1
ATOM 2589 N N . ASN A 1 317 ? 16.625 -19.109 2.105 1 81.75 317 ASN A N 1
ATOM 2590 C CA . ASN A 1 317 ? 17.875 -19.75 2.502 1 81.75 317 ASN A CA 1
ATOM 2591 C C . ASN A 1 317 ? 18.969 -19.562 1.449 1 81.75 317 ASN A C 1
ATOM 2593 O O . ASN A 1 317 ? 18.719 -19.75 0.255 1 81.75 317 ASN A O 1
ATOM 2597 N N . VAL A 1 318 ? 20 -18.547 1.668 1 53.91 318 VAL A N 1
ATOM 2598 C CA . VAL A 1 318 ? 21.125 -18.422 0.765 1 53.91 318 VAL A CA 1
ATOM 2599 C C . VAL A 1 318 ? 22 -19.688 0.847 1 53.91 318 VAL A C 1
ATOM 2601 O O . VAL A 1 318 ? 22.172 -20.25 1.926 1 53.91 318 VAL A O 1
ATOM 2604 N N . MET B 1 1 ? 4.973 52.312 15.195 1 47.75 1 MET B N 1
ATOM 2605 C CA . MET B 1 1 ? 4.883 50.875 15.172 1 47.75 1 MET B CA 1
ATOM 2606 C C . MET B 1 1 ? 3.426 50.406 15.18 1 47.75 1 MET B C 1
ATOM 2608 O O . MET B 1 1 ? 2.629 50.875 15.992 1 47.75 1 MET B O 1
ATOM 2612 N N . ASN B 1 2 ? 2.934 49.969 14.156 1 64.5 2 ASN B N 1
ATOM 2613 C CA . ASN B 1 2 ? 1.545 49.5 14.07 1 64.5 2 ASN B CA 1
ATOM 2614 C C . ASN B 1 2 ? 1.228 48.469 15.125 1 64.5 2 ASN B C 1
ATOM 2616 O O . ASN B 1 2 ? 1.926 47.438 15.219 1 64.5 2 ASN B O 1
ATOM 2620 N N . ASN B 1 3 ? 0.45 48.969 16.141 1 84.38 3 ASN B N 1
ATOM 2621 C CA . ASN B 1 3 ? -0.01 48.062 17.203 1 84.38 3 ASN B CA 1
ATOM 2622 C C . ASN B 1 3 ? -1.269 47.312 16.797 1 84.38 3 ASN B C 1
ATOM 2624 O O . ASN B 1 3 ? -2.146 47.875 16.141 1 84.38 3 ASN B O 1
ATOM 2628 N N . ILE B 1 4 ? -1.258 46 16.875 1 91.06 4 ILE B N 1
ATOM 2629 C CA . ILE B 1 4 ? -2.4 45.156 16.609 1 91.06 4 ILE B CA 1
ATOM 2630 C C . ILE B 1 4 ? -2.951 44.594 17.906 1 91.06 4 ILE B C 1
ATOM 2632 O O . ILE B 1 4 ? -2.188 44.125 18.766 1 91.06 4 ILE B O 1
ATOM 2636 N N . ARG B 1 5 ? -4.262 44.75 18.156 1 93.12 5 ARG B N 1
ATOM 2637 C CA . ARG B 1 5 ? -4.891 44.188 19.344 1 93.12 5 ARG B CA 1
ATOM 2638 C C . ARG B 1 5 ? -6.367 43.906 19.094 1 93.12 5 ARG B C 1
ATOM 2640 O O . ARG B 1 5 ? -6.938 44.344 18.109 1 93.12 5 ARG B O 1
ATOM 2647 N N . GLN B 1 6 ? -6.957 43.125 20 1 94 6 GLN B N 1
ATOM 2648 C CA . GLN B 1 6 ? -8.391 42.875 19.969 1 94 6 GLN B CA 1
ATOM 2649 C C . GLN B 1 6 ? -9.18 44.125 20.344 1 94 6 GLN B C 1
ATOM 2651 O O . GLN B 1 6 ? -8.82 44.844 21.281 1 94 6 GLN B O 1
ATOM 2656 N N . LEU B 1 7 ? -10.258 44.406 19.625 1 95.25 7 LEU B N 1
ATOM 2657 C CA . LEU B 1 7 ? -11.109 45.562 19.906 1 95.25 7 LEU B CA 1
ATOM 2658 C C . LEU B 1 7 ? -12.086 45.25 21.047 1 95.25 7 LEU B C 1
ATOM 2660 O O . LEU B 1 7 ? -12.578 44.125 21.141 1 95.25 7 LEU B O 1
ATOM 2664 N N . THR B 1 8 ? -12.305 46.25 21.859 1 93.5 8 THR B N 1
ATOM 2665 C CA . THR B 1 8 ? -13.367 46.156 22.859 1 93.5 8 THR B CA 1
ATOM 2666 C C . THR B 1 8 ? -14.734 46.406 22.219 1 93.5 8 THR B C 1
ATOM 2668 O O . THR B 1 8 ? -14.812 47 21.141 1 93.5 8 THR B O 1
ATOM 2671 N N . LYS B 1 9 ? -15.734 45.938 22.875 1 92.5 9 LYS B N 1
ATOM 2672 C CA . LYS B 1 9 ? -17.078 46.094 22.344 1 92.5 9 LYS B CA 1
ATOM 2673 C C . LYS B 1 9 ? -17.406 47.562 22.094 1 92.5 9 LYS B C 1
ATOM 2675 O O . LYS B 1 9 ? -18.141 47.875 21.156 1 92.5 9 LYS B O 1
ATOM 2680 N N . ASP B 1 10 ? -16.797 48.438 22.875 1 93.31 10 ASP B N 1
ATOM 2681 C CA . ASP B 1 10 ? -17.031 49.875 22.734 1 93.31 10 ASP B CA 1
ATOM 2682 C C . ASP B 1 10 ? -16.391 50.438 21.469 1 93.31 10 ASP B C 1
ATOM 2684 O O . ASP B 1 10 ? -16.734 51.531 21.016 1 93.31 10 ASP B O 1
ATOM 2688 N N . GLU B 1 11 ? -15.547 49.719 20.906 1 94.62 11 GLU B N 1
ATOM 2689 C CA . GLU B 1 11 ? -14.82 50.156 19.719 1 94.62 11 GLU B CA 1
ATOM 2690 C C . GLU B 1 11 ? -15.438 49.562 18.438 1 94.62 11 GLU B C 1
ATOM 2692 O O . GLU B 1 11 ? -15.023 49.938 17.328 1 94.62 11 GLU B O 1
ATOM 2697 N N . TYR B 1 12 ? -16.422 48.75 18.547 1 95.31 12 TYR B N 1
ATOM 2698 C CA . TYR B 1 12 ? -17.016 48.062 17.391 1 95.31 12 TYR B CA 1
ATOM 2699 C C . TYR B 1 12 ? -17.625 49.062 16.422 1 95.31 12 TYR B C 1
ATOM 2701 O O . TYR B 1 12 ? -17.5 48.938 15.211 1 95.31 12 TYR B O 1
ATOM 2709 N N . PRO B 1 13 ? -18.234 50.125 16.938 1 94.5 13 PRO B N 1
ATOM 2710 C CA . PRO B 1 13 ? -18.766 51.125 16 1 94.5 13 PRO B CA 1
ATOM 2711 C C . PRO B 1 13 ? -17.688 51.719 15.102 1 94.5 13 PRO B C 1
ATOM 2713 O O . PRO B 1 13 ? -17.938 52 13.922 1 94.5 13 PRO B O 1
ATOM 2716 N N . LYS B 1 14 ? -16.531 51.906 15.656 1 95.31 14 LYS B N 1
ATOM 2717 C CA . LYS B 1 14 ? -15.422 52.438 14.852 1 95.31 14 LYS B CA 1
ATOM 2718 C C . LYS B 1 14 ? -15.023 51.406 13.773 1 95.31 14 LYS B C 1
ATOM 2720 O O . LYS B 1 14 ? -14.695 51.812 12.648 1 95.31 14 LYS B O 1
ATOM 2725 N N . ALA B 1 15 ? -15.062 50.188 14.117 1 96.12 15 ALA B N 1
ATOM 2726 C CA . ALA B 1 15 ? -14.75 49.125 13.164 1 96.12 15 ALA B CA 1
ATOM 2727 C C . ALA B 1 15 ? -15.773 49.094 12.031 1 96.12 15 ALA B C 1
ATOM 2729 O O . ALA B 1 15 ? -15.406 48.969 10.867 1 96.12 15 ALA B O 1
ATOM 2730 N N . ILE B 1 16 ? -16.938 49.219 12.383 1 95.19 16 ILE B N 1
ATOM 2731 C CA . ILE B 1 16 ? -18.031 49.219 11.414 1 95.19 16 ILE B CA 1
ATOM 2732 C C . ILE B 1 16 ? -17.891 50.406 10.461 1 95.19 16 ILE B C 1
ATOM 2734 O O . ILE B 1 16 ? -18.016 50.25 9.242 1 95.19 16 ILE B O 1
ATOM 2738 N N . GLU B 1 17 ? -17.578 51.5 11.047 1 95.06 17 GLU B N 1
ATOM 2739 C CA . GLU B 1 17 ? -17.391 52.719 10.242 1 95.06 17 GLU B CA 1
ATOM 2740 C C . GLU B 1 17 ? -16.234 52.562 9.258 1 95.06 17 GLU B C 1
ATOM 2742 O O . GLU B 1 17 ? -16.359 52.906 8.086 1 95.06 17 GLU B O 1
ATOM 2747 N N . LEU B 1 18 ? -15.211 52.062 9.742 1 95.62 18 LEU B N 1
ATOM 2748 C CA . LEU B 1 18 ? -14.062 51.844 8.875 1 95.62 18 LEU B CA 1
ATOM 2749 C C . LEU B 1 18 ? -14.43 50.844 7.758 1 95.62 18 LEU B C 1
ATOM 2751 O O . LEU B 1 18 ? -14.047 51.062 6.605 1 95.62 18 LEU B O 1
ATOM 2755 N N . SER B 1 19 ? -15.141 49.812 8.109 1 94.81 19 SER B N 1
ATOM 2756 C CA . SER B 1 19 ? -15.57 48.812 7.117 1 94.81 19 SER B CA 1
ATOM 2757 C C . SER B 1 19 ? -16.391 49.469 6.012 1 94.81 19 SER B C 1
ATOM 2759 O O . SER B 1 19 ? -16.156 49.219 4.828 1 94.81 19 SER B O 1
ATOM 2761 N N . TRP B 1 20 ? -17.234 50.281 6.434 1 93.38 20 TRP B N 1
ATOM 2762 C CA . TRP B 1 20 ? -18.094 51 5.492 1 93.38 20 TRP B CA 1
ATOM 2763 C C . TRP B 1 20 ? -17.297 51.906 4.574 1 93.38 20 TRP B C 1
ATOM 2765 O O . TRP B 1 20 ? -17.453 51.875 3.354 1 93.38 20 TRP B O 1
ATOM 2775 N N . GLN B 1 21 ? -16.438 52.625 5.129 1 92.88 21 GLN B N 1
ATOM 2776 C CA . GLN B 1 21 ? -15.641 53.594 4.391 1 92.88 21 GLN B CA 1
ATOM 2777 C C . GLN B 1 21 ? -14.773 52.906 3.344 1 92.88 21 GLN B C 1
ATOM 2779 O O . GLN B 1 21 ? -14.719 53.344 2.189 1 92.88 21 GLN B O 1
ATOM 2784 N N . VAL B 1 22 ? -14.117 51.906 3.791 1 93.44 22 VAL B N 1
ATOM 2785 C CA . VAL B 1 22 ? -13.18 51.219 2.896 1 93.44 22 VAL B CA 1
ATOM 2786 C C . VAL B 1 22 ? -13.945 50.469 1.825 1 93.44 22 VAL B C 1
ATOM 2788 O O . VAL B 1 22 ? -13.57 50.469 0.651 1 93.44 22 VAL B O 1
ATOM 2791 N N . PHE B 1 23 ? -14.969 49.781 2.24 1 91.69 23 PHE B N 1
ATOM 2792 C CA . PHE B 1 23 ? -15.766 48.969 1.317 1 91.69 23 PHE B CA 1
ATOM 2793 C C . PHE B 1 23 ? -16.328 49.812 0.189 1 91.69 23 PHE B C 1
ATOM 2795 O O . PHE B 1 23 ? -16.297 49.438 -0.976 1 91.69 23 PHE B O 1
ATOM 2802 N N . THR B 1 24 ? -16.797 51 0.441 1 89.31 24 THR B N 1
ATOM 2803 C CA . THR B 1 24 ? -17.438 51.844 -0.539 1 89.31 24 THR B CA 1
ATOM 2804 C C . THR B 1 24 ? -16.406 52.438 -1.512 1 89.31 24 THR B C 1
ATOM 2806 O O . THR B 1 24 ? -16.75 52.812 -2.633 1 89.31 24 THR B O 1
ATOM 2809 N N . ILE B 1 25 ? -15.195 52.406 -1.106 1 87.69 25 ILE B N 1
ATOM 2810 C CA . ILE B 1 25 ? -14.141 52.938 -1.948 1 87.69 25 ILE B CA 1
ATOM 2811 C C . ILE B 1 25 ? -13.531 51.844 -2.801 1 87.69 25 ILE B C 1
ATOM 2813 O O . ILE B 1 25 ? -13.414 51.969 -4.02 1 87.69 25 ILE B O 1
ATOM 2817 N N . THR B 1 26 ? -13.18 50.688 -2.164 1 84.44 26 THR B N 1
ATOM 2818 C CA . THR B 1 26 ? -12.375 49.656 -2.822 1 84.44 26 THR B CA 1
ATOM 2819 C C . THR B 1 26 ? -13.273 48.594 -3.447 1 84.44 26 THR B C 1
ATOM 2821 O O . THR B 1 26 ? -12.844 47.875 -4.355 1 84.44 26 THR B O 1
ATOM 2824 N N . GLY B 1 27 ? -14.5 48.406 -3.01 1 78.06 27 GLY B N 1
ATOM 2825 C CA . GLY B 1 27 ? -15.359 47.312 -3.434 1 78.06 27 GLY B CA 1
ATOM 2826 C C . GLY B 1 27 ? -16.328 47.719 -4.527 1 78.06 27 GLY B C 1
ATOM 2827 O O . GLY B 1 27 ? -17.297 47 -4.805 1 78.06 27 GLY B O 1
ATOM 2828 N N . LYS B 1 28 ? -16.125 48.844 -5.133 1 82.44 28 LYS B N 1
ATOM 2829 C CA . LYS B 1 28 ? -17.109 49.438 -6.031 1 82.44 28 LYS B CA 1
ATOM 2830 C C . LYS B 1 28 ? -17.484 48.5 -7.16 1 82.44 28 LYS B C 1
ATOM 2832 O O . LYS B 1 28 ? -18.641 48.469 -7.605 1 82.44 28 LYS B O 1
ATOM 2837 N N . GLU B 1 29 ? -16.625 47.719 -7.625 1 86.12 29 GLU B N 1
ATOM 2838 C CA . GLU B 1 29 ? -16.875 46.812 -8.742 1 86.12 29 GLU B CA 1
ATOM 2839 C C . GLU B 1 29 ? -17.734 45.625 -8.312 1 86.12 29 GLU B C 1
ATOM 2841 O O . GLU B 1 29 ? -18.312 44.906 -9.148 1 86.12 29 GLU B O 1
ATOM 2846 N N . ASP B 1 30 ? -17.906 45.438 -7 1 90.81 30 ASP B N 1
ATOM 2847 C CA . ASP B 1 30 ? -18.5 44.188 -6.539 1 90.81 30 ASP B CA 1
ATOM 2848 C C . ASP B 1 30 ? -19.891 44.406 -5.949 1 90.81 30 ASP B C 1
ATOM 2850 O O . ASP B 1 30 ? -20.453 43.5 -5.34 1 90.81 30 ASP B O 1
ATOM 2854 N N . PHE B 1 31 ? -20.375 45.656 -6.039 1 90.69 31 PHE B N 1
ATOM 2855 C CA . PHE B 1 31 ? -21.734 45.844 -5.512 1 90.69 31 PHE B CA 1
ATOM 2856 C C . PHE B 1 31 ? -22.5 46.875 -6.332 1 90.69 31 PHE B C 1
ATOM 2858 O O . PHE B 1 31 ? -21.891 47.781 -6.918 1 90.69 31 PHE B O 1
ATOM 2865 N N . ASN B 1 32 ? -23.812 46.688 -6.516 1 91.25 32 ASN B N 1
ATOM 2866 C CA . ASN B 1 32 ? -24.734 47.719 -6.957 1 91.25 32 ASN B CA 1
ATOM 2867 C C . ASN B 1 32 ? -25.438 48.375 -5.773 1 91.25 32 ASN B C 1
ATOM 2869 O O . ASN B 1 32 ? -25.062 48.156 -4.621 1 91.25 32 ASN B O 1
ATOM 2873 N N . ASN B 1 33 ? -26.359 49.219 -6.07 1 91.25 33 ASN B N 1
ATOM 2874 C CA . ASN B 1 33 ? -27.047 49.938 -5.004 1 91.25 33 ASN B CA 1
ATOM 2875 C C . ASN B 1 33 ? -27.703 48.969 -4.008 1 91.25 33 ASN B C 1
ATOM 2877 O O . ASN B 1 33 ? -27.641 49.188 -2.799 1 91.25 33 ASN B O 1
ATOM 2881 N N . GLU B 1 34 ? -28.234 47.938 -4.52 1 91.75 34 GLU B N 1
ATOM 2882 C CA . GLU B 1 34 ? -28.859 46.938 -3.654 1 91.75 34 GLU B CA 1
ATOM 2883 C C . GLU B 1 34 ? -27.828 46.219 -2.803 1 91.75 34 GLU B C 1
ATOM 2885 O O . GLU B 1 34 ? -28.062 45.938 -1.62 1 91.75 34 GLU B O 1
ATOM 2890 N N . GLY B 1 35 ? -26.812 45.969 -3.438 1 92.38 35 GLY B N 1
ATOM 2891 C CA . GLY B 1 35 ? -25.734 45.312 -2.727 1 92.38 35 GLY B CA 1
ATOM 2892 C C . GLY B 1 35 ? -25.156 46.156 -1.602 1 92.38 35 GLY B C 1
ATOM 2893 O O . GLY B 1 35 ? -24.844 45.625 -0.527 1 92.38 35 GLY B O 1
ATOM 2894 N N . LEU B 1 36 ? -25 47.406 -1.939 1 91.88 36 LEU B N 1
ATOM 2895 C CA . LEU B 1 36 ? -24.5 48.312 -0.93 1 91.88 36 LEU B CA 1
ATOM 2896 C C . LEU B 1 36 ? -25.422 48.375 0.279 1 91.88 36 LEU B C 1
ATOM 2898 O O . LEU B 1 36 ? -24.969 48.375 1.422 1 91.88 36 LEU B O 1
ATOM 2902 N N . GLU B 1 37 ? -26.719 48.375 0.027 1 92.25 37 GLU B N 1
ATOM 2903 C CA . GLU B 1 37 ? -27.703 48.406 1.102 1 92.25 37 GLU B CA 1
ATOM 2904 C C . GLU B 1 37 ? -27.672 47.094 1.899 1 92.25 37 GLU B C 1
ATOM 2906 O O . GLU B 1 37 ? -27.828 47.094 3.121 1 92.25 37 GLU B O 1
ATOM 2911 N N . PHE B 1 38 ? -27.438 46.156 1.178 1 91.88 38 PHE B N 1
ATOM 2912 C CA . PHE B 1 38 ? -27.344 44.844 1.832 1 91.88 38 PHE B CA 1
ATOM 2913 C C . PHE B 1 38 ? -26.141 44.812 2.764 1 91.88 38 PHE B C 1
ATOM 2915 O O . PHE B 1 38 ? -26.25 44.344 3.904 1 91.88 38 PHE B O 1
ATOM 2922 N N . PHE B 1 39 ? -25.031 45.25 2.316 1 92.44 39 PHE B N 1
ATOM 2923 C CA . PHE B 1 39 ? -23.828 45.281 3.139 1 92.44 39 PHE B CA 1
ATOM 2924 C C . PHE B 1 39 ? -24.047 46.125 4.379 1 92.44 39 PHE B C 1
ATOM 2926 O O . PHE B 1 39 ? -23.672 45.75 5.488 1 92.44 39 PHE B O 1
ATOM 2933 N N . LYS B 1 40 ? -24.656 47.219 4.148 1 92.31 40 LYS B N 1
ATOM 2934 C CA . LYS B 1 40 ? -24.969 48.125 5.258 1 92.31 40 LYS B CA 1
ATOM 2935 C C . LYS B 1 40 ? -25.844 47.438 6.301 1 92.31 40 LYS B C 1
ATOM 2937 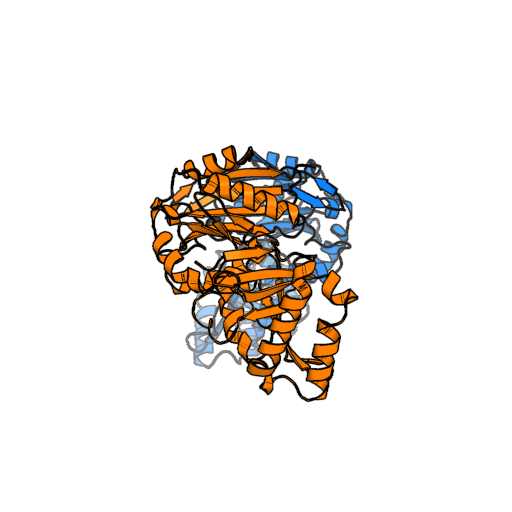O O . LYS B 1 40 ? -25.578 47.531 7.5 1 92.31 40 LYS B O 1
ATOM 2942 N N . SER B 1 41 ? -26.797 46.719 5.785 1 92.31 41 SER B N 1
ATOM 2943 C CA . SER B 1 41 ? -27.703 46 6.691 1 92.31 41 SER B CA 1
ATOM 2944 C C . SER B 1 41 ? -26.953 44.969 7.512 1 92.31 41 SER B C 1
ATOM 2946 O O . SER B 1 41 ? -27.328 44.688 8.656 1 92.31 41 SER B O 1
ATOM 2948 N N . PHE B 1 42 ? -25.984 44.438 6.906 1 90.56 42 PHE B N 1
ATOM 2949 C CA . PHE B 1 42 ? -25.188 43.406 7.582 1 90.56 42 PHE B CA 1
ATOM 2950 C C . PHE B 1 42 ? -24.328 44.031 8.672 1 90.56 42 PHE B C 1
ATOM 2952 O O . PHE B 1 42 ? -24.375 43.625 9.828 1 90.56 42 PHE B O 1
ATOM 2959 N N . ILE B 1 43 ? -23.578 45.062 8.328 1 92.62 43 ILE B N 1
ATOM 2960 C CA . ILE B 1 43 ? -22.562 45.562 9.25 1 92.62 43 ILE B CA 1
ATOM 2961 C C . ILE B 1 43 ? -23.234 46.344 10.375 1 92.62 43 ILE B C 1
ATOM 2963 O O . ILE B 1 43 ? -22.656 46.531 11.453 1 92.62 43 ILE B O 1
ATOM 2967 N N . TYR B 1 44 ? -24.438 46.75 10.211 1 92.31 44 TYR B N 1
ATOM 2968 C CA . TYR B 1 44 ? -25.125 47.469 11.258 1 92.31 44 TYR B CA 1
ATOM 2969 C C . TYR B 1 44 ? -26.109 46.594 12.008 1 92.31 44 TYR B C 1
ATOM 2971 O O . TYR B 1 44 ? -26.844 47.031 12.875 1 92.31 44 TYR B O 1
ATOM 2979 N N . ASN B 1 45 ? -26.125 45.344 11.617 1 92.12 45 ASN B N 1
ATOM 2980 C CA . ASN B 1 45 ? -26.922 44.375 12.359 1 92.12 45 ASN B CA 1
ATOM 2981 C C . ASN B 1 45 ? -26.219 43.906 13.633 1 92.12 45 ASN B C 1
ATOM 2983 O O . ASN B 1 45 ? -25.219 43.188 13.578 1 92.12 45 ASN B O 1
ATOM 2987 N N . LYS B 1 46 ? -26.719 44.188 14.711 1 90.12 46 LYS B N 1
ATOM 2988 C CA . LYS B 1 46 ? -26.094 43.938 16 1 90.12 46 LYS B CA 1
ATOM 2989 C C . LYS B 1 46 ? -25.953 42.438 16.266 1 90.12 46 LYS B C 1
ATOM 2991 O O . LYS B 1 46 ? -24.953 42 16.828 1 90.12 46 LYS B O 1
ATOM 2996 N N . LYS B 1 47 ? -26.938 41.75 15.891 1 90.06 47 LYS B N 1
ATOM 2997 C CA . LYS B 1 47 ? -26.906 40.312 16.094 1 90.06 47 LYS B CA 1
ATOM 2998 C C . LYS B 1 47 ? -25.75 39.656 15.344 1 90.06 47 LYS B C 1
ATOM 3000 O O . LYS B 1 47 ? -25.016 38.844 15.898 1 90.06 47 LYS B O 1
ATOM 3005 N N . CYS B 1 48 ? -25.547 40.125 14.125 1 90.12 48 CYS B N 1
ATOM 3006 C CA . CYS B 1 48 ? -24.469 39.594 13.297 1 90.12 48 CYS B CA 1
ATOM 3007 C C . CYS B 1 48 ? -23.109 40 13.844 1 90.12 48 CYS B C 1
ATOM 3009 O O . CYS B 1 48 ? -22.203 39.188 13.945 1 90.12 48 CYS B O 1
ATOM 3011 N N . ILE B 1 49 ? -23.016 41.219 14.25 1 91.38 49 ILE B N 1
ATOM 3012 C CA . ILE B 1 49 ? -21.75 41.812 14.68 1 91.38 49 ILE B CA 1
ATOM 3013 C C . ILE B 1 49 ? -21.328 41.188 16.016 1 91.38 49 ILE B C 1
ATOM 3015 O O . ILE B 1 49 ? -20.141 41 16.281 1 91.38 49 ILE B O 1
ATOM 3019 N N . ASN B 1 50 ? -22.266 40.75 16.797 1 88.81 50 ASN B N 1
ATOM 3020 C CA . ASN B 1 50 ? -21.984 40.156 18.094 1 88.81 50 ASN B CA 1
ATOM 3021 C C . ASN B 1 50 ? -21.359 38.75 17.953 1 88.81 50 ASN B C 1
ATOM 3023 O O . ASN B 1 50 ? -20.766 38.25 18.906 1 88.81 50 ASN B O 1
ATOM 3027 N N . GLU B 1 51 ? -21.438 38.25 16.812 1 91.06 51 GLU B N 1
ATOM 3028 C CA . GLU B 1 51 ? -20.875 36.938 16.562 1 91.06 51 GLU B CA 1
ATOM 3029 C C . GLU B 1 51 ? -19.453 37.062 16 1 91.06 51 GLU B C 1
ATOM 3031 O O . GLU B 1 51 ? -18.828 36.031 15.688 1 91.06 51 GLU B O 1
ATOM 3036 N N . ILE B 1 52 ? -19.016 38.25 15.922 1 93.25 52 ILE B N 1
ATOM 3037 C CA . ILE B 1 52 ? -17.719 38.5 15.297 1 93.25 52 ILE B CA 1
ATOM 3038 C C . ILE B 1 52 ? -16.75 39.031 16.328 1 93.25 52 ILE B C 1
ATOM 3040 O O . ILE B 1 52 ? -17.109 39.875 17.172 1 93.25 52 ILE B O 1
ATOM 3044 N N . ILE B 1 53 ? -15.555 38.531 16.359 1 93.62 53 ILE B N 1
ATOM 3045 C CA . ILE B 1 53 ? -14.453 39.125 17.125 1 93.62 53 ILE B CA 1
ATOM 3046 C C . ILE B 1 53 ? -13.602 40 16.234 1 93.62 53 ILE B C 1
ATOM 3048 O O . ILE B 1 53 ? -13.117 39.562 15.188 1 93.62 53 ILE B O 1
ATOM 3052 N N . PHE B 1 54 ? -13.414 41.281 16.656 1 94.94 54 PHE B N 1
ATOM 3053 C CA . PHE B 1 54 ? -12.68 42.219 15.828 1 94.94 54 PHE B CA 1
ATOM 3054 C C . PHE B 1 54 ? -11.266 42.406 16.344 1 94.94 54 PHE B C 1
ATOM 3056 O O . PHE B 1 54 ? -11.055 42.562 17.562 1 94.94 54 PHE B O 1
ATOM 3063 N N . TYR B 1 55 ? -10.391 42.438 15.453 1 94.69 55 TYR B N 1
ATOM 3064 C CA . TYR B 1 55 ? -9.016 42.844 15.68 1 94.69 55 TYR B CA 1
ATOM 3065 C C . TYR B 1 55 ? -8.68 44.094 14.859 1 94.69 55 TYR B C 1
ATOM 3067 O O . TYR B 1 55 ? -9.125 44.219 13.719 1 94.69 55 TYR B O 1
ATOM 3075 N N . GLY B 1 56 ? -7.914 44.969 15.484 1 95.56 56 GLY B N 1
ATOM 3076 C CA . GLY B 1 56 ? -7.613 46.219 14.82 1 95.56 56 GLY B CA 1
ATOM 3077 C C . GLY B 1 56 ? -6.129 46.531 14.781 1 95.56 56 GLY B C 1
ATOM 3078 O O . GLY B 1 56 ? -5.383 46.125 15.672 1 95.56 56 GLY B O 1
ATOM 3079 N N . SER B 1 57 ? -5.715 47.156 13.68 1 94.56 57 SER B N 1
ATOM 3080 C CA . SER B 1 57 ? -4.402 47.781 13.594 1 94.56 57 SER B CA 1
ATOM 3081 C C . SER B 1 57 ? -4.492 49.281 13.852 1 94.56 57 SER B C 1
ATOM 3083 O O . SER B 1 57 ? -5.465 49.938 13.453 1 94.56 57 SER B O 1
ATOM 3085 N N . PHE B 1 58 ? -3.414 49.75 14.562 1 94.25 58 PHE B N 1
ATOM 3086 C CA . PHE B 1 58 ? -3.459 51.156 14.969 1 94.25 58 PHE B CA 1
ATOM 3087 C C . PHE B 1 58 ? -2.168 51.875 14.586 1 94.25 58 PHE B C 1
ATOM 3089 O O . PHE B 1 58 ? -1.08 51.312 14.703 1 94.25 58 PHE B O 1
ATOM 3096 N N . ASP B 1 59 ? -2.285 53 13.977 1 91.06 59 ASP B N 1
ATOM 3097 C CA . ASP B 1 59 ? -1.212 53.969 13.844 1 91.06 59 ASP B CA 1
ATOM 3098 C C . ASP B 1 59 ? -1.384 55.125 14.836 1 91.06 59 ASP B C 1
ATOM 3100 O O . ASP B 1 59 ? -2.25 55.969 14.664 1 91.06 59 ASP B O 1
ATOM 3104 N N . ASN B 1 60 ? -0.579 54.969 15.977 1 83.69 60 ASN B N 1
ATOM 3105 C CA . ASN B 1 60 ? -0.844 55.781 17.172 1 83.69 60 ASN B CA 1
ATOM 3106 C C . ASN B 1 60 ? -2.23 55.469 17.734 1 83.69 60 ASN B C 1
ATOM 3108 O O . ASN B 1 60 ? -2.529 54.344 18.125 1 83.69 60 ASN B O 1
ATOM 3112 N N . GLU B 1 61 ? -3.189 56.312 17.766 1 86.88 61 GLU B N 1
ATOM 3113 C CA . GLU B 1 61 ? -4.496 56.062 18.359 1 86.88 61 GLU B CA 1
ATOM 3114 C C . GLU B 1 61 ? -5.578 55.938 17.297 1 86.88 61 GLU B C 1
ATOM 3116 O O . GLU B 1 61 ? -6.738 55.656 17.609 1 86.88 61 GLU B O 1
ATOM 3121 N N . ALA B 1 62 ? -5.07 56 16.078 1 91.62 62 ALA B N 1
ATOM 3122 C CA . ALA B 1 62 ? -6.051 55.906 14.992 1 91.62 62 ALA B CA 1
ATOM 3123 C C . ALA B 1 62 ? -6.172 54.5 14.445 1 91.62 62 ALA B C 1
ATOM 3125 O O . ALA B 1 62 ? -5.168 53.844 14.141 1 91.62 62 ALA B O 1
ATOM 3126 N N . LEU B 1 63 ? -7.391 54.031 14.391 1 95.25 63 LEU B N 1
ATOM 3127 C CA . LEU B 1 63 ? -7.676 52.75 13.805 1 95.25 63 LEU B CA 1
ATOM 3128 C C . LEU B 1 63 ? -7.395 52.75 12.305 1 95.25 63 LEU B C 1
ATOM 3130 O O . LEU B 1 63 ? -7.965 53.562 11.562 1 95.25 63 LEU B O 1
ATOM 3134 N N . THR B 1 64 ? -6.508 51.875 11.797 1 95.25 64 THR B N 1
ATOM 3135 C CA . THR B 1 64 ? -6.062 51.906 10.414 1 95.25 64 THR B CA 1
ATOM 3136 C C . THR B 1 64 ? -6.586 50.688 9.648 1 95.25 64 THR B C 1
ATOM 3138 O O . THR B 1 64 ? -6.605 50.688 8.414 1 95.25 64 THR B O 1
ATOM 3141 N N . GLY B 1 65 ? -6.977 49.625 10.266 1 95.88 65 GLY B N 1
ATOM 3142 C CA . GLY B 1 65 ? -7.5 48.406 9.664 1 95.88 65 GLY B CA 1
ATOM 3143 C C . GLY B 1 65 ? -8.203 47.531 10.664 1 95.88 65 GLY B C 1
ATOM 3144 O O . GLY B 1 65 ? -8.039 47.688 11.875 1 95.88 65 GLY B O 1
ATOM 3145 N N . ILE B 1 66 ? -9.094 46.625 10.148 1 96.56 66 ILE B N 1
ATOM 3146 C CA . ILE B 1 66 ? -9.812 45.688 11.016 1 96.56 66 ILE B CA 1
ATOM 3147 C C . ILE B 1 66 ? -9.883 44.312 10.344 1 96.56 66 ILE B C 1
ATOM 3149 O O . ILE B 1 66 ? -9.875 44.219 9.117 1 96.56 66 ILE B O 1
ATOM 3153 N N . LEU B 1 67 ? -9.883 43.312 11.141 1 95.44 67 LEU B N 1
ATOM 3154 C CA . LEU B 1 67 ? -10.258 41.938 10.781 1 95.44 67 LEU B CA 1
ATOM 3155 C C . LEU B 1 67 ? -11.336 41.406 11.711 1 95.44 67 LEU B C 1
ATOM 3157 O O . LEU B 1 67 ? -11.156 41.406 12.938 1 95.44 67 LEU B O 1
ATOM 3161 N N . GLY B 1 68 ? -12.461 41.094 11.148 1 95.44 68 GLY B N 1
ATOM 3162 C CA . GLY B 1 68 ? -13.547 40.469 11.883 1 95.44 68 GLY B CA 1
ATOM 3163 C C . GLY B 1 68 ? -13.719 39 11.547 1 95.44 68 GLY B C 1
ATOM 3164 O O . GLY B 1 68 ? -13.969 38.656 10.391 1 95.44 68 GLY B O 1
ATOM 3165 N N . ILE B 1 69 ? -13.578 38.219 12.578 1 91.81 69 ILE B N 1
ATOM 3166 C CA . ILE B 1 69 ? -13.695 36.781 12.398 1 91.81 69 ILE B CA 1
ATOM 3167 C C . ILE B 1 69 ? -14.82 36.219 13.281 1 91.81 69 ILE B C 1
ATOM 3169 O O . ILE B 1 69 ? -15.016 36.719 14.398 1 91.81 69 ILE B O 1
ATOM 3173 N N . LYS B 1 70 ? -15.562 35.344 12.633 1 90.06 70 LYS B N 1
ATOM 3174 C CA . LYS B 1 70 ? -16.609 34.719 13.438 1 90.06 70 LYS B CA 1
ATOM 3175 C C . LYS B 1 70 ? -16.031 34.094 14.703 1 90.06 70 LYS B C 1
ATOM 3177 O O . LYS B 1 70 ? -14.898 33.594 14.695 1 90.06 70 LYS B O 1
ATOM 3182 N N . SER B 1 71 ? -16.828 33.969 15.688 1 78.56 71 SER B N 1
ATOM 3183 C CA . SER B 1 71 ? -16.375 33.531 17 1 78.56 71 SER B CA 1
ATOM 3184 C C . SER B 1 71 ? -15.867 32.094 16.953 1 78.56 71 SER B C 1
ATOM 3186 O O . SER B 1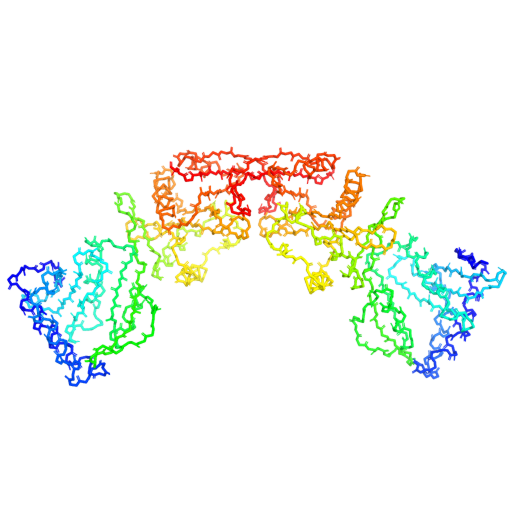 71 ? -15 31.719 17.75 1 78.56 71 SER B O 1
ATOM 3188 N N . ASN B 1 72 ? -16.344 31.406 15.961 1 74.12 72 ASN B N 1
ATOM 3189 C CA . ASN B 1 72 ? -15.891 30.031 15.844 1 74.12 72 ASN B CA 1
ATOM 3190 C C . ASN B 1 72 ? -14.539 29.938 15.141 1 74.12 72 ASN B C 1
ATOM 3192 O O . ASN B 1 72 ? -13.961 28.859 15.031 1 74.12 72 ASN B O 1
ATOM 3196 N N . GLY B 1 73 ? -14.055 31.031 14.734 1 72.06 73 GLY B N 1
ATOM 3197 C CA . GLY B 1 73 ? -12.727 31.156 14.141 1 72.06 73 GLY B CA 1
ATOM 3198 C C . GLY B 1 73 ? -12.648 30.594 12.734 1 72.06 73 GLY B C 1
ATOM 3199 O O . GLY B 1 73 ? -11.562 30.5 12.156 1 72.06 73 GLY B O 1
ATOM 3200 N N . LYS B 1 74 ? -13.719 30.328 12.078 1 78.94 74 LYS B N 1
ATOM 3201 C CA . LYS B 1 74 ? -13.695 29.562 10.844 1 78.94 74 LYS B CA 1
ATOM 3202 C C . LYS B 1 74 ? -13.953 30.438 9.633 1 78.94 74 LYS B C 1
ATOM 3204 O O . LYS B 1 74 ? -13.711 30.031 8.492 1 78.94 74 LYS B O 1
ATOM 3209 N N . HIS B 1 75 ? -14.477 31.688 9.969 1 90.06 75 HIS B N 1
ATOM 3210 C CA . HIS B 1 75 ? -14.867 32.531 8.836 1 90.06 75 HIS B CA 1
ATOM 3211 C C . HIS B 1 75 ? -14.469 33.969 9.07 1 90.06 75 HIS B C 1
ATOM 3213 O O . HIS B 1 75 ? -14.844 34.562 10.078 1 90.06 75 HIS B O 1
ATOM 3219 N N . ILE B 1 76 ? -13.734 34.5 8.133 1 93.19 76 ILE B N 1
ATOM 3220 C CA . ILE B 1 76 ? -13.438 35.938 8.133 1 93.19 76 ILE B CA 1
ATOM 3221 C C . ILE B 1 76 ? -14.625 36.688 7.551 1 93.19 76 ILE B C 1
ATOM 3223 O O . ILE B 1 76 ? -14.898 36.625 6.352 1 93.19 76 ILE B O 1
ATOM 3227 N N . SER B 1 77 ? -15.281 37.438 8.375 1 93.62 77 SER B N 1
ATOM 3228 C CA . SER B 1 77 ? -16.484 38.156 7.965 1 93.62 77 SER B CA 1
ATOM 3229 C C . SER B 1 77 ? -16.156 39.5 7.391 1 93.62 77 SER B C 1
ATOM 3231 O O . SER B 1 77 ? -16.812 40 6.465 1 93.62 77 SER B O 1
ATOM 3233 N N . LEU B 1 78 ? -15.211 40.156 7.984 1 94.25 78 LEU B N 1
ATOM 3234 C CA . LEU B 1 78 ? -14.797 41.5 7.578 1 94.25 78 LEU B CA 1
ATOM 3235 C C . LEU B 1 78 ? -13.281 41.656 7.633 1 94.25 78 LEU B C 1
ATOM 3237 O O . LEU B 1 78 ? -12.648 41.219 8.609 1 94.25 78 LEU B O 1
ATOM 3241 N N . PHE B 1 79 ? -12.695 42.125 6.617 1 95.12 79 PHE B N 1
ATOM 3242 C CA . PHE B 1 79 ? -11.266 42.375 6.574 1 95.12 79 PHE B CA 1
ATOM 3243 C C . PHE B 1 79 ? -10.945 43.594 5.715 1 95.12 79 PHE B C 1
ATOM 3245 O O . PHE B 1 79 ? -10.969 43.5 4.484 1 95.12 79 PHE B O 1
ATOM 3252 N N . PHE B 1 80 ? -10.703 44.781 6.402 1 94.75 80 PHE B N 1
ATOM 3253 C CA . PHE B 1 80 ? -10.531 46.031 5.684 1 94.75 80 PHE B CA 1
ATOM 3254 C C . PHE B 1 80 ? -9.336 46.812 6.223 1 94.75 80 PHE B C 1
ATOM 3256 O O . PHE B 1 80 ? -9.141 46.906 7.434 1 94.75 80 PHE B O 1
ATOM 3263 N N . ILE B 1 81 ? -8.5 47.281 5.344 1 94.38 81 ILE B N 1
ATOM 3264 C CA . ILE B 1 81 ? -7.395 48.188 5.633 1 94.38 81 ILE B CA 1
ATOM 3265 C C . ILE B 1 81 ? -7.602 49.5 4.895 1 94.38 81 ILE B C 1
ATOM 3267 O O . ILE B 1 81 ? -7.938 49.5 3.709 1 94.38 81 ILE B O 1
ATOM 3271 N N . LYS B 1 82 ? -7.41 50.562 5.594 1 93.62 82 LYS B N 1
ATOM 3272 C CA . LYS B 1 82 ? -7.508 51.875 4.918 1 93.62 82 LYS B CA 1
ATOM 3273 C C . LYS B 1 82 ? -6.539 51.938 3.742 1 93.62 82 LYS B C 1
ATOM 3275 O O . LYS B 1 82 ? -5.402 51.469 3.834 1 93.62 82 LYS B O 1
ATOM 3280 N N . PRO B 1 83 ? -6.992 52.531 2.641 1 90.81 83 PRO B N 1
ATOM 3281 C CA . PRO B 1 83 ? -6.211 52.562 1.401 1 90.81 83 PRO B CA 1
ATOM 3282 C C . PRO B 1 83 ? -4.832 53.188 1.58 1 90.81 83 PRO B C 1
ATOM 3284 O O . PRO B 1 83 ? -3.861 52.75 0.966 1 90.81 83 PRO B O 1
ATOM 3287 N N . GLU B 1 84 ? -4.656 54.125 2.416 1 89.62 84 GLU B N 1
ATOM 3288 C CA . GLU B 1 84 ? -3.389 54.812 2.637 1 89.62 84 GLU B CA 1
ATOM 3289 C C . GLU B 1 84 ? -2.363 53.875 3.283 1 89.62 84 GLU B C 1
ATOM 3291 O O . GLU B 1 84 ? -1.164 54.188 3.27 1 89.62 84 GLU B O 1
ATOM 3296 N N . TYR B 1 85 ? -2.787 52.75 3.803 1 90.12 85 TYR B N 1
ATOM 3297 C CA . TYR B 1 85 ? -1.898 51.812 4.48 1 90.12 85 TYR B CA 1
ATOM 3298 C C . TYR B 1 85 ? -1.734 50.531 3.672 1 90.12 85 TYR B C 1
ATOM 3300 O O . TYR B 1 85 ? -1.187 49.562 4.164 1 90.12 85 TYR B O 1
ATOM 3308 N N . HIS B 1 86 ? -2.162 50.531 2.432 1 87.44 86 HIS B N 1
ATOM 3309 C CA . HIS B 1 86 ? -2.045 49.375 1.563 1 87.44 86 HIS B CA 1
ATOM 3310 C C . HIS B 1 86 ? -0.594 49.125 1.161 1 87.44 86 HIS B C 1
ATOM 3312 O O . HIS B 1 86 ? 0.197 50.062 1.076 1 87.44 86 HIS B O 1
ATOM 3318 N N . ARG B 1 87 ? -0.278 47.812 0.978 1 79.88 87 ARG B N 1
ATOM 3319 C CA . ARG B 1 87 ? 0.99 47.344 0.433 1 79.88 87 ARG B CA 1
ATOM 3320 C C . ARG B 1 87 ? 2.145 47.625 1.38 1 79.88 87 ARG B C 1
ATOM 3322 O O . ARG B 1 87 ? 3.266 47.906 0.937 1 79.88 87 ARG B O 1
ATOM 3329 N N . HIS B 1 88 ? 1.774 47.781 2.654 1 78.88 88 HIS B N 1
ATOM 3330 C CA . HIS B 1 88 ? 2.795 47.938 3.68 1 78.88 88 HIS B CA 1
ATOM 3331 C C . HIS B 1 88 ? 2.875 46.75 4.598 1 78.88 88 HIS B C 1
ATOM 3333 O O . HIS B 1 88 ? 3.516 46.781 5.648 1 78.88 88 HIS B O 1
ATOM 3339 N N . GLY B 1 89 ? 2.143 45.719 4.277 1 81.5 89 GLY B N 1
ATOM 3340 C CA . GLY B 1 89 ? 2.211 44.469 5.031 1 81.5 89 GLY B CA 1
ATOM 3341 C C . GLY B 1 89 ? 1.261 44.438 6.215 1 81.5 89 GLY B C 1
ATOM 3342 O O . GLY B 1 89 ? 1.227 43.469 6.961 1 81.5 89 GLY B O 1
ATOM 3343 N N . LEU B 1 90 ? 0.473 45.5 6.34 1 87.31 90 LEU B N 1
ATOM 3344 C CA . LEU B 1 90 ? -0.41 45.594 7.496 1 87.31 90 LEU B CA 1
ATOM 3345 C C . LEU B 1 90 ? -1.49 44.5 7.453 1 87.31 90 LEU B C 1
ATOM 3347 O O . LEU B 1 90 ? -1.83 43.938 8.484 1 87.31 90 LEU B O 1
ATOM 3351 N N . GLY B 1 91 ? -2.064 44.281 6.328 1 90.38 91 GLY B N 1
ATOM 3352 C CA . GLY B 1 91 ? -3.059 43.219 6.184 1 90.38 91 GLY B CA 1
ATOM 3353 C C . GLY B 1 91 ? -2.543 41.844 6.574 1 90.38 91 GLY B C 1
ATOM 3354 O O . GLY B 1 91 ? -3.207 41.125 7.312 1 90.38 91 GLY B O 1
ATOM 3355 N N . LYS B 1 92 ? -1.394 41.531 6.125 1 85 92 LYS B N 1
ATOM 3356 C CA . LYS B 1 92 ? -0.783 40.25 6.461 1 85 92 LYS B CA 1
ATOM 3357 C C . LYS B 1 92 ? -0.538 40.125 7.965 1 85 92 LYS B C 1
ATOM 3359 O O . LYS B 1 92 ? -0.824 39.094 8.57 1 85 92 LYS B O 1
ATOM 3364 N N . LYS B 1 93 ? -0.047 41.219 8.562 1 81.56 93 LYS B N 1
ATOM 3365 C CA . LYS B 1 93 ? 0.216 41.219 10 1 81.56 93 LYS B CA 1
ATOM 3366 C C . LYS B 1 93 ? -1.07 41 10.797 1 81.56 93 LYS B C 1
ATOM 3368 O O . LYS B 1 93 ? -1.104 40.219 11.734 1 81.56 93 LYS B O 1
ATOM 3373 N N . LEU B 1 94 ? -2.094 41.75 10.422 1 88.38 94 LEU B N 1
ATOM 3374 C CA . LEU B 1 94 ? -3.391 41.625 11.086 1 88.38 94 LEU B CA 1
ATOM 3375 C C . LEU B 1 94 ? -3.957 40.219 10.945 1 88.38 94 LEU B C 1
ATOM 3377 O O . LEU B 1 94 ? -4.457 39.656 11.922 1 88.38 94 LEU B O 1
ATOM 3381 N N . PHE B 1 95 ? -3.842 39.625 9.758 1 87.88 95 PHE B N 1
ATOM 3382 C CA . PHE B 1 95 ? -4.316 38.281 9.516 1 87.88 95 PHE B CA 1
ATOM 3383 C C . PHE B 1 95 ? -3.564 37.281 10.391 1 87.88 95 PHE B C 1
ATOM 3385 O O . PHE B 1 95 ? -4.176 36.438 11.047 1 87.88 95 PHE B O 1
ATOM 3392 N N . HIS B 1 96 ? -2.258 37.344 10.445 1 75.81 96 HIS B N 1
ATOM 3393 C CA . HIS B 1 96 ? -1.449 36.406 11.211 1 75.81 96 HIS B CA 1
ATOM 3394 C C . HIS B 1 96 ? -1.737 36.531 12.703 1 75.81 96 HIS B C 1
ATOM 3396 O O . HIS B 1 96 ? -1.824 35.5 13.406 1 75.81 96 HIS B O 1
ATOM 3402 N N . TYR B 1 97 ? -1.961 37.719 13.133 1 78.44 97 TYR B N 1
ATOM 3403 C CA . TYR B 1 97 ? -2.297 37.938 14.539 1 78.44 97 TYR B CA 1
ATOM 3404 C C . TYR B 1 97 ? -3.609 37.25 14.898 1 78.44 97 TYR B C 1
ATOM 3406 O O . TYR B 1 97 ? -3.672 36.469 15.859 1 78.44 97 TYR B O 1
ATOM 3414 N N . ALA B 1 98 ? -4.641 37.531 14.102 1 81.94 98 ALA B N 1
ATOM 3415 C CA . ALA B 1 98 ? -5.949 36.938 14.367 1 81.94 98 ALA B CA 1
ATOM 3416 C C . ALA B 1 98 ? -5.887 35.406 14.25 1 81.94 98 ALA B C 1
ATOM 3418 O O . ALA B 1 98 ? -6.477 34.688 15.062 1 81.94 98 ALA B O 1
ATOM 3419 N N . SER B 1 99 ? -5.141 34.969 13.219 1 75.69 99 SER B N 1
ATOM 3420 C CA . SER B 1 99 ? -5.047 33.531 12.953 1 75.69 99 SER B CA 1
ATOM 3421 C C . SER B 1 99 ? -4.355 32.812 14.102 1 75.69 99 SER B C 1
ATOM 3423 O O . SER B 1 99 ? -4.676 31.656 14.391 1 75.69 99 SER B O 1
ATOM 3425 N N . THR B 1 100 ? -3.418 33.438 14.719 1 67.69 100 THR B N 1
ATOM 3426 C CA . THR B 1 100 ? -2.719 32.844 15.859 1 67.69 100 THR B CA 1
ATOM 3427 C C . THR B 1 100 ? -3.662 32.688 17.047 1 67.69 100 THR B C 1
ATOM 3429 O O . THR B 1 100 ? -3.543 31.734 17.812 1 67.69 100 THR B O 1
ATOM 3432 N N . LEU B 1 101 ? -4.602 33.594 17.125 1 70.69 101 LEU B N 1
ATOM 3433 C CA . LEU B 1 101 ? -5.527 33.594 18.25 1 70.69 101 LEU B CA 1
ATOM 3434 C C . LEU B 1 101 ? -6.715 32.688 17.953 1 70.69 101 LEU B C 1
ATOM 3436 O O . LEU B 1 101 ? -7.402 32.219 18.875 1 70.69 101 LEU B O 1
ATOM 3440 N N . HIS B 1 102 ? -6.922 32.531 16.625 1 73.69 102 HIS B N 1
ATOM 3441 C CA . HIS B 1 102 ? -8.008 31.672 16.188 1 73.69 102 HIS B CA 1
ATOM 3442 C C . HIS B 1 102 ? -7.512 30.594 15.242 1 73.69 102 HIS B C 1
ATOM 3444 O O . HIS B 1 102 ? -7.855 30.594 14.062 1 73.69 102 HIS B O 1
ATOM 3450 N N . PRO B 1 103 ? -6.629 29.812 15.766 1 60.56 103 PRO B N 1
ATOM 3451 C CA . PRO B 1 103 ? -6.156 28.734 14.891 1 60.56 103 PRO B CA 1
ATOM 3452 C C . PRO B 1 103 ? -7.285 27.844 14.375 1 60.56 103 PRO B C 1
ATOM 3454 O O . PRO B 1 103 ? -8.195 27.5 15.133 1 60.56 103 PRO B O 1
ATOM 3457 N N . SER B 1 104 ? -7.418 27.984 13.078 1 64.19 104 SER B N 1
ATOM 3458 C CA . SER B 1 104 ? -8.414 27.141 12.43 1 64.19 104 SER B CA 1
ATOM 3459 C C . SER B 1 104 ? -7.797 26.344 11.273 1 64.19 104 SER B C 1
ATOM 3461 O O . SER B 1 104 ? -6.906 26.844 10.586 1 64.19 104 SER B O 1
ATOM 3463 N N . ILE B 1 105 ? -8.18 25.141 11.234 1 59.78 105 ILE B N 1
ATOM 3464 C CA . ILE B 1 105 ? -7.723 24.297 10.141 1 59.78 105 ILE B CA 1
ATOM 3465 C C . ILE B 1 105 ? -8.188 24.875 8.805 1 59.78 105 ILE B C 1
ATOM 3467 O O . ILE B 1 105 ? -7.445 24.844 7.82 1 59.78 105 ILE B O 1
ATOM 3471 N N . GLU B 1 106 ? -9.367 25.234 8.914 1 70.5 106 GLU B N 1
ATOM 3472 C CA . GLU B 1 106 ? -9.992 25.797 7.727 1 70.5 106 GLU B CA 1
ATOM 3473 C C . GLU B 1 106 ? -10.516 27.203 8 1 70.5 106 GLU B C 1
ATOM 3475 O O . GLU B 1 106 ? -11.203 27.438 9 1 70.5 106 GLU B O 1
ATOM 3480 N N . THR B 1 107 ? -10.023 28.156 7.348 1 79.38 107 THR B N 1
ATOM 3481 C CA . THR B 1 107 ? -10.57 29.516 7.391 1 79.38 107 THR B CA 1
ATOM 3482 C C . THR B 1 107 ? -11.203 29.891 6.055 1 79.38 107 THR B C 1
ATOM 3484 O O . THR B 1 107 ? -10.617 29.641 4.996 1 79.38 107 THR B O 1
ATOM 3487 N N . THR B 1 108 ? -12.492 30.25 6.164 1 88.06 108 THR B N 1
ATOM 3488 C CA . THR B 1 108 ? -13.188 30.641 4.941 1 88.06 108 THR B CA 1
ATOM 3489 C C . THR B 1 108 ? -13.352 32.156 4.875 1 88.06 108 THR B C 1
ATOM 3491 O O . THR B 1 108 ? -13.258 32.844 5.898 1 88.06 108 THR B O 1
ATOM 3494 N N . VAL B 1 109 ? -13.508 32.688 3.664 1 92.25 109 VAL B N 1
ATOM 3495 C CA . VAL B 1 109 ? -13.812 34.094 3.432 1 92.25 109 VAL B CA 1
ATOM 3496 C C . VAL B 1 109 ? -14.609 34.25 2.141 1 92.25 109 VAL B C 1
ATOM 3498 O O . VAL B 1 109 ? -14.508 33.406 1.239 1 92.25 109 VAL B O 1
ATOM 3501 N N . ASN B 1 110 ? -15.5 35.156 2.141 1 92.38 110 ASN B N 1
ATOM 3502 C CA . ASN B 1 110 ? -16.125 35.594 0.903 1 92.38 110 ASN B CA 1
ATOM 3503 C C . ASN B 1 110 ? -15.469 36.875 0.392 1 92.38 110 ASN B C 1
ATOM 3505 O O . ASN B 1 110 ? -15.781 37.969 0.864 1 92.38 110 ASN B O 1
ATOM 3509 N N . SER B 1 111 ? -14.641 36.719 -0.616 1 92.25 111 SER B N 1
ATOM 3510 C CA . SER B 1 111 ? -13.727 37.781 -1.028 1 92.25 111 SER B CA 1
ATOM 3511 C C . SER B 1 111 ? -14.336 38.656 -2.129 1 92.25 111 SER B C 1
ATOM 3513 O O . SER B 1 111 ? -15.016 38.125 -3.021 1 92.25 111 SER B O 1
ATOM 3515 N N . SER B 1 112 ? -14.062 39.969 -2.021 1 89.19 112 SER B N 1
ATOM 3516 C CA . SER B 1 112 ? -14.266 40.844 -3.176 1 89.19 112 SER B CA 1
ATOM 3517 C C . SER B 1 112 ? -13.234 40.562 -4.262 1 89.19 112 SER B C 1
ATOM 3519 O O . SER B 1 112 ? -12.203 39.938 -4.004 1 89.19 112 SER B O 1
ATOM 3521 N N . THR B 1 113 ? -13.523 41 -5.473 1 88.38 113 THR B N 1
ATOM 3522 C CA . THR B 1 113 ? -12.648 40.75 -6.613 1 88.38 113 THR B CA 1
ATOM 3523 C C . THR B 1 113 ? -11.266 41.344 -6.371 1 88.38 113 THR B C 1
ATOM 3525 O O . THR B 1 113 ? -10.25 40.719 -6.652 1 88.38 113 THR B O 1
ATOM 3528 N N . TYR B 1 114 ? -11.227 42.5 -5.812 1 86.69 114 TYR B N 1
ATOM 3529 C CA . TYR B 1 114 ? -9.961 43.219 -5.645 1 86.69 114 TYR B CA 1
ATOM 3530 C C . TYR B 1 114 ? -9.102 42.562 -4.578 1 86.69 114 TYR B C 1
ATOM 3532 O O . TYR B 1 114 ? -7.875 42.688 -4.59 1 86.69 114 TYR B O 1
ATOM 3540 N N . ALA B 1 115 ? -9.758 41.75 -3.627 1 90.75 115 ALA B N 1
ATOM 3541 C CA . ALA B 1 115 ? -9.031 41.188 -2.492 1 90.75 115 ALA B CA 1
ATOM 3542 C C . ALA B 1 115 ? -8.523 39.781 -2.809 1 90.75 115 ALA B C 1
ATOM 3544 O O . ALA B 1 115 ? -7.758 39.219 -2.035 1 90.75 115 ALA B O 1
ATOM 3545 N N . ILE B 1 116 ? -8.859 39.281 -3.918 1 88.44 116 ILE B N 1
ATOM 3546 C CA . ILE B 1 116 ? -8.531 37.906 -4.254 1 88.44 116 ILE B CA 1
ATOM 3547 C C . ILE B 1 116 ? -7.016 37.719 -4.266 1 88.44 116 ILE B C 1
ATOM 3549 O O . ILE B 1 116 ? -6.492 36.781 -3.635 1 88.44 116 ILE B O 1
ATOM 3553 N N . PRO B 1 117 ? -6.258 38.594 -4.902 1 82.12 117 PRO B N 1
ATOM 3554 C CA . PRO B 1 117 ? -4.805 38.406 -4.879 1 82.12 117 PRO B CA 1
ATOM 3555 C C . PRO B 1 117 ? -4.23 38.438 -3.463 1 82.12 117 PRO B C 1
ATOM 3557 O O . PRO B 1 117 ? -3.301 37.656 -3.156 1 82.12 117 PRO B O 1
ATOM 3560 N N . PHE B 1 118 ? -4.797 39.219 -2.621 1 87.38 118 PHE B N 1
ATOM 3561 C CA . PHE B 1 118 ? -4.344 39.312 -1.237 1 87.38 118 PHE B CA 1
ATOM 3562 C C . PHE B 1 118 ? -4.605 38 -0.507 1 87.38 118 PHE B C 1
ATOM 3564 O O . PHE B 1 118 ? -3.701 37.438 0.123 1 87.38 118 PHE B O 1
ATOM 3571 N N . TYR B 1 119 ? -5.832 37.469 -0.633 1 89.19 119 TYR B N 1
ATOM 3572 C CA . TYR B 1 119 ? -6.176 36.219 0.058 1 89.19 119 TYR B CA 1
ATOM 3573 C C . TYR B 1 119 ? -5.367 35.062 -0.487 1 89.19 119 TYR B C 1
ATOM 3575 O O . TYR B 1 119 ? -4.973 34.156 0.265 1 89.19 119 TYR B O 1
ATOM 3583 N N . ARG B 1 120 ? -5.035 35.094 -1.796 1 79.19 120 ARG B N 1
ATOM 3584 C CA . ARG B 1 120 ? -4.156 34.062 -2.369 1 79.19 120 ARG B CA 1
ATOM 3585 C C . ARG B 1 120 ? -2.775 34.125 -1.728 1 79.19 120 ARG B C 1
ATOM 3587 O O . ARG B 1 120 ? -2.189 33.062 -1.43 1 79.19 120 ARG B O 1
ATOM 3594 N N . SER B 1 121 ? -2.381 35.312 -1.509 1 75.31 121 SER B N 1
ATOM 3595 C CA . SER B 1 121 ? -1.068 35.469 -0.894 1 75.31 121 SER B CA 1
ATOM 3596 C C . SER B 1 121 ? -1.062 34.969 0.543 1 75.31 121 SER B C 1
ATOM 3598 O O . SER B 1 121 ? -0.002 34.656 1.098 1 75.31 121 SER B O 1
ATOM 3600 N N . LEU B 1 122 ? -2.248 34.906 1.126 1 76.75 122 LEU B N 1
ATOM 3601 C CA . LEU B 1 122 ? -2.393 34.375 2.486 1 76.75 122 LEU B CA 1
ATOM 3602 C C . LEU B 1 122 ? -2.629 32.875 2.484 1 76.75 122 LEU B C 1
ATOM 3604 O O . LEU B 1 122 ? -2.869 32.281 3.537 1 76.75 122 LEU B O 1
ATOM 3608 N N . GLY B 1 123 ? -2.695 32.281 1.37 1 71.81 123 GLY B N 1
ATOM 3609 C CA . GLY B 1 123 ? -2.84 30.844 1.274 1 71.81 123 GLY B CA 1
ATOM 3610 C C . GLY B 1 123 ? -4.262 30.406 0.982 1 71.81 123 GLY B C 1
ATOM 3611 O O . GLY B 1 123 ? -4.574 29.203 1.028 1 71.81 123 GLY B O 1
ATOM 3612 N N . PHE B 1 124 ? -5.16 31.422 0.743 1 78.5 124 PHE B N 1
ATOM 3613 C CA . PHE B 1 124 ? -6.531 31.062 0.4 1 78.5 124 PHE B CA 1
ATOM 3614 C C . PHE B 1 124 ? -6.633 30.641 -1.06 1 78.5 124 PHE B C 1
ATOM 3616 O O . PHE B 1 124 ? -5.898 31.141 -1.911 1 78.5 124 PHE B O 1
ATOM 3623 N N . ALA B 1 125 ? -7.438 29.656 -1.254 1 77.88 125 ALA B N 1
ATOM 3624 C CA . ALA B 1 125 ? -7.766 29.219 -2.609 1 77.88 125 ALA B CA 1
ATOM 3625 C C . ALA B 1 125 ? -9.25 29.438 -2.906 1 77.88 125 ALA B C 1
ATOM 3627 O O . ALA B 1 125 ? -10.086 29.328 -2.01 1 77.88 125 ALA B O 1
ATOM 3628 N N . VAL B 1 126 ? -9.586 29.828 -4.254 1 82.12 126 VAL B N 1
ATOM 3629 C CA . VAL B 1 126 ? -10.977 29.938 -4.688 1 82.12 126 VAL B CA 1
ATOM 3630 C C . VAL B 1 126 ? -11.633 28.562 -4.656 1 82.12 126 VAL B C 1
ATOM 3632 O O . VAL B 1 126 ? -11.078 27.594 -5.184 1 82.12 126 VAL B O 1
ATOM 3635 N N . VAL B 1 127 ? -12.695 28.438 -3.963 1 80.94 127 VAL B N 1
ATOM 3636 C CA . VAL B 1 127 ? -13.297 27.109 -3.807 1 80.94 127 VAL B CA 1
ATOM 3637 C C . VAL B 1 127 ? -14.672 27.094 -4.465 1 80.94 127 VAL B C 1
ATOM 3639 O O . VAL B 1 127 ? -15.398 26.109 -4.371 1 80.94 127 VAL B O 1
ATOM 3642 N N . GLY B 1 128 ? -15.062 28.188 -5.039 1 82.25 128 GLY B N 1
ATOM 3643 C CA . GLY B 1 128 ? -16.344 28.297 -5.711 1 82.25 128 GLY B CA 1
ATOM 3644 C C . GLY B 1 128 ? -16.406 29.469 -6.684 1 82.25 128 GLY B C 1
ATOM 3645 O O . GLY B 1 128 ? -15.523 30.312 -6.699 1 82.25 128 GLY B O 1
ATOM 3646 N N . GLU B 1 129 ? -17.438 29.438 -7.48 1 87.06 129 GLU B N 1
ATOM 3647 C CA . GLU B 1 129 ? -17.672 30.531 -8.422 1 87.06 129 GLU B CA 1
ATOM 3648 C C . GLU B 1 129 ? -18.141 31.797 -7.703 1 87.06 129 GLU B C 1
ATOM 3650 O O . GLU B 1 129 ? -18.719 31.719 -6.617 1 87.06 129 GLU B O 1
ATOM 3655 N N . LYS B 1 130 ? -17.859 32.938 -8.367 1 91.81 130 LYS B N 1
ATOM 3656 C CA . LYS B 1 130 ? -18.359 34.219 -7.875 1 91.81 130 LYS B CA 1
ATOM 3657 C C . LYS B 1 130 ? -19.875 34.188 -7.672 1 91.81 130 LYS B C 1
ATOM 3659 O O . LYS B 1 130 ? -20.609 33.75 -8.555 1 91.81 130 LYS B O 1
ATOM 3664 N N . GLN B 1 131 ? -20.297 34.562 -6.535 1 92 131 GLN B N 1
ATOM 3665 C CA . GLN B 1 131 ? -21.703 34.562 -6.176 1 92 131 GLN B CA 1
ATOM 3666 C C . GLN B 1 131 ? -22.25 35.969 -6.023 1 92 131 GLN B C 1
ATOM 3668 O O . GLN B 1 131 ? -21.5 36.906 -5.664 1 92 131 GLN B O 1
ATOM 3673 N N . ASN B 1 132 ? -23.547 36.094 -6.355 1 91.44 132 ASN B N 1
ATOM 3674 C CA . ASN B 1 132 ? -24.266 37.375 -6.16 1 91.44 132 ASN B CA 1
ATOM 3675 C C . ASN B 1 132 ? -25.328 37.25 -5.082 1 91.44 132 ASN B C 1
ATOM 3677 O O . ASN B 1 132 ? -26.297 36.5 -5.246 1 91.44 132 ASN B O 1
ATOM 3681 N N . TYR B 1 133 ? -25.094 37.875 -4.023 1 89.56 133 TYR B N 1
ATOM 3682 C CA . TYR B 1 133 ? -26.062 37.906 -2.938 1 89.56 133 TYR B CA 1
ATOM 3683 C C . TYR B 1 133 ? -26.703 39.281 -2.805 1 89.56 133 TYR B C 1
ATOM 3685 O O . TYR B 1 133 ? -26.156 40.156 -2.137 1 89.56 133 TYR B O 1
ATOM 3693 N N . HIS B 1 134 ? -27.844 39.469 -3.287 1 90.06 134 HIS B N 1
ATOM 3694 C CA . HIS B 1 134 ? -28.609 40.688 -3.207 1 90.06 134 HIS B CA 1
ATOM 3695 C C . HIS B 1 134 ? -27.812 41.875 -3.73 1 90.06 134 HIS B C 1
ATOM 3697 O O . HIS B 1 134 ? -27.734 42.938 -3.078 1 90.06 134 HIS B O 1
ATOM 3703 N N . GLY B 1 135 ? -27.109 41.625 -4.809 1 91.38 135 GLY B N 1
ATOM 3704 C CA . GLY B 1 135 ? -26.375 42.719 -5.441 1 91.38 135 GLY B CA 1
ATOM 3705 C C . GLY B 1 135 ? -24.938 42.812 -4.977 1 91.38 135 GLY B C 1
ATOM 3706 O O . GLY B 1 135 ? -24.172 43.656 -5.465 1 91.38 135 GLY B O 1
ATOM 3707 N N . LEU B 1 136 ? -24.578 42 -4 1 92 136 LEU B N 1
ATOM 3708 C CA . LEU B 1 136 ? -23.203 41.906 -3.529 1 92 136 LEU B CA 1
ATOM 3709 C C . LEU B 1 136 ? -22.516 40.688 -4.109 1 92 136 LEU B C 1
ATOM 3711 O O . LEU B 1 136 ? -22.953 39.562 -3.871 1 92 136 LEU B O 1
ATOM 3715 N N . CYS B 1 137 ? -21.469 40.938 -4.859 1 93.19 137 CYS B N 1
ATOM 3716 C CA . CYS B 1 137 ? -20.75 39.812 -5.484 1 93.19 137 CYS B CA 1
ATOM 3717 C C . CYS B 1 137 ? -19.516 39.438 -4.668 1 93.19 137 CYS B C 1
ATOM 3719 O O . CYS B 1 137 ? -18.797 40.312 -4.172 1 93.19 137 CYS B O 1
ATOM 3721 N N . SER B 1 138 ? -19.359 38.156 -4.398 1 93.44 138 SER B N 1
ATOM 3722 C CA . SER B 1 138 ? -18.188 37.688 -3.684 1 93.44 138 SER B CA 1
ATOM 3723 C C . SER B 1 138 ? -17.75 36.312 -4.191 1 93.44 138 SER B C 1
ATOM 3725 O O . SER B 1 138 ? -18.531 35.625 -4.82 1 93.44 138 SER B O 1
ATOM 3727 N N . THR B 1 139 ? -16.484 36 -4.059 1 92.81 139 THR B N 1
ATOM 3728 C CA . THR B 1 139 ? -15.891 34.719 -4.398 1 92.81 139 THR B CA 1
ATOM 3729 C C . THR B 1 139 ? -15.508 33.938 -3.139 1 92.81 139 THR B C 1
ATOM 3731 O O . THR B 1 139 ? -14.734 34.438 -2.316 1 92.81 139 THR B O 1
ATOM 3734 N N . PRO B 1 140 ? -16.141 32.812 -2.953 1 93.25 140 PRO B N 1
ATOM 3735 C CA . PRO B 1 140 ? -15.773 32.031 -1.767 1 93.25 140 PRO B CA 1
ATOM 3736 C C . PRO B 1 140 ? -14.352 31.5 -1.838 1 93.25 140 PRO B C 1
ATOM 3738 O O . PRO B 1 140 ? -13.953 30.922 -2.857 1 93.25 140 PRO B O 1
ATOM 3741 N N . MET B 1 141 ? -13.508 31.812 -0.83 1 86.94 141 MET B N 1
ATOM 3742 C CA . MET B 1 141 ? -12.133 31.312 -0.722 1 86.94 141 MET B CA 1
ATOM 3743 C C . MET B 1 141 ? -11.922 30.578 0.598 1 86.94 141 MET B C 1
ATOM 3745 O O . MET B 1 141 ? -12.672 30.797 1.557 1 86.94 141 MET B O 1
ATOM 3749 N N . LYS B 1 142 ? -10.977 29.625 0.535 1 81.44 142 LYS B N 1
ATOM 3750 C CA . LYS B 1 142 ? -10.641 28.812 1.71 1 81.44 142 LYS B CA 1
ATOM 3751 C C . LYS B 1 142 ? -9.133 28.641 1.847 1 81.44 142 LYS B C 1
ATOM 3753 O O . LYS B 1 142 ? -8.414 28.609 0.847 1 81.44 142 LYS B O 1
ATOM 3758 N N . ARG B 1 143 ? -8.648 28.969 2.982 1 69.75 143 ARG B N 1
ATOM 3759 C CA . ARG B 1 143 ? -7.25 28.703 3.301 1 69.75 143 ARG B CA 1
ATOM 3760 C C . ARG B 1 143 ? -7.125 27.578 4.324 1 69.75 143 ARG B C 1
ATOM 3762 O O . ARG B 1 143 ? -7.875 27.547 5.297 1 69.75 143 ARG B O 1
ATOM 3769 N N . TYR B 1 144 ? -6.336 26.734 3.824 1 54.03 144 TYR B N 1
ATOM 3770 C CA . TYR B 1 144 ? -5.941 25.703 4.781 1 54.03 144 TYR B CA 1
ATOM 3771 C C . TYR B 1 144 ? -4.555 25.984 5.348 1 54.03 144 TYR B C 1
ATOM 3773 O O . TYR B 1 144 ? -3.6 26.188 4.594 1 54.03 144 TYR B O 1
ATOM 3781 N N . HIS B 1 145 ? -4.125 27.156 5.973 1 57.22 145 HIS B N 1
ATOM 3782 C CA . HIS B 1 145 ? -2.771 27.391 6.461 1 57.22 145 HIS B CA 1
ATOM 3783 C C . HIS B 1 145 ? -2.68 27.172 7.965 1 57.22 145 HIS B C 1
ATOM 3785 O O . HIS B 1 145 ? -2.785 28.109 8.75 1 57.22 145 HIS B O 1
ATOM 3791 N N . ALA B 1 146 ? -3.078 26.219 8.375 1 62.09 146 ALA B N 1
ATOM 3792 C CA . ALA B 1 146 ? -3.238 25.953 9.805 1 62.09 146 ALA B CA 1
ATOM 3793 C C . ALA B 1 146 ? -1.883 25.859 10.5 1 62.09 146 ALA B C 1
ATOM 3795 O O . ALA B 1 146 ? -0.974 25.188 10.023 1 62.09 146 ALA B O 1
ATOM 3796 N N . VAL B 1 147 ? -1.32 27.344 11 1 67.25 147 VAL B N 1
ATOM 3797 C CA . VAL B 1 147 ? -0.279 27.125 12 1 67.25 147 VAL B CA 1
ATOM 3798 C C . VAL B 1 147 ? -0.809 26.234 13.117 1 67.25 147 VAL B C 1
ATOM 3800 O O . VAL B 1 147 ? -1.767 26.594 13.805 1 67.25 147 VAL B O 1
ATOM 3803 N N . PHE B 1 148 ? -0.158 25.188 13.148 1 76.12 148 PHE B N 1
ATOM 3804 C CA . PHE B 1 148 ? -0.581 24.25 14.18 1 76.12 148 PHE B CA 1
ATOM 3805 C C . PHE B 1 148 ? 0.023 24.625 15.523 1 76.12 148 PHE B C 1
ATOM 3807 O O . PHE B 1 148 ? -0.644 24.516 16.562 1 76.12 148 PHE B O 1
ATOM 3814 N N . VAL B 1 149 ? 1.34 25.031 15.492 1 80.44 149 VAL B N 1
ATOM 3815 C CA . VAL B 1 149 ? 2.041 25.422 16.703 1 80.44 149 VAL B CA 1
ATOM 3816 C C . VAL B 1 149 ? 3.197 26.359 16.359 1 80.44 149 VAL B C 1
ATOM 3818 O O . VAL B 1 149 ? 3.838 26.203 15.312 1 80.44 149 VAL B O 1
ATOM 3821 N N . GLN B 1 150 ? 3.354 27.391 17.156 1 82.69 150 GLN B N 1
ATOM 3822 C CA . GLN B 1 150 ? 4.504 28.281 17.094 1 82.69 150 GLN B CA 1
ATOM 3823 C C . GLN B 1 150 ? 5.371 28.156 18.344 1 82.69 150 GLN B C 1
ATOM 3825 O O . GLN B 1 150 ? 4.922 28.438 19.453 1 82.69 150 GLN B O 1
ATOM 3830 N N . LYS B 1 151 ? 6.566 27.609 18.062 1 87.75 151 LYS B N 1
ATOM 3831 C CA . LYS B 1 151 ? 7.543 27.469 19.141 1 87.75 151 LYS B CA 1
ATOM 3832 C C . LYS B 1 151 ? 8.727 28.422 18.938 1 87.75 151 LYS B C 1
ATOM 3834 O O . LYS B 1 151 ? 8.805 29.109 17.922 1 87.75 151 LYS B O 1
ATOM 3839 N N . ASN B 1 152 ? 9.547 28.531 19.938 1 88.62 152 ASN B N 1
ATOM 3840 C CA . ASN B 1 152 ? 10.703 29.406 19.859 1 88.62 152 ASN B CA 1
ATOM 3841 C C . ASN B 1 152 ? 11.641 29 18.734 1 88.62 152 ASN B C 1
ATOM 3843 O O . ASN B 1 152 ? 12.141 29.844 17.984 1 88.62 152 ASN B O 1
ATOM 3847 N N . LYS B 1 153 ? 11.82 27.672 18.516 1 94.12 153 LYS B N 1
ATOM 3848 C CA . LYS B 1 153 ? 12.836 27.172 17.609 1 94.12 153 LYS B CA 1
ATOM 3849 C C . LYS B 1 153 ? 12.234 26.859 16.234 1 94.12 153 LYS B C 1
ATOM 3851 O O . LYS B 1 153 ? 12.969 26.734 15.25 1 94.12 153 LYS B O 1
ATOM 3856 N N . TYR B 1 154 ? 10.922 26.719 16.188 1 94.81 154 TYR B N 1
ATOM 3857 C CA . TYR B 1 154 ? 10.312 26.328 14.922 1 94.81 154 TYR B CA 1
ATOM 3858 C C . TYR B 1 154 ? 8.82 26.641 14.914 1 94.81 154 TYR B C 1
ATOM 3860 O O . TYR B 1 154 ? 8.234 26.922 15.969 1 94.81 154 TYR B O 1
ATOM 3868 N N . THR B 1 155 ? 8.258 26.688 13.758 1 90.5 155 THR B N 1
ATOM 3869 C CA . THR B 1 155 ? 6.812 26.766 13.539 1 90.5 155 THR B CA 1
ATOM 3870 C C . THR B 1 155 ? 6.332 25.547 12.742 1 90.5 155 THR B C 1
ATOM 3872 O O . THR B 1 155 ? 6.977 25.141 11.773 1 90.5 155 THR B O 1
ATOM 3875 N N . LEU B 1 156 ? 5.246 24.953 13.25 1 92.19 156 LEU B N 1
ATOM 3876 C CA . LEU B 1 156 ? 4.574 23.875 12.516 1 92.19 156 LEU B CA 1
ATOM 3877 C C . LEU B 1 156 ? 3.352 24.406 11.781 1 92.19 156 LEU B C 1
ATOM 3879 O O . LEU B 1 156 ? 2.457 25 12.391 1 92.19 156 LEU B O 1
ATOM 3883 N N . ARG B 1 157 ? 3.395 24.234 10.516 1 88.38 157 ARG B N 1
ATOM 3884 C CA . ARG B 1 157 ? 2.332 24.859 9.734 1 88.38 157 ARG B CA 1
ATOM 3885 C C . ARG B 1 157 ? 2.043 24.078 8.469 1 88.38 157 ARG B C 1
ATOM 3887 O O . ARG B 1 157 ? 2.678 23.047 8.211 1 88.38 157 ARG B O 1
ATOM 3894 N N . THR B 1 158 ? 1.094 24.469 7.691 1 86.62 158 THR B N 1
ATOM 3895 C CA . THR B 1 158 ? 0.79 23.859 6.402 1 86.62 158 THR B CA 1
ATOM 3896 C C . THR B 1 158 ? 1.826 24.266 5.355 1 86.62 158 THR B C 1
ATOM 3898 O O . THR B 1 158 ? 2.576 25.219 5.555 1 86.62 158 THR B O 1
ATOM 3901 N N . TRP B 1 159 ? 1.854 23.484 4.297 1 89.75 159 TRP B N 1
ATOM 3902 C CA . TRP B 1 159 ? 2.764 23.766 3.191 1 89.75 159 TRP B CA 1
ATOM 3903 C C . TRP B 1 159 ? 2.215 24.859 2.293 1 89.75 159 TRP B C 1
ATOM 3905 O O . TRP B 1 159 ? 1 24.984 2.127 1 89.75 159 TRP B O 1
ATOM 3915 N N . GLN B 1 160 ? 3.143 25.641 1.811 1 82.25 160 GLN B N 1
ATOM 3916 C CA . GLN B 1 160 ? 2.84 26.672 0.838 1 82.25 160 GLN B CA 1
ATOM 3917 C C . GLN B 1 160 ? 3.646 26.484 -0.443 1 82.25 160 GLN B C 1
ATOM 3919 O O . GLN B 1 160 ? 4.762 25.969 -0.409 1 82.25 160 GLN B O 1
ATOM 3924 N N . THR B 1 161 ? 3.068 26.891 -1.509 1 81.75 161 THR B N 1
ATOM 3925 C CA . THR B 1 161 ? 3.719 26.734 -2.805 1 81.75 161 THR B CA 1
ATOM 3926 C C . THR B 1 161 ? 5.109 27.359 -2.793 1 81.75 161 THR B C 1
ATOM 3928 O O . THR B 1 161 ? 6.043 26.828 -3.398 1 81.75 161 THR B O 1
ATOM 3931 N N . GLU B 1 162 ? 5.301 28.438 -2.102 1 84.19 162 GLU B N 1
ATOM 3932 C CA . GLU B 1 162 ? 6.539 29.219 -2.068 1 84.19 162 GLU B CA 1
ATOM 3933 C C . GLU B 1 162 ? 7.621 28.484 -1.278 1 84.19 162 GLU B C 1
ATOM 3935 O O . GLU B 1 162 ? 8.797 28.859 -1.326 1 84.19 162 GLU B O 1
ATOM 3940 N N . ASP B 1 163 ? 7.238 27.375 -0.662 1 93 163 ASP B N 1
ATOM 3941 C CA . ASP B 1 163 ? 8.172 26.656 0.197 1 93 163 ASP B CA 1
ATOM 3942 C C . ASP B 1 163 ? 9.125 25.781 -0.628 1 93 163 ASP B C 1
ATOM 3944 O O . ASP B 1 163 ? 10.125 25.281 -0.113 1 93 163 ASP B O 1
ATOM 3948 N N . ALA B 1 164 ? 8.891 25.641 -1.904 1 95.5 164 ALA B N 1
ATOM 3949 C CA . ALA B 1 164 ? 9.57 24.641 -2.736 1 95.5 164 ALA B CA 1
ATOM 3950 C C . ALA B 1 164 ? 11.078 24.875 -2.76 1 95.5 164 ALA B C 1
ATOM 3952 O O . ALA B 1 164 ? 11.859 23.938 -2.578 1 95.5 164 ALA B O 1
ATOM 3953 N N . HIS B 1 165 ? 11.445 26.109 -2.932 1 95.81 165 HIS B N 1
ATOM 3954 C CA . HIS B 1 165 ? 12.867 26.422 -3.072 1 95.81 165 HIS B CA 1
ATOM 3955 C C . HIS B 1 165 ? 13.625 26.109 -1.787 1 95.81 165 HIS B C 1
ATOM 3957 O O . HIS B 1 165 ? 14.703 25.5 -1.825 1 95.81 165 HIS B O 1
ATOM 3963 N N . SER B 1 166 ? 13.125 26.547 -0.718 1 96.19 166 SER B N 1
ATOM 3964 C CA . SER B 1 166 ? 13.797 26.297 0.555 1 96.19 166 SER B CA 1
ATOM 3965 C C . SER B 1 166 ? 13.852 24.797 0.86 1 96.19 166 SER B C 1
ATOM 3967 O O . SER B 1 166 ? 14.836 24.312 1.419 1 96.19 166 SER B O 1
ATOM 3969 N N . LEU B 1 167 ? 12.867 24.125 0.531 1 96.5 167 LEU B N 1
ATOM 3970 C CA . LEU B 1 167 ? 12.82 22.688 0.756 1 96.5 167 LEU B CA 1
ATOM 3971 C C . LEU B 1 167 ? 13.945 21.984 -0.004 1 96.5 167 LEU B C 1
ATOM 3973 O O . LEU B 1 167 ? 14.633 21.125 0.553 1 96.5 167 LEU B O 1
ATOM 3977 N N . VAL B 1 168 ? 14.133 22.328 -1.25 1 97.88 168 VAL B N 1
ATOM 3978 C CA . VAL B 1 168 ? 15.18 21.734 -2.072 1 97.88 168 VAL B CA 1
ATOM 3979 C C . VAL B 1 168 ? 16.547 22.016 -1.447 1 97.88 168 VAL B C 1
ATOM 3981 O O . VAL B 1 168 ? 17.391 21.125 -1.349 1 97.88 168 VAL B O 1
ATOM 3984 N N . GLN B 1 169 ? 16.703 23.266 -1.03 1 97.69 169 GLN B N 1
ATOM 3985 C CA . GLN B 1 169 ? 17.969 23.672 -0.433 1 97.69 169 GLN B CA 1
ATOM 3986 C C . GLN B 1 169 ? 18.297 22.812 0.782 1 97.69 169 GLN B C 1
ATOM 3988 O O . GLN B 1 169 ? 19.453 22.438 0.99 1 97.69 169 GLN B O 1
ATOM 3993 N N . GLU B 1 170 ? 17.328 22.438 1.503 1 97.81 170 GLU B N 1
ATOM 3994 C CA . GLU B 1 170 ? 17.547 21.766 2.777 1 97.81 170 GLU B CA 1
ATOM 3995 C C . GLU B 1 170 ? 17.594 20.25 2.6 1 97.81 170 GLU B C 1
ATOM 3997 O O . GLU B 1 170 ? 18.281 19.547 3.346 1 97.81 170 GLU B O 1
ATOM 4002 N N . LEU B 1 171 ? 16.859 19.688 1.632 1 97.81 171 LEU B N 1
ATOM 4003 C CA . LEU B 1 171 ? 16.625 18.25 1.647 1 97.81 171 LEU B CA 1
ATOM 4004 C C . LEU B 1 171 ? 17.406 17.562 0.533 1 97.81 171 LEU B C 1
ATOM 4006 O O . LEU B 1 171 ? 17.516 16.328 0.524 1 97.81 171 LEU B O 1
ATOM 4010 N N . ASN B 1 172 ? 17.938 18.328 -0.478 1 98.12 172 ASN B N 1
ATOM 4011 C CA . ASN B 1 172 ? 18.844 17.703 -1.438 1 98.12 172 ASN B CA 1
ATOM 4012 C C . ASN B 1 172 ? 20.172 17.328 -0.791 1 98.12 172 ASN B C 1
ATOM 4014 O O . ASN B 1 172 ? 21.188 18 -1 1 98.12 172 ASN B O 1
ATOM 4018 N N . ASN B 1 173 ? 20.156 16.328 -0.105 1 98.19 173 ASN B N 1
ATOM 4019 C CA . ASN B 1 173 ? 21.234 15.867 0.771 1 98.19 173 ASN B CA 1
ATOM 4020 C C . ASN B 1 173 ? 21.297 14.344 0.82 1 98.19 173 ASN B C 1
ATOM 4022 O O . ASN B 1 173 ? 20.328 13.695 1.223 1 98.19 173 ASN B O 1
ATOM 4026 N N . LYS B 1 174 ? 22.375 13.766 0.427 1 97.94 174 LYS B N 1
ATOM 4027 C CA . LYS B 1 174 ? 22.531 12.32 0.33 1 97.94 174 LYS B CA 1
ATOM 4028 C C . LYS B 1 174 ? 22.359 11.656 1.693 1 97.94 174 LYS B C 1
ATOM 4030 O O . LYS B 1 174 ? 21.844 10.539 1.786 1 97.94 174 LYS B O 1
ATOM 4035 N N . LYS B 1 175 ? 22.828 12.25 2.736 1 97.5 175 LYS B N 1
ATOM 4036 C CA . LYS B 1 175 ? 22.688 11.688 4.078 1 97.5 175 LYS B CA 1
ATOM 4037 C C . LYS B 1 175 ? 21.219 11.531 4.469 1 97.5 175 LYS B C 1
ATOM 4039 O O . LYS B 1 175 ? 20.859 10.57 5.148 1 97.5 175 LYS B O 1
ATOM 4044 N N . ILE B 1 176 ? 20.438 12.461 4.082 1 97.94 176 ILE B N 1
ATOM 4045 C CA . ILE B 1 176 ? 19 12.391 4.324 1 97.94 176 ILE B CA 1
ATOM 4046 C C . ILE B 1 176 ? 18.391 11.281 3.465 1 97.94 176 ILE B C 1
ATOM 4048 O O . ILE B 1 176 ? 17.688 10.414 3.975 1 97.94 176 ILE B O 1
ATOM 4052 N N . TRP B 1 177 ? 18.766 11.312 2.166 1 98.06 177 TRP B N 1
ATOM 4053 C CA . TRP B 1 177 ? 18.203 10.359 1.215 1 98.06 177 TRP B CA 1
ATOM 4054 C C . TRP B 1 177 ? 18.531 8.93 1.611 1 98.06 177 TRP B C 1
ATOM 4056 O O . TRP B 1 177 ? 17.719 8.016 1.425 1 98.06 177 TRP B O 1
ATOM 4066 N N . ASP B 1 178 ? 19.625 8.664 2.176 1 97.81 178 ASP B N 1
ATOM 4067 C CA . ASP B 1 178 ? 20.094 7.336 2.562 1 97.81 178 ASP B CA 1
ATOM 4068 C C . ASP B 1 178 ? 19.172 6.711 3.604 1 97.81 178 ASP B C 1
ATOM 4070 O O . ASP B 1 178 ? 19.172 5.492 3.783 1 97.81 178 ASP B O 1
ATOM 4074 N N . ASN B 1 179 ? 18.406 7.512 4.262 1 97.25 179 ASN B N 1
ATOM 4075 C CA . ASN B 1 179 ? 17.547 7.027 5.344 1 97.25 179 ASN B CA 1
ATOM 4076 C C . ASN B 1 179 ? 16.078 7.094 4.969 1 97.25 179 ASN B C 1
ATOM 4078 O O . ASN B 1 179 ? 15.203 6.891 5.816 1 97.25 179 ASN B O 1
ATOM 4082 N N . CYS B 1 180 ? 15.812 7.406 3.729 1 97.75 180 CYS B N 1
ATOM 4083 C CA . CYS B 1 180 ? 14.445 7.535 3.244 1 97.75 180 CYS B CA 1
ATOM 4084 C C . CYS B 1 180 ? 14.117 6.453 2.221 1 97.75 180 CYS B C 1
ATOM 4086 O O . CYS B 1 180 ? 15.023 5.84 1.651 1 97.75 180 CYS B O 1
ATOM 4088 N N . ARG B 1 181 ? 12.852 6.199 2.035 1 98 181 ARG B N 1
ATOM 4089 C CA . ARG B 1 181 ? 12.406 5.352 0.934 1 98 181 ARG B CA 1
ATOM 4090 C C . ARG B 1 181 ? 12.797 5.949 -0.412 1 98 181 ARG B C 1
ATOM 4092 O O . ARG B 1 181 ? 13.109 7.141 -0.5 1 98 181 ARG B O 1
ATOM 4099 N N . ASN B 1 182 ? 12.734 5.168 -1.455 1 97.06 182 ASN B N 1
ATOM 4100 C CA . ASN B 1 182 ? 13.195 5.617 -2.766 1 97.06 182 ASN B CA 1
ATOM 4101 C C . ASN B 1 182 ? 12.195 6.566 -3.416 1 97.06 182 ASN B C 1
ATOM 4103 O O . ASN B 1 182 ? 12.555 7.316 -4.328 1 97.06 182 ASN B O 1
ATOM 4107 N N . VAL B 1 183 ? 10.977 6.547 -2.969 1 95.81 183 VAL B N 1
ATOM 4108 C CA . VAL B 1 183 ? 9.977 7.48 -3.48 1 95.81 183 VAL B CA 1
ATOM 4109 C C . VAL B 1 183 ? 10.43 8.914 -3.221 1 95.81 183 VAL B C 1
ATOM 4111 O O . VAL B 1 183 ? 10.008 9.844 -3.916 1 95.81 183 VAL B O 1
ATOM 4114 N N . PHE B 1 184 ? 11.188 9.094 -2.162 1 96.56 184 PHE B N 1
ATOM 4115 C CA . PHE B 1 184 ? 11.906 10.352 -1.993 1 96.56 184 PHE B CA 1
ATOM 4116 C C . PHE B 1 184 ? 13.109 10.414 -2.928 1 96.56 184 PHE B C 1
ATOM 4118 O O . PHE B 1 184 ? 14.117 9.734 -2.701 1 96.56 184 PHE B O 1
ATOM 4125 N N . PRO B 1 185 ? 13.055 11.227 -3.904 1 96.12 185 PRO B N 1
ATOM 4126 C CA . PRO B 1 185 ? 14.055 11.141 -4.969 1 96.12 185 PRO B CA 1
ATOM 4127 C C . PRO B 1 185 ? 15.391 11.773 -4.574 1 96.12 185 PRO B C 1
ATOM 4129 O O . PRO B 1 185 ? 15.43 12.641 -3.697 1 96.12 185 PRO B O 1
ATOM 4132 N N . HIS B 1 186 ? 16.453 11.359 -5.266 1 97.12 186 HIS B N 1
ATOM 4133 C CA . HIS B 1 186 ? 17.797 11.945 -5.168 1 97.12 186 HIS B CA 1
ATOM 4134 C C . HIS B 1 186 ? 18.5 11.93 -6.52 1 97.12 186 HIS B C 1
ATOM 4136 O O . HIS B 1 186 ? 18.594 10.883 -7.168 1 97.12 186 HIS B O 1
ATOM 4142 N N . PRO B 1 187 ? 19.078 13.023 -6.941 1 97.69 187 PRO B N 1
ATOM 4143 C CA . PRO B 1 187 ? 19.031 14.328 -6.27 1 97.69 187 PRO B CA 1
ATOM 4144 C C . PRO B 1 187 ? 17.625 14.898 -6.184 1 97.69 187 PRO B C 1
ATOM 4146 O O . PRO B 1 187 ? 16.766 14.578 -7.023 1 97.69 187 PRO B O 1
ATOM 4149 N N . TYR B 1 188 ? 17.406 15.617 -5.152 1 98.06 188 TYR B N 1
ATOM 4150 C CA . TYR B 1 188 ? 16.109 16.266 -4.953 1 98.06 188 TYR B CA 1
ATOM 4151 C C . TYR B 1 188 ? 16.078 17.625 -5.66 1 98.06 188 TYR B C 1
ATOM 4153 O O . TYR B 1 188 ? 16.828 18.531 -5.301 1 98.06 188 TYR B O 1
ATOM 4161 N N . ARG B 1 189 ? 1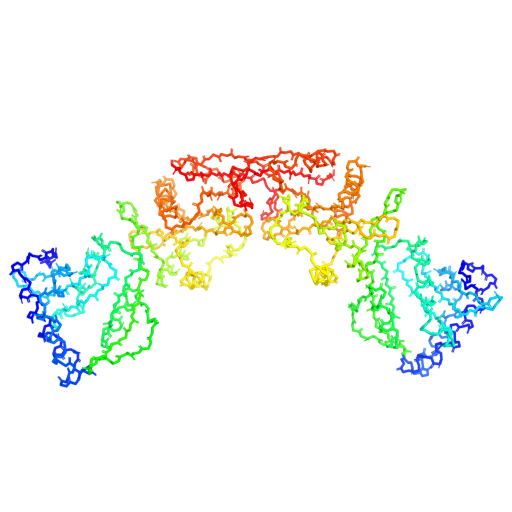5.195 17.781 -6.613 1 97.56 189 ARG B N 1
ATOM 4162 C CA . ARG B 1 189 ? 15.141 18.953 -7.473 1 97.56 189 ARG B CA 1
ATOM 4163 C C . ARG B 1 189 ? 13.859 19.75 -7.23 1 97.56 189 ARG B C 1
ATOM 4165 O O . ARG B 1 189 ? 12.961 19.297 -6.523 1 97.56 189 ARG B O 1
ATOM 4172 N N . LEU B 1 190 ? 13.922 20.891 -7.828 1 97.5 190 LEU B N 1
ATOM 4173 C CA . LEU B 1 190 ? 12.797 21.797 -7.645 1 97.5 190 LEU B CA 1
ATOM 4174 C C . LEU B 1 190 ? 11.5 21.156 -8.117 1 97.5 190 LEU B C 1
ATOM 4176 O O . LEU B 1 190 ? 10.461 21.297 -7.469 1 97.5 190 LEU B O 1
ATOM 4180 N N . GLU B 1 191 ? 11.477 20.5 -9.188 1 97.62 191 GLU B N 1
ATOM 4181 C CA . GLU B 1 191 ? 10.289 19.844 -9.711 1 97.62 191 GLU B CA 1
ATOM 4182 C C . GLU B 1 191 ? 9.727 18.828 -8.719 1 97.62 191 GLU B C 1
ATOM 4184 O O . GLU B 1 191 ? 8.508 18.641 -8.633 1 97.62 191 GLU B O 1
ATOM 4189 N N . HIS B 1 192 ? 10.586 18.125 -8.039 1 97.81 192 HIS B N 1
ATOM 4190 C CA . HIS B 1 192 ? 10.156 17.172 -7.023 1 97.81 192 HIS B CA 1
ATOM 4191 C C . HIS B 1 192 ? 9.445 17.875 -5.875 1 97.81 192 HIS B C 1
ATOM 4193 O O . HIS B 1 192 ? 8.383 17.422 -5.43 1 97.81 192 HIS B O 1
ATOM 4199 N N . ALA B 1 193 ? 10.039 18.984 -5.434 1 97.44 193 ALA B N 1
ATOM 4200 C CA . ALA B 1 193 ? 9.453 19.75 -4.344 1 97.44 193 ALA B CA 1
ATOM 4201 C C . ALA B 1 193 ? 8.094 20.312 -4.738 1 97.44 193 ALA B C 1
ATOM 4203 O O . ALA B 1 193 ? 7.137 20.25 -3.957 1 97.44 193 ALA B O 1
ATOM 4204 N N . GLU B 1 194 ? 8.047 20.844 -5.879 1 95.06 194 GLU B N 1
ATOM 4205 C CA . GLU B 1 194 ? 6.789 21.406 -6.375 1 95.06 194 GLU B CA 1
ATOM 4206 C C . GLU B 1 194 ? 5.707 20.328 -6.48 1 95.06 194 GLU B C 1
ATOM 4208 O O . GLU B 1 194 ? 4.562 20.562 -6.09 1 95.06 194 GLU B O 1
ATOM 4213 N N . THR B 1 195 ? 6.051 19.25 -7.047 1 96.88 195 THR B N 1
ATOM 4214 C CA . THR B 1 195 ? 5.109 18.141 -7.16 1 96.88 195 THR B CA 1
ATOM 4215 C C . THR B 1 195 ? 4.641 17.688 -5.781 1 96.88 195 THR B C 1
ATOM 4217 O O . THR B 1 195 ? 3.451 17.438 -5.574 1 96.88 195 THR B O 1
ATOM 4220 N N . PHE B 1 196 ? 5.578 17.594 -4.941 1 96.56 196 PHE B N 1
ATOM 4221 C CA . PHE B 1 196 ? 5.27 17.203 -3.574 1 96.56 196 PHE B CA 1
ATOM 4222 C C . PHE B 1 196 ? 4.25 18.141 -2.951 1 96.56 196 PHE B C 1
ATOM 4224 O O . PHE B 1 196 ? 3.215 17.703 -2.449 1 96.56 196 PHE B O 1
ATOM 4231 N N . ILE B 1 197 ? 4.516 19.375 -2.998 1 91.25 197 ILE B N 1
ATOM 4232 C CA . ILE B 1 197 ? 3.66 20.391 -2.391 1 91.25 197 ILE B CA 1
ATOM 4233 C C . ILE B 1 197 ? 2.293 20.391 -3.072 1 91.25 197 ILE B C 1
ATOM 4235 O O . ILE B 1 197 ? 1.26 20.469 -2.406 1 91.25 197 ILE B O 1
ATOM 4239 N N . ASP B 1 198 ? 2.309 20.25 -4.312 1 87.38 198 ASP B N 1
ATOM 4240 C CA . ASP B 1 198 ? 1.064 20.188 -5.074 1 87.38 198 ASP B CA 1
ATOM 4241 C C . ASP B 1 198 ? 0.202 19.016 -4.633 1 87.38 198 ASP B C 1
ATOM 4243 O O . ASP B 1 198 ? -1.009 19.156 -4.445 1 87.38 198 ASP B O 1
ATOM 4247 N N . LEU B 1 199 ? 0.843 17.906 -4.473 1 91.69 199 LEU B N 1
ATOM 4248 C CA . LEU B 1 199 ? 0.127 16.703 -4.055 1 91.69 199 LEU B CA 1
ATOM 4249 C C . LEU B 1 199 ? -0.486 16.906 -2.67 1 91.69 199 LEU B C 1
ATOM 4251 O O . LEU B 1 199 ? -1.628 16.5 -2.432 1 91.69 199 LEU B O 1
ATOM 4255 N N . ILE B 1 200 ? 0.275 17.469 -1.807 1 88.69 200 ILE B N 1
ATOM 4256 C CA . ILE B 1 200 ? -0.183 17.688 -0.439 1 88.69 200 ILE B CA 1
ATOM 4257 C C . ILE B 1 200 ? -1.393 18.609 -0.445 1 88.69 200 ILE B C 1
ATOM 4259 O O . ILE B 1 200 ? -2.373 18.375 0.265 1 88.69 200 ILE B O 1
ATOM 4263 N N . GLN B 1 201 ? -1.324 19.578 -1.162 1 75.69 201 GLN B N 1
ATOM 4264 C CA . GLN B 1 201 ? -2.365 20.594 -1.186 1 75.69 201 GLN B CA 1
ATOM 4265 C C . GLN B 1 201 ? -3.654 20.047 -1.799 1 75.69 201 GLN B C 1
ATOM 4267 O O . GLN B 1 201 ? -4.742 20.547 -1.515 1 75.69 201 GLN B O 1
ATOM 4272 N N . LYS B 1 202 ? -3.514 19.062 -2.547 1 73.25 202 LYS B N 1
ATOM 4273 C CA . LYS B 1 202 ? -4.676 18.484 -3.219 1 73.25 202 LYS B CA 1
ATOM 4274 C C . LYS B 1 202 ? -5.309 17.391 -2.375 1 73.25 202 LYS B C 1
ATOM 4276 O O . LYS B 1 202 ? -6.434 16.969 -2.639 1 73.25 202 LYS B O 1
ATOM 4281 N N . LYS B 1 203 ? -4.555 16.953 -1.421 1 77.69 203 LYS B N 1
ATOM 4282 C CA . LYS B 1 203 ? -5.059 15.883 -0.562 1 77.69 203 LYS B CA 1
ATOM 4283 C C . LYS B 1 203 ? -6.199 16.375 0.321 1 77.69 203 LYS B C 1
ATOM 4285 O O . LYS B 1 203 ? -6.172 17.516 0.801 1 77.69 203 LYS B O 1
ATOM 4290 N N . GLU B 1 204 ? -7.129 15.477 0.492 1 69.88 204 GLU B N 1
ATOM 4291 C CA . GLU B 1 204 ? -8.164 15.766 1.48 1 69.88 204 GLU B CA 1
ATOM 4292 C C . GLU B 1 204 ? -7.637 15.586 2.9 1 69.88 204 GLU B C 1
ATOM 4294 O O . GLU B 1 204 ? -7.043 14.555 3.223 1 69.88 204 GLU B O 1
ATOM 4299 N N . GLY B 1 205 ? -7.762 16.562 3.746 1 70.19 205 GLY B N 1
ATOM 4300 C CA . GLY B 1 205 ? -7.285 16.5 5.117 1 70.19 205 GLY B CA 1
ATOM 4301 C C . GLY B 1 205 ? -5.832 16.922 5.266 1 70.19 205 GLY B C 1
ATOM 4302 O O . GLY B 1 205 ? -5.152 17.172 4.273 1 70.19 205 GLY B O 1
ATOM 4303 N N . ILE B 1 206 ? -5.473 17.062 6.48 1 80.94 206 ILE B N 1
ATOM 4304 C CA . ILE B 1 206 ? -4.098 17.438 6.781 1 80.94 206 ILE B CA 1
ATOM 4305 C C . ILE B 1 206 ? -3.295 16.203 7.184 1 80.94 206 ILE B C 1
ATOM 4307 O O . ILE B 1 206 ? -3.551 15.609 8.227 1 80.94 206 ILE B O 1
ATOM 4311 N N . HIS B 1 207 ? -2.328 15.859 6.375 1 91.75 207 HIS B N 1
ATOM 4312 C CA . HIS B 1 207 ? -1.512 14.688 6.648 1 91.75 207 HIS B CA 1
ATOM 4313 C C . HIS B 1 207 ? -0.029 15.039 6.68 1 91.75 207 HIS B C 1
ATOM 4315 O O . HIS B 1 207 ? 0.806 14.203 7.035 1 91.75 207 HIS B O 1
ATOM 4321 N N . ASP B 1 208 ? 0.233 16.266 6.246 1 94.81 208 ASP B N 1
ATOM 4322 C CA . ASP B 1 208 ? 1.618 16.719 6.172 1 94.81 208 ASP B CA 1
ATOM 4323 C C . ASP B 1 208 ? 1.797 18.047 6.895 1 94.81 208 ASP B C 1
ATOM 4325 O O . ASP B 1 208 ? 0.958 18.953 6.77 1 94.81 208 ASP B O 1
ATOM 4329 N N . PHE B 1 209 ? 2.893 18.172 7.637 1 93.56 209 PHE B N 1
ATOM 4330 C CA . PHE B 1 209 ? 3.211 19.344 8.445 1 93.56 209 PHE B CA 1
ATOM 4331 C C . PHE B 1 209 ? 4.57 19.906 8.055 1 93.56 209 PHE B C 1
ATOM 4333 O O . PHE B 1 209 ? 5.582 19.203 8.109 1 93.56 209 PHE B O 1
ATOM 4340 N N . CYS B 1 210 ? 4.566 21.125 7.73 1 95.44 210 CYS B N 1
ATOM 4341 C CA . CYS B 1 210 ? 5.801 21.828 7.395 1 95.44 210 CYS B CA 1
ATOM 4342 C C . CYS B 1 210 ? 6.504 22.312 8.656 1 95.44 210 CYS B C 1
ATOM 4344 O O . CYS B 1 210 ? 5.891 22.969 9.492 1 95.44 210 CYS B O 1
ATOM 4346 N N . ILE B 1 211 ? 7.738 21.969 8.789 1 97.5 211 ILE B N 1
ATOM 4347 C CA . ILE B 1 211 ? 8.578 22.562 9.82 1 97.5 211 ILE B CA 1
ATOM 4348 C C . ILE B 1 211 ? 9.258 23.812 9.281 1 97.5 211 ILE B C 1
ATOM 4350 O O . ILE B 1 211 ? 10.047 23.734 8.328 1 97.5 211 ILE B O 1
ATOM 4354 N N . GLU B 1 212 ? 8.953 24.922 9.867 1 94.62 212 GLU B N 1
ATOM 4355 C CA . GLU B 1 212 ? 9.516 26.203 9.445 1 94.62 212 GLU B CA 1
ATOM 4356 C C . GLU B 1 212 ? 10.477 26.75 10.5 1 94.62 212 GLU B C 1
ATOM 4358 O O . GLU B 1 212 ? 10.172 26.734 11.695 1 94.62 212 GLU B O 1
ATOM 4363 N N . VAL B 1 213 ? 11.648 27.141 10.125 1 95.81 213 VAL B N 1
ATOM 4364 C CA . VAL B 1 213 ? 12.625 27.828 10.969 1 95.81 213 VAL B CA 1
ATOM 4365 C C . VAL B 1 213 ? 13.047 29.141 10.312 1 95.81 213 VAL B C 1
ATOM 4367 O O . VAL B 1 213 ? 13.531 29.141 9.172 1 95.81 213 VAL B O 1
ATOM 4370 N N . ASN B 1 214 ? 12.812 30.203 11 1 91.19 214 ASN B N 1
ATOM 4371 C CA . ASN B 1 214 ? 13.203 31.531 10.523 1 91.19 214 ASN B CA 1
ATOM 4372 C C . ASN B 1 214 ? 12.617 31.828 9.141 1 91.19 214 ASN B C 1
ATOM 4374 O O . ASN B 1 214 ? 13.336 32.25 8.234 1 91.19 214 ASN B O 1
ATOM 4378 N N . GLY B 1 215 ? 11.406 31.391 9 1 85.06 215 GLY B N 1
ATOM 4379 C CA . GLY B 1 215 ? 10.672 31.734 7.793 1 85.06 215 GLY B CA 1
ATOM 4380 C C . GLY B 1 215 ? 10.922 30.781 6.645 1 85.06 215 GLY B C 1
ATOM 4381 O O . GLY B 1 215 ? 10.359 30.938 5.559 1 85.06 215 GLY B O 1
ATOM 4382 N N . LYS B 1 216 ? 11.75 29.781 6.875 1 94.06 216 LYS B N 1
ATOM 4383 C CA . LYS B 1 216 ? 12.102 28.828 5.824 1 94.06 216 LYS B CA 1
ATOM 4384 C C . LYS B 1 216 ? 11.562 27.438 6.145 1 94.06 216 LYS B C 1
ATOM 4386 O O . LYS B 1 216 ? 11.656 26.969 7.281 1 94.06 216 LYS B O 1
ATOM 4391 N N . ALA B 1 217 ? 10.961 26.844 5.09 1 95.94 217 ALA B N 1
ATOM 4392 C CA . ALA B 1 217 ? 10.578 25.438 5.23 1 95.94 217 ALA B CA 1
ATOM 4393 C C . ALA B 1 217 ? 11.812 24.547 5.262 1 95.94 217 ALA B C 1
ATOM 4395 O O . ALA B 1 217 ? 12.602 24.531 4.309 1 95.94 217 ALA B O 1
ATOM 4396 N N . VAL B 1 218 ? 11.977 23.766 6.328 1 98.19 218 VAL B N 1
ATOM 4397 C CA . VAL B 1 218 ? 13.258 23.078 6.477 1 98.19 218 VAL B CA 1
ATOM 4398 C C . VAL B 1 218 ? 13.023 21.578 6.656 1 98.19 218 VAL B C 1
ATOM 4400 O O . VAL B 1 218 ? 13.977 20.797 6.754 1 98.19 218 VAL B O 1
ATOM 4403 N N . GLY B 1 219 ? 11.711 21.141 6.734 1 98.25 219 GLY B N 1
ATOM 4404 C CA . GLY B 1 219 ? 11.422 19.734 6.938 1 98.25 219 GLY B CA 1
ATOM 4405 C C . GLY B 1 219 ? 9.945 19.422 6.859 1 98.25 219 GLY B C 1
ATOM 4406 O O . GLY B 1 219 ? 9.117 20.312 6.652 1 98.25 219 GLY B O 1
ATOM 4407 N N . ASN B 1 220 ? 9.672 18.156 6.949 1 98.12 220 ASN B N 1
ATOM 4408 C CA . ASN B 1 220 ? 8.305 17.641 6.824 1 98.12 220 ASN B CA 1
ATOM 4409 C C . ASN B 1 220 ? 8.047 16.516 7.809 1 98.12 220 ASN B C 1
ATOM 4411 O O . ASN B 1 220 ? 8.93 15.695 8.07 1 98.12 220 ASN B O 1
ATOM 4415 N N . ILE B 1 221 ? 6.922 16.5 8.383 1 98.38 221 ILE B N 1
ATOM 4416 C CA . ILE B 1 221 ? 6.336 15.344 9.047 1 98.38 221 ILE B CA 1
ATOM 4417 C C . ILE B 1 221 ? 5.07 14.914 8.305 1 98.38 221 ILE B C 1
ATOM 4419 O O . ILE B 1 221 ? 4.141 15.711 8.141 1 98.38 221 ILE B O 1
ATOM 4423 N N . GLY B 1 222 ? 5.031 13.703 7.879 1 97.94 222 GLY B N 1
ATOM 4424 C CA . GLY B 1 222 ? 3.908 13.219 7.094 1 97.94 222 GLY B CA 1
ATOM 4425 C C . GLY B 1 222 ? 3.299 11.945 7.645 1 97.94 222 GLY B C 1
ATOM 4426 O O . GLY B 1 222 ? 4.016 11.078 8.156 1 97.94 222 GLY B O 1
ATOM 4427 N N . PHE B 1 223 ? 1.978 11.875 7.551 1 97.88 223 PHE B N 1
ATOM 4428 C CA . PHE B 1 223 ? 1.224 10.68 7.93 1 97.88 223 PHE B CA 1
ATOM 4429 C C . PHE B 1 223 ? 0.549 10.062 6.715 1 97.88 223 PHE B C 1
ATOM 4431 O O . PHE B 1 223 ? -0.096 10.758 5.93 1 97.88 223 PHE B O 1
ATOM 4438 N N . THR B 1 224 ? 0.743 8.805 6.531 1 97.75 224 THR B N 1
ATOM 4439 C CA . THR B 1 224 ? 0.058 8.055 5.484 1 97.75 224 THR B CA 1
ATOM 4440 C C . THR B 1 224 ? -1.009 7.141 6.082 1 97.75 224 THR B C 1
ATOM 4442 O O . THR B 1 224 ? -0.687 6.148 6.738 1 97.75 224 THR B O 1
ATOM 4445 N N . PRO B 1 225 ? -2.238 7.445 5.824 1 96.06 225 PRO B N 1
ATOM 4446 C CA . PRO B 1 225 ? -3.314 6.629 6.391 1 96.06 225 PRO B CA 1
ATOM 4447 C C . PRO B 1 225 ? -3.311 5.199 5.852 1 96.06 225 PRO B C 1
ATOM 4449 O O . PRO B 1 225 ? -3.014 4.977 4.676 1 96.06 225 PRO B O 1
ATOM 4452 N N . GLY B 1 226 ? -3.605 4.258 6.762 1 97.81 226 GLY B N 1
ATOM 4453 C CA . GLY B 1 226 ? -3.809 2.881 6.336 1 97.81 226 GLY B CA 1
ATOM 4454 C C . GLY B 1 226 ? -5.125 2.672 5.605 1 97.81 226 GLY B C 1
ATOM 4455 O O . GLY B 1 226 ? -5.941 3.588 5.516 1 97.81 226 GLY B O 1
ATOM 4456 N N . THR B 1 227 ? -5.289 1.48 5.027 1 97.31 227 THR B N 1
ATOM 4457 C CA . THR B 1 227 ? -6.492 1.12 4.289 1 97.31 227 THR B CA 1
ATOM 4458 C C . THR B 1 227 ? -7.039 -0.222 4.77 1 97.31 227 THR B C 1
ATOM 4460 O O . THR B 1 227 ? -6.402 -0.905 5.574 1 97.31 227 THR B O 1
ATOM 4463 N N . ASP B 1 228 ? -8.242 -0.549 4.305 1 98 228 ASP B N 1
ATOM 4464 C CA . ASP B 1 228 ? -8.844 -1.849 4.59 1 98 228 ASP B CA 1
ATOM 4465 C C . ASP B 1 228 ? -8.914 -2.098 6.098 1 98 228 ASP B C 1
ATOM 4467 O O . ASP B 1 228 ? -9.43 -1.261 6.844 1 98 228 ASP B O 1
ATOM 4471 N N . VAL B 1 229 ? -8.422 -3.17 6.609 1 98.44 229 VAL B N 1
ATOM 4472 C CA . VAL B 1 229 ? -8.547 -3.5 8.023 1 98.44 229 VAL B CA 1
ATOM 4473 C C . VAL B 1 229 ? -7.562 -2.662 8.844 1 98.44 229 VAL B C 1
ATOM 4475 O O . VAL B 1 229 ? -7.617 -2.654 10.07 1 98.44 229 VAL B O 1
ATOM 4478 N N . GLU B 1 230 ? -6.652 -1.983 8.188 1 98.56 230 GLU B N 1
ATOM 4479 C CA . GLU B 1 230 ? -5.68 -1.117 8.852 1 98.56 230 GLU B CA 1
ATOM 4480 C C . GLU B 1 230 ? -6.07 0.352 8.719 1 98.56 230 GLU B C 1
ATOM 4482 O O . GLU B 1 230 ? -5.227 1.238 8.859 1 98.56 230 GLU B O 1
ATOM 4487 N N . CYS B 1 231 ? -7.32 0.717 8.508 1 96.56 231 CYS B N 1
ATOM 4488 C CA . CYS B 1 231 ? -7.785 2.057 8.164 1 96.56 231 CYS B CA 1
ATOM 4489 C C . CYS B 1 231 ? -7.695 2.988 9.367 1 96.56 231 CYS B C 1
ATOM 4491 O O . CYS B 1 231 ? -7.809 4.207 9.227 1 96.56 231 CYS B O 1
ATOM 4493 N N . PHE B 1 232 ? -7.434 2.525 10.539 1 96.88 232 PHE B N 1
ATOM 4494 C CA . PHE B 1 232 ? -7.293 3.371 11.719 1 96.88 232 PHE B CA 1
ATOM 4495 C C . PHE B 1 232 ? -5.824 3.527 12.094 1 96.88 232 PHE B C 1
ATOM 4497 O O . PHE B 1 232 ? -5.508 3.967 13.203 1 96.88 232 PHE B O 1
ATOM 4504 N N . ASN B 1 233 ? -4.941 3.031 11.25 1 98.56 233 ASN B N 1
ATOM 4505 C CA . ASN B 1 233 ? -3.5 3.236 11.375 1 98.56 233 ASN B CA 1
ATOM 4506 C C . ASN B 1 233 ? -3.018 4.379 10.484 1 98.56 233 ASN B C 1
ATOM 4508 O O . ASN B 1 233 ? -3.67 4.719 9.5 1 98.56 233 ASN B O 1
ATOM 4512 N N . ALA B 1 234 ? -1.889 4.906 10.812 1 98.56 234 ALA B N 1
ATOM 4513 C CA . ALA B 1 234 ? -1.146 5.797 9.922 1 98.56 234 ALA B CA 1
ATOM 4514 C C . ALA B 1 234 ? 0.359 5.609 10.086 1 98.56 234 ALA B C 1
ATOM 4516 O O . ALA B 1 234 ? 0.85 5.465 11.211 1 98.56 234 ALA B O 1
ATOM 4517 N N . GLU B 1 235 ? 1.062 5.52 9.016 1 98.81 235 GLU B N 1
ATOM 4518 C CA . GLU B 1 235 ? 2.52 5.52 9.055 1 98.81 235 GLU B CA 1
ATOM 4519 C C . GLU B 1 235 ? 3.07 6.945 9.086 1 98.81 235 GLU B C 1
ATOM 4521 O O . GLU B 1 235 ? 2.66 7.793 8.297 1 98.81 235 GLU B O 1
ATOM 4526 N N . VAL B 1 236 ? 3.967 7.172 10.016 1 98.81 236 VAL B N 1
ATOM 4527 C CA . VAL B 1 236 ? 4.562 8.5 10.086 1 98.81 236 VAL B CA 1
ATOM 4528 C C . VAL B 1 236 ? 5.992 8.453 9.555 1 98.81 236 VAL B C 1
ATOM 4530 O O . VAL B 1 236 ? 6.711 7.473 9.766 1 98.81 236 VAL B O 1
ATOM 4533 N N . GLY B 1 237 ? 6.363 9.414 8.867 1 98.5 237 GLY B N 1
ATOM 4534 C CA . GLY B 1 237 ? 7.719 9.719 8.445 1 98.5 237 GLY B CA 1
ATOM 4535 C C . GLY B 1 237 ? 8.078 11.18 8.594 1 98.5 237 GLY B C 1
ATOM 4536 O O . GLY B 1 237 ? 7.195 12.047 8.578 1 98.5 237 GLY B O 1
ATOM 4537 N N . TYR B 1 238 ? 9.352 11.445 8.727 1 98.5 238 TYR B N 1
ATOM 4538 C CA . TYR B 1 238 ? 9.789 12.828 8.891 1 98.5 238 TYR B CA 1
ATOM 4539 C C . TYR B 1 238 ? 11.211 13.016 8.375 1 98.5 238 TYR B C 1
ATOM 4541 O O . TYR B 1 238 ? 12.023 12.086 8.422 1 98.5 238 TYR B O 1
ATOM 4549 N N . VAL B 1 239 ? 11.469 14.195 7.902 1 98.12 239 VAL B N 1
ATOM 4550 C CA . VAL B 1 239 ? 12.773 14.625 7.414 1 98.12 239 VAL B CA 1
ATOM 4551 C C . VAL B 1 239 ? 13.008 16.094 7.773 1 98.12 239 VAL B C 1
ATOM 4553 O O . VAL B 1 239 ? 12.055 16.875 7.867 1 98.12 239 VAL B O 1
ATOM 4556 N N . ILE B 1 240 ? 14.195 16.422 8.008 1 98.44 240 ILE B N 1
ATOM 4557 C CA . ILE B 1 240 ? 14.594 17.812 8.25 1 98.44 240 ILE B CA 1
ATOM 4558 C C . ILE B 1 240 ? 16.016 18.047 7.723 1 98.44 240 ILE B C 1
ATOM 4560 O O . ILE B 1 240 ? 16.797 17.109 7.629 1 98.44 240 ILE B O 1
ATOM 4564 N N . GLY B 1 241 ? 16.312 19.297 7.398 1 98.5 241 GLY B N 1
ATOM 4565 C CA . GLY B 1 241 ? 17.656 19.625 6.941 1 98.5 241 GLY B CA 1
ATOM 4566 C C . GLY B 1 241 ? 18.734 19.25 7.938 1 98.5 241 GLY B C 1
ATOM 4567 O O . GLY B 1 241 ? 18.531 19.328 9.148 1 98.5 241 GLY B O 1
ATOM 4568 N N . GLU B 1 242 ? 19.875 18.891 7.422 1 97.88 242 GLU B N 1
ATOM 4569 C CA . GLU B 1 242 ? 20.984 18.391 8.234 1 97.88 242 GLU B CA 1
ATOM 4570 C C . GLU B 1 242 ? 21.422 19.438 9.266 1 97.88 242 GLU B C 1
ATOM 4572 O O . GLU B 1 242 ? 21.766 19.078 10.398 1 97.88 242 GLU B O 1
ATOM 4577 N N . LYS B 1 243 ? 21.375 20.688 8.906 1 96.44 243 LYS B N 1
ATOM 4578 C CA . LYS B 1 243 ? 21.828 21.766 9.781 1 96.44 243 LYS B CA 1
ATOM 4579 C C . LYS B 1 243 ? 20.984 21.828 11.055 1 96.44 243 LYS B C 1
ATOM 4581 O O . LYS B 1 243 ? 21.375 22.453 12.039 1 96.44 243 LYS B O 1
ATOM 4586 N N . TYR B 1 244 ? 19.891 21.203 11.047 1 97.25 244 TYR B N 1
ATOM 4587 C CA . TYR B 1 244 ? 18.953 21.297 12.164 1 97.25 244 TYR B CA 1
ATOM 4588 C C . TYR B 1 244 ? 18.938 20 12.977 1 97.25 244 TYR B C 1
ATOM 4590 O O . TYR B 1 244 ? 18.141 19.859 13.906 1 97.25 244 TYR B O 1
ATOM 4598 N N . TRP B 1 245 ? 19.781 19.047 12.688 1 95.94 245 TRP B N 1
ATOM 4599 C CA . TRP B 1 245 ? 19.875 17.781 13.406 1 95.94 245 TRP B CA 1
ATOM 4600 C C . TRP B 1 245 ? 20.375 18 14.828 1 95.94 245 TRP B C 1
ATOM 4602 O O . TRP B 1 245 ? 21.156 18.906 15.078 1 95.94 245 TRP B O 1
ATOM 4612 N N . ASN B 1 246 ? 19.844 17.156 15.695 1 94.06 246 ASN B N 1
ATOM 4613 C CA . ASN B 1 246 ? 20.312 17.078 17.078 1 94.06 246 ASN B CA 1
ATOM 4614 C C . ASN B 1 246 ? 20.016 18.359 17.844 1 94.06 246 ASN B C 1
ATOM 4616 O O . ASN B 1 246 ? 20.812 18.797 18.672 1 94.06 246 ASN B O 1
ATOM 4620 N N . GLN B 1 247 ? 18.984 19.031 17.453 1 95.19 247 GLN B N 1
ATOM 4621 C CA . GLN B 1 247 ? 18.578 20.266 18.125 1 95.19 247 GLN B CA 1
ATOM 4622 C C . GLN B 1 247 ? 17.219 20.094 18.828 1 95.19 247 GLN B C 1
ATOM 4624 O O . GLN B 1 247 ? 16.672 21.047 19.359 1 95.19 247 GLN B O 1
ATOM 4629 N N . GLY B 1 248 ? 16.672 18.906 18.734 1 95.94 248 GLY B N 1
ATOM 4630 C CA . GLY B 1 248 ? 15.43 18.594 19.406 1 95.94 248 GLY B CA 1
ATOM 4631 C C . GLY B 1 248 ? 14.203 19.094 18.672 1 95.94 248 GLY B C 1
ATOM 4632 O O . GLY B 1 248 ? 13.078 18.953 19.156 1 95.94 248 GLY B O 1
ATOM 4633 N N . ILE B 1 249 ? 14.383 19.641 17.516 1 97.44 249 ILE B N 1
ATOM 4634 C CA . ILE B 1 249 ? 13.297 20.25 16.75 1 97.44 249 ILE B CA 1
ATOM 4635 C C . ILE B 1 249 ? 12.32 19.172 16.281 1 97.44 249 ILE B C 1
ATOM 4637 O O . ILE B 1 249 ? 11.109 19.281 16.516 1 97.44 249 ILE B O 1
ATOM 4641 N N . VAL B 1 250 ? 12.812 18.109 15.711 1 98 250 VAL B N 1
ATOM 4642 C CA . VAL B 1 250 ? 11.945 17.094 15.133 1 98 250 VAL B CA 1
ATOM 4643 C C . VAL B 1 250 ? 11.18 16.375 16.25 1 98 250 VAL B C 1
ATOM 4645 O O . VAL B 1 250 ? 9.984 16.094 16.094 1 98 250 VAL B O 1
ATOM 4648 N N . THR B 1 251 ? 11.82 16.047 17.359 1 98 251 THR B N 1
ATOM 4649 C CA . THR B 1 251 ? 11.141 15.391 18.469 1 98 251 THR B CA 1
ATOM 4650 C C . THR B 1 251 ? 9.93 16.203 18.922 1 98 251 THR B C 1
ATOM 4652 O O . THR B 1 251 ? 8.82 15.664 19.031 1 98 251 THR B O 1
ATOM 4655 N N . ASP B 1 252 ? 10.164 17.469 19.203 1 97.5 252 ASP B N 1
ATOM 4656 C CA . ASP B 1 252 ? 9.086 18.344 19.656 1 97.5 252 ASP B CA 1
ATOM 4657 C C . ASP B 1 252 ? 8.016 18.5 18.578 1 97.5 252 ASP B C 1
ATOM 4659 O O . ASP B 1 252 ? 6.82 18.391 18.859 1 97.5 252 ASP B O 1
ATOM 4663 N N . ALA B 1 253 ? 8.398 18.734 17.344 1 97.38 253 ALA B N 1
ATOM 4664 C CA . ALA B 1 253 ? 7.473 18.906 16.234 1 97.38 253 ALA B CA 1
ATOM 4665 C C . ALA B 1 253 ? 6.641 17.641 16 1 97.38 253 ALA B C 1
ATOM 4667 O O . ALA B 1 253 ? 5.445 17.719 15.727 1 97.38 253 ALA B O 1
ATOM 4668 N N . LEU B 1 254 ? 7.277 16.484 16.094 1 98.56 254 LEU B N 1
ATOM 4669 C CA . LEU B 1 254 ? 6.582 15.211 15.914 1 98.56 254 LEU B CA 1
ATOM 4670 C C . LEU B 1 254 ? 5.5 15.031 16.969 1 98.56 254 LEU B C 1
ATOM 4672 O O . LEU B 1 254 ? 4.383 14.609 16.656 1 98.56 254 LEU B O 1
ATOM 4676 N N . GLN B 1 255 ? 5.805 15.352 18.203 1 97.75 255 GLN B N 1
ATOM 4677 C CA . GLN B 1 255 ? 4.82 15.242 19.281 1 97.75 255 GLN B CA 1
ATOM 4678 C C . GLN B 1 255 ? 3.609 16.125 19 1 97.75 255 GLN B C 1
ATOM 4680 O O . GLN B 1 255 ? 2.467 15.711 19.188 1 97.75 255 GLN B O 1
ATOM 4685 N N . GLU B 1 256 ? 3.875 17.344 18.547 1 92.75 256 GLU B N 1
ATOM 4686 C CA . GLU B 1 256 ? 2.795 18.266 18.219 1 92.75 256 GLU B CA 1
ATOM 4687 C C . GLU B 1 256 ? 1.971 17.75 17.031 1 92.75 256 GLU B C 1
ATOM 4689 O O . GLU B 1 256 ? 0.74 17.812 17.062 1 92.75 256 GLU B O 1
ATOM 4694 N N . ALA B 1 257 ? 2.633 17.281 16.016 1 95.12 257 ALA B N 1
ATOM 4695 C CA . ALA B 1 257 ? 1.944 16.75 14.844 1 95.12 257 ALA B CA 1
ATOM 4696 C C . ALA B 1 257 ? 1.081 15.555 15.203 1 95.12 257 ALA B C 1
ATOM 4698 O O . ALA B 1 257 ? -0.046 15.414 14.719 1 95.12 257 ALA B O 1
ATOM 4699 N N . ILE B 1 258 ? 1.619 14.703 16.031 1 96.81 258 ILE B N 1
ATOM 4700 C CA . ILE B 1 258 ? 0.898 13.523 16.484 1 96.81 258 ILE B CA 1
ATOM 4701 C C . ILE B 1 258 ? -0.363 13.938 17.234 1 96.81 258 ILE B C 1
ATOM 4703 O O . ILE B 1 258 ? -1.443 13.398 17 1 96.81 258 ILE B O 1
ATOM 4707 N N . TYR B 1 259 ? -0.18 14.891 18.141 1 91.19 259 TYR B N 1
ATOM 4708 C CA . TYR B 1 259 ? -1.332 15.391 18.875 1 91.19 259 TYR B CA 1
ATOM 4709 C C . TYR B 1 259 ? -2.42 15.875 17.922 1 91.19 259 TYR B C 1
ATOM 4711 O O . TYR B 1 259 ? -3.584 15.492 18.062 1 91.19 259 TYR B O 1
ATOM 4719 N N . HIS B 1 260 ? -2.033 16.656 17.031 1 84.38 260 HIS B N 1
ATOM 4720 C CA . HIS B 1 260 ? -2.98 17.172 16.047 1 84.38 260 HIS B CA 1
ATOM 4721 C C . HIS B 1 260 ? -3.627 16.047 15.25 1 84.38 260 HIS B C 1
ATOM 4723 O O . HIS B 1 260 ? -4.848 16.031 15.07 1 84.38 260 HIS B O 1
ATOM 4729 N N . TYR B 1 261 ? -2.861 15.117 14.789 1 91.62 261 TYR B N 1
ATOM 4730 C CA . TYR B 1 261 ? -3.342 14.055 13.914 1 91.62 261 TYR B CA 1
ATOM 4731 C C . TYR B 1 261 ? -4.328 13.156 14.648 1 91.62 261 TYR B C 1
ATOM 4733 O O . TYR B 1 261 ? -5.371 12.789 14.094 1 91.62 261 TYR B O 1
ATOM 4741 N N . PHE B 1 262 ? -4.016 12.797 15.891 1 91.06 262 PHE B N 1
ATOM 4742 C CA . PHE B 1 262 ? -4.938 12 16.688 1 91.06 262 PHE B CA 1
ATOM 4743 C C . PHE B 1 262 ? -6.223 12.781 16.969 1 91.06 262 PHE B C 1
ATOM 4745 O O . PHE B 1 262 ? -7.309 12.195 17.016 1 91.06 262 PHE B O 1
ATOM 4752 N N . THR B 1 263 ? -6.098 14.062 17.141 1 81.62 263 THR B N 1
ATOM 4753 C CA . THR B 1 263 ? -7.234 14.906 17.5 1 81.62 263 THR B CA 1
ATOM 4754 C C . THR B 1 263 ? -8.195 15.055 16.328 1 81.62 263 THR B C 1
ATOM 4756 O O . THR B 1 263 ? -9.414 15.016 16.516 1 81.62 263 THR B O 1
ATOM 4759 N N . TYR B 1 264 ? -7.668 15.117 15.156 1 76.5 264 TYR B N 1
ATOM 4760 C CA . TYR B 1 264 ? -8.516 15.555 14.055 1 76.5 264 TYR B CA 1
ATOM 4761 C C . TYR B 1 264 ? -8.766 14.422 13.07 1 76.5 264 TYR B C 1
ATOM 4763 O O . TYR B 1 264 ? -9.352 14.633 12.008 1 76.5 264 TYR B O 1
ATOM 4771 N N . THR B 1 265 ? -8.258 13.266 13.344 1 83.94 265 THR B N 1
ATOM 4772 C CA . THR B 1 265 ? -8.547 12.078 12.547 1 83.94 265 THR B CA 1
ATOM 4773 C C . THR B 1 265 ? -9.07 10.953 13.43 1 83.94 265 THR B C 1
ATOM 4775 O O . THR B 1 265 ? -9.086 11.07 14.656 1 83.94 265 THR B O 1
ATOM 4778 N N . ASN B 1 266 ? -9.492 9.883 12.766 1 88.06 266 ASN B N 1
ATOM 4779 C CA . ASN B 1 266 ? -9.969 8.719 13.492 1 88.06 266 ASN B CA 1
ATOM 4780 C C . ASN B 1 266 ? -8.836 7.734 13.781 1 88.06 266 ASN B C 1
ATOM 4782 O O . ASN B 1 266 ? -9.078 6.633 14.281 1 88.06 266 ASN B O 1
ATOM 4786 N N . THR B 1 267 ? -7.668 8.133 13.508 1 95.44 267 THR B N 1
ATOM 4787 C CA . THR B 1 267 ? -6.508 7.27 13.711 1 95.44 267 THR B CA 1
ATOM 4788 C C . THR B 1 267 ? -6.332 6.938 15.188 1 95.44 267 THR B C 1
ATOM 4790 O O . THR B 1 267 ? -6.461 7.812 16.047 1 95.44 267 THR B O 1
ATOM 4793 N N . ILE B 1 268 ? -6.027 5.672 15.5 1 97.25 268 ILE B N 1
ATOM 4794 C CA . ILE B 1 268 ? -5.828 5.293 16.891 1 97.25 268 ILE B CA 1
ATOM 4795 C C . ILE B 1 268 ? -4.41 4.758 17.078 1 97.25 268 ILE B C 1
ATOM 4797 O O . ILE B 1 268 ? -3.951 4.586 18.219 1 97.25 268 ILE B O 1
ATOM 4801 N N . ARG B 1 269 ? -3.75 4.402 15.977 1 98.69 269 ARG B N 1
ATOM 4802 C CA . ARG B 1 269 ? -2.396 3.854 15.992 1 98.69 269 ARG B CA 1
ATOM 4803 C C . ARG B 1 269 ? -1.518 4.535 14.945 1 98.69 269 ARG B C 1
ATOM 4805 O O . ARG B 1 269 ? -1.867 4.578 13.766 1 98.69 269 ARG B O 1
ATOM 4812 N N . ILE B 1 270 ? -0.456 5.102 15.375 1 98.88 270 ILE B N 1
ATOM 4813 C CA . ILE B 1 270 ? 0.575 5.621 14.484 1 98.88 270 ILE B CA 1
ATOM 4814 C C . ILE B 1 270 ? 1.809 4.727 14.539 1 98.88 270 ILE B C 1
ATOM 4816 O O . ILE B 1 270 ? 2.217 4.289 15.617 1 98.88 270 ILE B O 1
ATOM 4820 N N . PHE B 1 271 ? 2.344 4.367 13.383 1 98.88 271 PHE B N 1
ATOM 4821 C CA . PHE B 1 271 ? 3.527 3.518 13.352 1 98.88 271 PHE B CA 1
ATOM 4822 C C . PHE B 1 271 ? 4.578 4.082 12.406 1 98.88 271 PHE B C 1
ATOM 4824 O O . PHE B 1 271 ? 4.289 5 11.633 1 98.88 271 PHE B O 1
ATOM 4831 N N . ALA B 1 272 ? 5.793 3.607 12.555 1 98.81 272 ALA B N 1
ATOM 4832 C CA . ALA B 1 272 ? 6.914 4.016 11.711 1 98.81 272 ALA B CA 1
ATOM 4833 C C . ALA B 1 272 ? 7.863 2.85 11.453 1 98.81 272 ALA B C 1
ATOM 4835 O O . ALA B 1 272 ? 8.094 2.023 12.344 1 98.81 272 ALA B O 1
ATOM 4836 N N . LEU B 1 273 ? 8.336 2.775 10.273 1 98.5 273 LEU B N 1
ATOM 4837 C CA . LEU B 1 273 ? 9.406 1.857 9.891 1 98.5 273 LEU B CA 1
ATOM 4838 C C . LEU B 1 273 ? 10.727 2.598 9.742 1 98.5 273 LEU B C 1
ATOM 4840 O O . LEU B 1 273 ? 10.82 3.578 9 1 98.5 273 LEU B O 1
ATOM 4844 N N . VAL B 1 274 ? 11.727 2.127 10.445 1 98.75 274 VAL B N 1
ATOM 4845 C CA . VAL B 1 274 ? 13.008 2.824 10.469 1 98.75 274 VAL B CA 1
ATOM 4846 C C . VAL B 1 274 ? 14.117 1.875 10.023 1 98.75 274 VAL B C 1
ATOM 4848 O O . VAL B 1 274 ? 14.188 0.733 10.484 1 98.75 274 VAL B O 1
ATOM 4851 N N . PHE B 1 275 ? 14.992 2.373 9.109 1 98.5 275 PHE B N 1
ATOM 4852 C CA . PHE B 1 275 ? 16.156 1.579 8.727 1 98.5 275 PHE B CA 1
ATOM 4853 C C . PHE B 1 275 ? 17.047 1.31 9.93 1 98.5 275 PHE B C 1
ATOM 4855 O O . PHE B 1 275 ? 17.25 2.191 10.773 1 98.5 275 PHE B O 1
ATOM 4862 N N . GLU B 1 276 ? 17.625 0.214 9.961 1 98.06 276 GLU B N 1
ATOM 4863 C CA . GLU B 1 276 ? 18.375 -0.274 11.117 1 98.06 276 GLU B CA 1
ATOM 4864 C C . GLU B 1 276 ? 19.484 0.698 11.508 1 98.06 276 GLU B C 1
ATOM 4866 O O . GLU B 1 276 ? 19.75 0.894 12.695 1 98.06 276 GLU B O 1
ATOM 4871 N N . HIS B 1 277 ? 20.078 1.319 10.562 1 97 277 HIS B N 1
ATOM 4872 C CA . HIS B 1 277 ? 21.25 2.156 10.836 1 97 277 HIS B CA 1
ATOM 4873 C C . HIS B 1 277 ? 20.828 3.574 11.211 1 97 277 HIS B C 1
ATOM 4875 O O . HIS B 1 277 ? 21.672 4.398 11.57 1 97 277 HIS B O 1
ATOM 4881 N N . ASN B 1 278 ? 19.547 3.908 11.023 1 97.31 278 ASN B N 1
ATOM 4882 C CA . ASN B 1 278 ? 19.078 5.262 11.305 1 97.31 278 ASN B CA 1
ATOM 4883 C C . ASN B 1 278 ? 18.766 5.457 12.781 1 97.31 278 ASN B C 1
ATOM 4885 O O . ASN B 1 278 ? 17.625 5.73 13.156 1 97.31 278 ASN B O 1
ATOM 4889 N N . LEU B 1 279 ? 19.719 5.391 13.594 1 96.94 279 LEU B N 1
ATOM 4890 C CA . LEU B 1 279 ? 19.609 5.441 15.047 1 96.94 279 LEU B CA 1
ATOM 4891 C C . LEU B 1 279 ? 19 6.77 15.492 1 96.94 279 LEU B C 1
ATOM 4893 O O . LEU B 1 279 ? 18.156 6.801 16.391 1 96.94 279 LEU B O 1
ATOM 4897 N N . PRO B 1 280 ? 19.422 7.918 14.867 1 96.81 280 PRO B N 1
ATOM 4898 C CA . PRO B 1 280 ? 18.828 9.188 15.281 1 96.81 280 PRO B CA 1
ATOM 4899 C C . PRO B 1 280 ? 17.297 9.195 15.148 1 96.81 280 PRO B C 1
ATOM 4901 O O . PRO B 1 280 ? 16.609 9.695 16.031 1 96.81 280 PRO B O 1
ATOM 4904 N N . SER B 1 281 ? 16.797 8.656 14.094 1 97.88 281 SER B N 1
ATOM 4905 C CA . SER B 1 281 ? 15.344 8.602 13.922 1 97.88 281 SER B CA 1
ATOM 4906 C C . SER B 1 281 ? 14.695 7.719 14.984 1 97.88 281 SER B C 1
ATOM 4908 O O . SER B 1 281 ? 13.617 8.031 15.484 1 97.88 281 SER B O 1
ATOM 4910 N N . MET B 1 282 ? 15.32 6.621 15.336 1 98.31 282 MET B N 1
ATOM 4911 C CA . MET B 1 282 ? 14.797 5.754 16.391 1 98.31 282 MET B CA 1
ATOM 4912 C C . MET B 1 282 ? 14.703 6.5 17.719 1 98.31 282 MET B C 1
ATOM 4914 O O . MET B 1 282 ? 13.719 6.363 18.438 1 98.31 282 MET B O 1
ATOM 4918 N N . ARG B 1 283 ? 15.688 7.277 18 1 98.06 283 ARG B N 1
ATOM 4919 C CA . ARG B 1 283 ? 15.695 8.055 19.234 1 98.06 283 ARG B CA 1
ATOM 4920 C C . ARG B 1 283 ? 14.547 9.055 19.266 1 98.06 283 ARG B C 1
ATOM 4922 O O . ARG B 1 283 ? 13.922 9.266 20.312 1 98.06 283 ARG B O 1
ATOM 4929 N N . VAL B 1 284 ? 14.305 9.68 18.141 1 98.56 284 VAL B N 1
ATOM 4930 C CA . VAL B 1 284 ? 13.188 10.609 18.031 1 98.56 284 VAL B CA 1
ATOM 4931 C C . VAL B 1 284 ? 11.891 9.906 18.406 1 98.56 284 VAL B C 1
ATOM 4933 O O . VAL B 1 284 ? 11.102 10.414 19.203 1 98.56 284 VAL B O 1
ATOM 4936 N N . LEU B 1 285 ? 11.672 8.75 17.844 1 98.81 285 LEU B N 1
ATOM 4937 C CA . LEU B 1 285 ? 10.445 7.988 18.094 1 98.81 285 LEU B CA 1
ATOM 4938 C C . LEU B 1 285 ? 10.344 7.582 19.562 1 98.81 285 LEU B C 1
ATOM 4940 O O . LEU B 1 285 ? 9.273 7.707 20.172 1 98.81 285 LEU B O 1
ATOM 4944 N N . GLU B 1 286 ? 11.414 7.098 20.078 1 98.56 286 GLU B N 1
ATOM 4945 C CA . GLU B 1 286 ? 11.43 6.711 21.484 1 98.56 286 GLU B CA 1
ATOM 4946 C C . GLU B 1 286 ? 11.078 7.895 22.391 1 98.56 286 GLU B C 1
ATOM 4948 O O . GLU B 1 286 ? 10.25 7.77 23.281 1 98.56 286 GLU B O 1
ATOM 4953 N N . LYS B 1 287 ? 11.68 9.023 22.125 1 98.31 287 LYS B N 1
ATOM 4954 C CA . LYS B 1 287 ? 11.414 10.227 22.906 1 98.31 287 LYS B CA 1
ATOM 4955 C C . LYS B 1 287 ? 9.969 10.695 22.734 1 98.31 287 LYS B C 1
ATOM 4957 O O . LYS B 1 287 ? 9.398 11.312 23.625 1 98.31 287 LYS B O 1
ATOM 4962 N N . ALA B 1 288 ? 9.422 10.422 21.609 1 98 288 ALA B N 1
ATOM 4963 C CA . ALA B 1 288 ? 8.047 10.82 21.312 1 98 288 ALA B CA 1
ATOM 4964 C C . ALA B 1 288 ? 7.051 9.82 21.891 1 98 288 ALA B C 1
ATOM 4966 O O . ALA B 1 288 ? 5.84 9.977 21.719 1 98 288 ALA B O 1
ATOM 4967 N N . GLY B 1 289 ? 7.488 8.758 22.5 1 98.06 289 GLY B N 1
ATOM 4968 C CA . GLY B 1 289 ? 6.613 7.848 23.219 1 98.06 289 GLY B CA 1
ATOM 4969 C C . GLY B 1 289 ? 6.332 6.562 22.469 1 98.06 289 GLY B C 1
ATOM 4970 O O . GLY B 1 289 ? 5.531 5.738 22.906 1 98.06 289 GLY B O 1
ATOM 4971 N N . PHE B 1 290 ? 7 6.348 21.359 1 98.75 290 PHE B N 1
ATOM 4972 C CA . PHE B 1 290 ? 6.777 5.129 20.578 1 98.75 290 PHE B CA 1
ATOM 4973 C C . PHE B 1 290 ? 7.445 3.936 21.25 1 98.75 290 PHE B C 1
ATOM 4975 O O . PHE B 1 290 ? 8.484 4.082 21.906 1 98.75 290 PHE B O 1
ATOM 4982 N N . ASN B 1 291 ? 6.855 2.773 21.016 1 98.44 291 ASN B N 1
ATOM 4983 C CA . ASN B 1 291 ? 7.445 1.499 21.406 1 98.44 291 ASN B CA 1
ATOM 4984 C C . ASN B 1 291 ? 7.902 0.696 20.188 1 98.44 291 ASN B C 1
ATOM 4986 O O . ASN B 1 291 ? 7.207 0.647 19.172 1 98.44 291 ASN B O 1
ATOM 4990 N N . LYS B 1 292 ? 9.109 0.128 20.328 1 98.38 292 LYS B N 1
ATOM 4991 C CA . LYS B 1 292 ? 9.547 -0.808 19.297 1 98.38 292 LYS B CA 1
ATOM 4992 C C . LYS B 1 292 ? 8.82 -2.141 19.406 1 98.38 292 LYS B C 1
ATOM 4994 O O . LYS B 1 292 ? 8.852 -2.781 20.469 1 98.38 292 LYS B O 1
ATOM 4999 N N . VAL B 1 293 ? 8.219 -2.578 18.344 1 98.56 293 VAL B N 1
ATOM 5000 C CA . VAL B 1 293 ? 7.348 -3.738 18.484 1 98.56 293 VAL B CA 1
ATOM 5001 C C . VAL B 1 293 ? 7.828 -4.863 17.578 1 98.56 293 VAL B C 1
ATOM 5003 O O . VAL B 1 293 ? 7.266 -5.961 17.578 1 98.56 293 VAL B O 1
ATOM 5006 N N . GLY B 1 294 ? 8.828 -4.598 16.781 1 98.25 294 GLY B N 1
ATOM 5007 C CA . GLY B 1 294 ? 9.328 -5.656 15.914 1 98.25 294 GLY B CA 1
ATOM 5008 C C . GLY B 1 294 ? 10.539 -5.238 15.102 1 98.25 294 GLY B C 1
ATOM 5009 O O . GLY B 1 294 ? 10.844 -4.047 14.992 1 98.25 294 GLY B O 1
ATOM 5010 N N . ILE B 1 295 ? 11.242 -6.242 14.656 1 98.62 295 ILE B N 1
ATOM 5011 C CA . ILE B 1 295 ? 12.352 -6.09 13.727 1 98.62 295 ILE B CA 1
ATOM 5012 C C . ILE B 1 295 ? 12.141 -6.996 12.516 1 98.62 295 ILE B C 1
ATOM 5014 O O . ILE B 1 295 ? 11.93 -8.203 12.664 1 98.62 295 ILE B O 1
ATOM 5018 N N . MET B 1 296 ? 12.148 -6.418 11.359 1 98.44 296 MET B N 1
ATOM 5019 C CA . MET B 1 296 ? 12.008 -7.16 10.109 1 98.44 296 MET B CA 1
ATOM 5020 C C . MET B 1 296 ? 13.359 -7.367 9.445 1 98.44 296 MET B C 1
ATOM 5022 O O . MET B 1 296 ? 14.039 -6.402 9.086 1 98.44 296 MET B O 1
ATOM 5026 N N . THR B 1 297 ? 13.664 -8.57 9.234 1 98.38 297 THR B N 1
ATOM 5027 C CA . THR B 1 297 ? 15.008 -8.93 8.789 1 98.38 297 THR B CA 1
ATOM 5028 C C . THR B 1 297 ? 15.148 -8.727 7.281 1 98.38 297 THR B C 1
ATOM 5030 O O . THR B 1 297 ? 14.32 -9.195 6.504 1 98.38 297 THR B O 1
ATOM 5033 N N . LYS B 1 298 ? 16.188 -7.953 6.871 1 98.31 298 LYS B N 1
ATOM 5034 C CA . LYS B 1 298 ? 16.531 -7.727 5.469 1 98.31 298 LYS B CA 1
ATOM 5035 C C . LYS B 1 298 ? 15.312 -7.262 4.676 1 98.31 298 LYS B C 1
ATOM 5037 O O . LYS B 1 298 ? 15.141 -7.641 3.516 1 98.31 298 LYS B O 1
ATOM 5042 N N . SER B 1 299 ? 14.461 -6.512 5.32 1 98.62 299 SER B N 1
ATOM 5043 C CA . SER B 1 299 ? 13.203 -6.133 4.691 1 98.62 299 SER B CA 1
ATOM 5044 C C . SER B 1 299 ? 13.375 -4.895 3.814 1 98.62 299 SER B C 1
ATOM 5046 O O . SER B 1 299 ? 12.484 -4.551 3.033 1 98.62 299 SER B O 1
ATOM 5048 N N . ILE B 1 300 ? 14.508 -4.281 3.924 1 98.69 300 ILE B N 1
ATOM 5049 C CA . ILE B 1 300 ? 14.766 -3.055 3.178 1 98.69 300 ILE B CA 1
ATOM 5050 C C . ILE B 1 300 ? 15.922 -3.273 2.203 1 98.69 300 ILE B C 1
ATOM 5052 O O . ILE B 1 300 ? 16.953 -3.822 2.574 1 98.69 300 ILE B O 1
ATOM 5056 N N . PHE B 1 301 ? 15.75 -2.891 0.957 1 98.12 301 PHE B N 1
ATOM 5057 C CA . PHE B 1 301 ? 16.828 -2.811 -0.026 1 98.12 301 PHE B CA 1
ATOM 5058 C C . PHE B 1 301 ? 17.062 -1.366 -0.452 1 98.12 301 PHE B C 1
ATOM 5060 O O . PHE B 1 301 ? 16.219 -0.769 -1.132 1 98.12 301 PHE B O 1
ATOM 5067 N N . LYS B 1 302 ? 18.156 -0.81 -0.03 1 97.81 302 LYS B N 1
ATOM 5068 C CA . LYS B 1 302 ? 18.531 0.58 -0.274 1 97.81 302 LYS B CA 1
ATOM 5069 C C . LYS B 1 302 ? 20 0.694 -0.649 1 97.81 302 LYS B C 1
ATOM 5071 O O . LYS B 1 302 ? 20.859 0.068 -0.02 1 97.81 302 LYS B O 1
ATOM 5076 N N . ASN B 1 303 ? 20.266 1.403 -1.729 1 96.44 303 ASN B N 1
ATOM 5077 C CA . ASN B 1 303 ? 21.641 1.625 -2.172 1 96.44 303 ASN B CA 1
ATOM 5078 C C . ASN B 1 303 ? 22.359 0.307 -2.43 1 96.44 303 ASN B C 1
ATOM 5080 O O . ASN B 1 303 ? 23.531 0.148 -2.051 1 96.44 303 ASN B O 1
ATOM 5084 N N . GLY B 1 304 ? 21.609 -0.638 -2.932 1 96.12 304 GLY B N 1
ATOM 5085 C CA . GLY B 1 304 ? 22.219 -1.906 -3.309 1 96.12 304 GLY B CA 1
ATOM 5086 C C . GLY B 1 304 ? 22.469 -2.822 -2.125 1 96.12 304 GLY B C 1
ATOM 5087 O O . GLY B 1 304 ? 23.156 -3.836 -2.254 1 96.12 304 GLY B O 1
ATOM 5088 N N . HIS B 1 305 ? 21.922 -2.449 -0.963 1 97.38 305 HIS B N 1
ATOM 5089 C CA . HIS B 1 305 ? 22.172 -3.252 0.229 1 97.38 305 HIS B CA 1
ATOM 5090 C C . HIS B 1 305 ? 20.875 -3.568 0.963 1 97.38 305 HIS B C 1
ATOM 5092 O O . HIS B 1 305 ? 19.953 -2.75 0.984 1 97.38 305 HIS B O 1
ATOM 5098 N N . PHE B 1 306 ? 20.922 -4.77 1.589 1 97.81 306 PHE B N 1
ATOM 5099 C CA . PHE B 1 306 ? 19.828 -5.164 2.463 1 97.81 306 PHE B CA 1
ATOM 5100 C C . PHE B 1 306 ? 20.062 -4.676 3.887 1 97.81 306 PHE B C 1
ATOM 5102 O O . PHE B 1 306 ? 21.188 -4.723 4.383 1 97.81 306 PHE B O 1
ATOM 5109 N N . THR B 1 307 ? 19 -4.211 4.504 1 98.25 307 THR B N 1
ATOM 5110 C CA . THR B 1 307 ? 19.062 -3.871 5.922 1 98.25 307 THR B CA 1
ATOM 5111 C C . THR B 1 307 ? 17.75 -4.211 6.621 1 98.25 307 THR B C 1
ATOM 5113 O O . THR B 1 307 ? 16.719 -4.355 5.969 1 98.25 307 THR B O 1
ATOM 5116 N N . ASN B 1 308 ? 17.828 -4.406 7.906 1 98.69 308 ASN B N 1
ATOM 5117 C CA . ASN B 1 308 ? 16.625 -4.629 8.703 1 98.69 308 ASN B CA 1
ATOM 5118 C C . ASN B 1 308 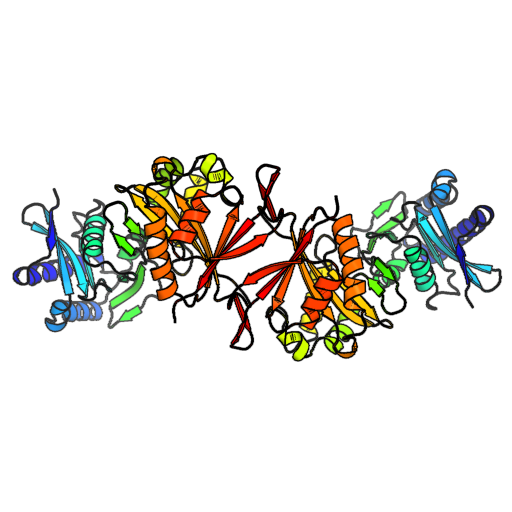? 15.82 -3.344 8.859 1 98.69 308 ASN B C 1
ATOM 5120 O O . ASN B 1 308 ? 16.344 -2.246 8.68 1 98.69 308 ASN B O 1
ATOM 5124 N N . ALA B 1 309 ? 14.578 -3.527 9.141 1 98.69 309 ALA B N 1
ATOM 5125 C CA . ALA B 1 309 ? 13.703 -2.424 9.531 1 98.69 309 ALA B CA 1
ATOM 5126 C C . ALA B 1 309 ? 13.195 -2.602 10.961 1 98.69 309 ALA B C 1
ATOM 5128 O O . ALA B 1 309 ? 12.844 -3.713 11.367 1 98.69 309 ALA B O 1
ATOM 5129 N N . HIS B 1 310 ? 13.219 -1.567 11.688 1 98.81 310 HIS B N 1
ATOM 5130 C CA . HIS B 1 310 ? 12.641 -1.533 13.023 1 98.81 310 HIS B CA 1
ATOM 5131 C C . HIS B 1 310 ? 11.25 -0.911 13.008 1 98.81 310 HIS B C 1
ATOM 5133 O O . HIS B 1 310 ? 11.055 0.164 12.438 1 98.81 310 HIS B O 1
ATOM 5139 N N . LEU B 1 311 ? 10.32 -1.613 13.586 1 98.81 311 LEU B N 1
ATOM 5140 C CA . LEU B 1 311 ? 8.93 -1.183 13.617 1 98.81 311 LEU B CA 1
ATOM 5141 C C . LEU B 1 311 ? 8.586 -0.568 14.969 1 98.81 311 LEU B C 1
ATOM 5143 O O . LEU B 1 311 ? 8.773 -1.202 16.016 1 98.81 311 LEU B O 1
ATOM 5147 N N . PHE B 1 312 ? 8.133 0.708 14.938 1 98.88 312 PHE B N 1
ATOM 5148 C CA . PHE B 1 312 ? 7.691 1.436 16.125 1 98.88 312 PHE B CA 1
ATOM 5149 C C . PHE B 1 312 ? 6.203 1.75 16.031 1 98.88 312 PHE B C 1
ATOM 5151 O O . PHE B 1 312 ? 5.652 1.905 14.945 1 98.88 312 PHE B O 1
ATOM 5158 N N . GLU B 1 313 ? 5.543 1.822 17.234 1 98.81 313 GLU B N 1
ATOM 5159 C CA . GLU B 1 313 ? 4.141 2.234 17.203 1 98.81 313 GLU B CA 1
ATOM 5160 C C . GLU B 1 313 ? 3.787 3.082 18.422 1 98.81 313 GLU B C 1
ATOM 5162 O O . GLU B 1 313 ? 4.492 3.051 19.422 1 98.81 313 GLU B O 1
ATOM 5167 N N . LEU B 1 314 ? 2.824 3.889 18.281 1 98.81 314 LEU B N 1
ATOM 5168 C CA . LEU B 1 314 ? 2.211 4.719 19.312 1 98.81 314 LEU B CA 1
ATOM 5169 C C . LEU B 1 314 ? 0.69 4.648 19.25 1 98.81 314 LEU B C 1
ATOM 5171 O O . LEU B 1 314 ? 0.106 4.867 18.172 1 98.81 314 LEU B O 1
ATOM 5175 N N . LEU B 1 315 ? 0.068 4.312 20.344 1 98.38 315 LEU B N 1
ATOM 5176 C CA . LEU B 1 315 ? -1.387 4.219 20.406 1 98.38 315 LEU B CA 1
ATOM 5177 C C . LEU B 1 315 ? -1.988 5.484 21 1 98.38 315 LEU B C 1
ATOM 5179 O O . LEU B 1 315 ? -1.419 6.066 21.938 1 98.38 315 LEU B O 1
ATOM 5183 N N . LYS B 1 316 ? -3.143 5.844 20.438 1 95.38 316 LYS B N 1
ATOM 5184 C CA . LYS B 1 316 ? -3.885 6.969 21 1 95.38 316 LYS B CA 1
ATOM 5185 C C . LYS B 1 316 ? -4.277 6.699 22.453 1 95.38 316 LYS B C 1
ATOM 5187 O O . LYS B 1 316 ? -4.754 5.609 22.781 1 95.38 316 LYS B O 1
ATOM 5192 N N . ASN B 1 317 ? -3.992 7.609 23.297 1 81.88 317 ASN B N 1
ATOM 5193 C CA . ASN B 1 317 ? -4.391 7.48 24.688 1 81.88 317 ASN B CA 1
ATOM 5194 C C . ASN B 1 317 ? -5.895 7.672 24.859 1 81.88 317 ASN B C 1
ATOM 5196 O O . ASN B 1 317 ? -6.477 8.602 24.312 1 81.88 317 ASN B O 1
ATOM 5200 N N . VAL B 1 318 ? -6.738 6.492 25.047 1 53.41 318 VAL B N 1
ATOM 5201 C CA . VAL B 1 318 ? -8.156 6.629 25.375 1 53.41 318 VAL B CA 1
ATOM 5202 C C . VAL B 1 318 ? -8.32 7.273 26.75 1 53.41 318 VAL B C 1
ATOM 5204 O O . VAL B 1 318 ? -7.535 7.004 27.656 1 53.41 318 VAL B O 1
#

Nearest PDB structures (foldseek):
  3fbu-assembly2_A  TM=8.768E-01  e=3.159E-13  Bacillus anthracis str. Sterne
  3fbu-assembly2_B-2  TM=8.747E-01  e=3.896E-12  Bacillus anthracis str. Sterne
  3igr-assembly1_A  TM=8.465E-01  e=2.768E-11  Aliivibrio fischeri ES114
  6c37-assembly1_A  TM=8.287E-01  e=8.339E-11  Mycolicibacterium smegmatis MC2 155
  3tth-assembly1_A  TM=8.080E-01  e=9.672E-10  Coxiella burnetii

Foldseek 3Di:
DWDKDWDDPVCLVVQLVQQLVQCVPQQVVFFDPQRNVVSNCQSPDPVNQVQWTKMFIDDVNDTFWIWIAGPQLAETETTDGHPVCPPVCVSVVNVVVSCVVRFDQKHKYFAGPVCVVVVVQVLWDFPDDWDADRGGTTTIIMHRFGQLDDDPFKTKTADHLVQLVLQLVFQLDVVQVQWDDCLCDHNDDSVNSNVVSVVQSPDDDHFKIFIGGPRHGFKMWGWAADDDVRRLEIEIDMDGGPVCPPVCRLLVNVLSVVVVPVVPDSHFKYKYKTWPVPVSVVVSCVSSPKDFDDKAFQPDQGPNDTTIIIMIMDGHDD/DWDKDWDDPVCLVVQLVQQLVQCVPQQVVFFDPQRNVVVNCQSPDPVNQVQWTKMFIDDVNDTFWIWIAGPQLAETETTGGHPVCPPVCPSVVNVVVSCVVRQDQKHKYFAGPRCVVVVVVVQWDQPDDWDADRGGTTTIIMHRFGQLDDDPFKTKTADDLVQLVLQLVFQLDVVQVQWDDCLCDHNDDSVNSNVVSVVQVPDDDHFKIFIGGPRHGFKMWGWAADDDVRRLETEIDMDGGPVCPPVCRLLVNVLSVVVVPVVPDSHFKYKYKTWPVPVSVVVSCVSSPKDFDDKAFQPDQGPNDTTIIIMIMDGHDD

Radius of gyration: 35.26 Å; Cα contacts (8 Å, |Δi|>4): 1205; chains: 2; bounding box: 52×104×76 Å

Sequence (636 aa):
MNNIRQLTKDEYPKAIELSWQVFTITGKEDFNNEGLEFFKSFIYNKKCINEIIFYGSFDNEALTGILGIKSNGKHISLFFIKPEYHRHGLGKKLFHYASTLHPSIETTVNSSTYAIPFYRSLGFAVVGEKQNYHGLCSTPMKRYHAVFVQKNKYTLRTWQTEDAHSLVQELNNKKIWDNCRNVFPHPYRLEHAETFIDLIQKKEGIHDFCIEVNGKAVGNIGFTPGTDVECFNAEVGYVIGEKYWNQGIVTDALQEAIYHYFTYTNTIRIFALVFEHNLPSMRVLEKAGFNKVGIMTKSIFKNGHFTNAHLFELLKNVMNNIRQLTKDEYPKAIELSWQVFTITGKEDFNNEGLEFFKSFIYNKKCINEIIFYGSFDNEALTGILGIKSNGKHISLFFIKPEYHRHGLGKKLFHYASTLHPSIETTVNSSTYAIPFYRSLGFAVVGEKQNYHGLCSTPMKRYHAVFVQKNKYTLRTWQTEDAHSLVQELNNKKIWDNCRNVFPHPYRLEHAETFIDLIQKKEGIHDFCIEVNGKAVGNIGFTPGTDVECFNAEVGYVIGEKYWNQGIVTDALQEAIYHYFTYTNTIRIFALVFEHNLPSMRVLEKAGFNKVGIMTKSIFKNGHFTNAHLFELLKNV

Organism: NCBI:txid997891